Protein 1J2R (pdb70)

B-factor: mean 14.21, std 8.15, range [4.57, 57.75]

Organism: Escherichia coli (strain K12) (NCBI:txid83333)

Nearest PDB structures (foldseek):
  1j2r-assembly1_A  TM=1.001E+00  e=6.139E-38  Escherichia coli
  3txy-assembly1_A-2  TM=9.714E-01  e=4.628E-21  Burkholderia thailandensis E264
  5gle-assembly1_A  TM=8.282E-01  e=1.754E-13  Vibrio anguillarum 775
  4l07-assembly1_A  TM=7.977E-01  e=1.194E-12  Pseudomonas putida S16
  3uao-assembly1_A  TM=8.362E-01  e=8.028E-11  Bordetella bronchiseptica

Solvent-accessible surface area: 27437 Å² total; per-residue (Å²): 239,24,124,16,113,16,152,44,1,0,0,0,2,0,6,3,0,54,6,22,21,105,125,19,56,8,64,28,77,17,98,74,0,5,74,77,0,7,129,0,1,55,65,0,57,92,32,66,24,19,4,0,3,1,38,10,0,49,52,105,104,38,16,5,12,30,123,23,67,23,64,47,98,85,112,82,133,109,39,70,188,76,21,75,106,26,11,102,52,3,37,55,58,153,91,10,20,67,0,65,2,40,5,22,0,0,22,41,16,14,30,0,36,2,5,0,58,33,68,47,8,67,10,2,0,0,0,0,3,16,0,1,16,5,0,2,3,2,0,6,28,0,24,10,23,36,6,29,0,0,0,0,42,23,0,0,0,0,64,32,34,128,19,0,65,23,2,20,94,76,3,0,20,89,1,0,42,28,62,31,11,112,65,0,46,112,5,44,67,77,22,148,17,0,0,0,0,2,0,6,1,0,59,8,22,22,109,126,18,60,6,58,34,75,18,114,63,0,3,72,51,0,11,86,0,0,55,66,0,68,92,47,65,22,18,4,0,0,0,43,11,0,51,54,108,106,39,16,5,12,32,118,24,71,23,61,46,98,84,114,79,132,119,44,71,187,69,23,77,109,35,14,103,69,1,39,58,63,144,85,9,22,68,1,67,3,40,6,23,0,0,22,39,17,16,31,0,34,2,5,0,52,28,69,48,11,64,3,2,0,0,0,0,3,17,0,2,18,4,0,3,3,2,0,6,25,0,23,8,22,34,4,30,0,2,0,0,43,18,0,0,0,0,64,33,31,130,22,0,65,24,3,19,94,74,3,0,22,94,0,0,44,30,82,32,0,88,92,3,44,132,46,39,64,158,28,84,27,149,31,0,0,0,1,2,0,6,4,0,55,6,20,28,109,124,19,55,7,60,23,76,24,113,46,0,10,68,62,0,9,99,0,0,56,74,2,62,94,43,64,21,22,4,0,3,2,40,11,0,51,53,109,105,34,16,6,14,30,130,24,68,25,61,45,98,83,116,76,135,116,39,71,182,76,24,79,117,34,10,103,64,2,40,55,59,150,87,10,20,65,0,67,3,41,6,21,0,0,22,41,17,14,29,0,34,2,6,0,57,36,70,45,9,68,5,3,0,0,0,0,4,18,0,1,17,4,0,3,3,2,0,5,27,1,23,10,22,35,4,30,0,0,0,0,41,25,0,0,0,0,69,41,40,117,18,0,61,12,2,19,91,62,3,0,22,92,0,0,27,27,62,35,2,99,88,0,32,127,24,46,220,18,120,28,89,16,118,37,0,0,0,0,1,0,6,3,0,58,8,22,26,109,125,22,58,5,62,27,72,23,97,60,0,5,63,54,0,7,106,0,0,55,74,1,62,90,27,61,20,16,3,0,2,2,37,12,0,51,53,109,101,41,13,5,13,32,132,22,65,25,62,48,96,84,90,87,141,145,42,74,178,65,25,67,98,44,14,104,55,1,34,53,61,150,91,13,22,70,2,64,3,40,5,20,0,0,22,43,17,15,30,0,34,2,5,0,57,27,69,46,8,72,8,1,0,0,0,0,3,17,0,2,16,4,0,2,3,1,0,6,27,1,23,10,25,36,4,29,1,0,0,0,43,28,0,0,0,0,65,38,41,99,16,0,67,15,2,20,91,70,2,0,23,90,1,0,30,26,63,36,2,125,82,0,37,121,23,44

InterPro domains:
  IPR000868 Isochorismatase-like domain [PF00857] (9-183)
  IPR036380 Isochorismatase-like superfamily [G3DSA:3.40.50.850] (1-188)
  IPR036380 Isochorismatase-like superfamily [SSF52499] (4-188)
  IPR050272 Isochorismatase-like hydrolase [PTHR43540] (5-188)

Sequence (748 aa):
MLELNAKTTALVVIDLQEGILPFAGGPHTADEVVNRAGKLAAKFRASGQPVFLVRVGWSADYAEALKQPVDAPSPAKVLPENWWQHPAALGTTDSDIEIIKRQWGAFYGTDLELQLRRRGIDTIVLCGISTNIGVESTARNAWELGFNLVIAEDACSAASAEQHNNSINHIYPRIARVRSVEEILNALLNAKTTALVVIDLQEGILPFAGGPHTADEVVNRAGKLAAKFRASGQPVFLVRVGWSADYAEALKQPVDAPSPAKVLPENWWQHPAALGTTDSDIEIIKRQWGAFYGTDLELQLRRRGIDTIVLCGISTNIGVESTARNAWELGFNLVIAEDACSAASAEQHNNSINHIYPRIARVRSVEEILNALLELNAKTTALVVIDLQEGILPFAGGPHTADEVVNRAGKLAAKFRASGQPVFLVRVGWSADYAEALKQPVDAPSPAKVLPENWWQHPAALGTTDSDIEIIKRQWGAFYGTDLELQLRRRGIDTIVLCGISTNIGVESTARNAWELGFNLVIAEDACSAASAEQHNNSINHIYPRIARVRSVEEILNALMLELNAKTTALVVIDLQEGILPFAGGPHTADEVVNRAGKLAAKFRASGQPVFLVRVGWSADYAEALKQPVDAPSPAKVLPENWWQHPAALGTTDSDIEIIKRQWGAFYGTDLELQLRRRGIDTIVLCGISTNIGVESTARNAWELGFNLVIAEDACSAASAEQHNNSINHIYPRIARVRSVEEILNAL

Structure (mmCIF, N/CA/C/O backbone):
data_1J2R
#
_entry.id   1J2R
#
_cell.length_a   140.502
_cell.length_b   108.886
_cell.length_c   50.419
_cell.angle_alpha   90.00
_cell.angle_beta   90.00
_cell.angle_gamma   90.00
#
_symmetry.space_group_name_H-M   'P 21 21 2'
#
loop_
_entity.id
_entity.type
_entity.pdbx_description
1 polymer 'Hypothetical isochorismatase family protein yecD'
2 non-polymer (4S)-2-METHYL-2,4-PENTANEDIOL
3 water water
#
loop_
_atom_site.group_PDB
_atom_site.id
_atom_site.type_symbol
_atom_site.label_atom_id
_atom_site.label_alt_id
_atom_site.label_comp_id
_atom_site.label_asym_id
_atom_site.label_entity_id
_atom_site.label_seq_id
_atom_site.pdbx_PDB_ins_code
_atom_site.Cartn_x
_atom_site.Cartn_y
_atom_site.Cartn_z
_atom_site.occupancy
_atom_site.B_iso_or_equiv
_atom_site.auth_seq_id
_atom_site.auth_comp_id
_atom_site.auth_asym_id
_atom_site.auth_atom_id
_atom_site.pdbx_PDB_model_num
ATOM 1 N N . MET A 1 12 ? 21.191 17.951 -7.032 1.00 35.32 12 MET A N 1
ATOM 2 C CA . MET A 1 12 ? 22.298 16.954 -6.955 1.00 35.09 12 MET A CA 1
ATOM 3 C C . MET A 1 12 ? 23.593 17.636 -6.518 1.00 33.93 12 MET A C 1
ATOM 4 O O . MET A 1 12 ? 24.002 18.640 -7.115 1.00 34.17 12 MET A O 1
ATOM 9 N N . LEU A 1 13 ? 24.231 17.091 -5.480 1.00 32.35 13 LEU A N 1
ATOM 10 C CA . LEU A 1 13 ? 25.505 17.616 -4.985 1.00 30.82 13 LEU A CA 1
ATOM 11 C C . LEU A 1 13 ? 26.584 17.475 -6.050 1.00 29.47 13 LEU A C 1
ATOM 12 O O . LEU A 1 13 ? 26.704 16.435 -6.699 1.00 28.96 13 LEU A O 1
ATOM 17 N N . GLU A 1 14 ? 27.354 18.540 -6.221 1.00 28.17 14 GLU A N 1
ATOM 18 C CA . GLU A 1 14 ? 28.553 18.512 -7.043 1.00 27.56 14 GLU A CA 1
ATOM 19 C C . GLU A 1 14 ? 29.742 18.973 -6.204 1.00 26.02 14 GLU A C 1
ATOM 20 O O . GLU A 1 14 ? 29.643 19.913 -5.401 1.00 25.82 14 GLU A O 1
ATOM 26 N N . LEU A 1 15 ? 30.860 18.285 -6.385 1.00 24.10 15 LEU A N 1
ATOM 27 C CA . LEU A 1 15 ? 32.098 18.652 -5.721 1.00 23.28 15 LEU A CA 1
ATOM 28 C C . LEU A 1 15 ? 33.169 18.835 -6.772 1.00 22.58 15 LEU A C 1
ATOM 29 O O . LEU A 1 15 ? 33.186 18.150 -7.811 1.00 22.52 15 LEU A O 1
ATOM 34 N N . ASN A 1 16 ? 34.056 19.779 -6.494 1.00 21.91 16 ASN A N 1
ATOM 35 C CA . ASN A 1 16 ? 35.251 19.976 -7.276 1.00 21.50 16 ASN A CA 1
ATOM 36 C C . ASN A 1 16 ? 36.325 19.106 -6.656 1.00 20.65 16 ASN A C 1
ATOM 37 O O . ASN A 1 16 ? 36.934 19.486 -5.655 1.00 20.36 16 ASN A O 1
ATOM 42 N N . ALA A 1 17 ? 36.549 17.934 -7.241 1.00 20.21 17 ALA A N 1
ATOM 43 C CA . ALA A 1 17 ? 37.461 16.943 -6.676 1.00 20.28 17 ALA A CA 1
ATOM 44 C C . ALA A 1 17 ? 38.836 17.514 -6.391 1.00 19.92 17 ALA A C 1
ATOM 45 O O . ALA A 1 17 ? 39.425 17.186 -5.365 1.00 19.96 17 ALA A O 1
ATOM 47 N N . LYS A 1 18 ? 39.356 18.355 -7.288 1.00 19.50 18 LYS A N 1
ATOM 48 C CA . LYS A 1 18 ? 40.748 18.812 -7.192 1.00 19.41 18 LYS A CA 1
ATOM 49 C C . LYS A 1 18 ? 41.026 19.680 -5.963 1.00 17.87 18 LYS A C 1
ATOM 50 O O . LYS A 1 18 ? 42.176 19.799 -5.548 1.00 17.02 18 LYS A O 1
ATOM 56 N N . THR A 1 19 ? 39.991 20.301 -5.399 1.00 16.13 19 THR A N 1
ATOM 57 C CA . THR A 1 19 ? 40.156 21.090 -4.177 1.00 15.84 19 THR A CA 1
ATOM 58 C C . THR A 1 19 ? 39.470 20.449 -2.973 1.00 13.96 19 THR A C 1
ATOM 59 O O . THR A 1 19 ? 39.207 21.145 -1.974 1.00 12.76 19 THR A O 1
ATOM 63 N N . THR A 1 20 ? 39.210 19.145 -3.063 1.00 13.65 20 THR A N 1
ATOM 64 C CA . THR A 1 20 ? 38.539 18.389 -2.009 1.00 12.47 20 THR A CA 1
ATOM 65 C C . THR A 1 20 ? 39.427 17.299 -1.403 1.00 11.32 20 THR A C 1
ATOM 66 O O . THR A 1 20 ? 40.118 16.586 -2.110 1.00 12.90 20 THR A O 1
ATOM 70 N N . ALA A 1 21 ? 39.381 17.165 -0.076 1.00 10.64 21 ALA A N 1
ATOM 71 C CA . ALA A 1 21 ? 40.068 16.102 0.655 1.00 10.27 21 ALA A CA 1
ATOM 72 C C . ALA A 1 21 ? 39.075 15.343 1.519 1.00 9.51 21 ALA A C 1
ATOM 73 O O . ALA A 1 21 ? 38.033 15.879 1.902 1.00 9.43 21 ALA A O 1
ATOM 75 N N . LEU A 1 22 ? 39.438 14.111 1.858 1.00 8.85 22 LEU A N 1
ATOM 76 C CA . LEU A 1 22 ? 38.662 13.263 2.766 1.00 9.27 22 LEU A CA 1
ATOM 77 C C . LEU A 1 22 ? 39.362 13.256 4.109 1.00 8.57 22 LEU A C 1
ATOM 78 O O . LEU A 1 22 ? 40.569 13.039 4.171 1.00 8.38 22 LEU A O 1
ATOM 83 N N . VAL A 1 23 ? 38.615 13.527 5.181 1.00 8.23 23 VAL A N 1
ATOM 84 C CA . VAL A 1 23 ? 39.158 13.480 6.532 1.00 8.32 23 VAL A CA 1
ATOM 85 C C . VAL A 1 23 ? 38.356 12.441 7.327 1.00 7.36 23 VAL A C 1
ATOM 86 O O . VAL A 1 23 ? 37.153 12.591 7.527 1.00 7.50 23 VAL A O 1
ATOM 90 N N . VAL A 1 24 ? 39.049 11.377 7.736 1.00 7.61 24 VAL A N 1
ATOM 91 C CA . VAL A 1 24 ? 38.441 10.208 8.369 1.00 7.64 24 VAL A CA 1
ATOM 92 C C . VAL A 1 24 ? 38.847 10.231 9.845 1.00 7.87 24 VAL A C 1
ATOM 93 O O . VAL A 1 24 ? 40.026 10.043 10.180 1.00 8.27 24 VAL A O 1
ATOM 97 N N . ILE A 1 25 ? 37.881 10.484 10.722 1.00 7.54 25 ILE A N 1
ATOM 98 C CA . ILE A 1 25 ? 38.172 10.684 12.142 1.00 7.96 25 ILE A CA 1
ATOM 99 C C . ILE A 1 25 ? 38.097 9.389 12.952 1.00 7.26 25 ILE A C 1
ATOM 100 O O . ILE A 1 25 ? 37.014 8.836 13.155 1.00 7.44 25 ILE A O 1
ATOM 105 N N . ASP A 1 26 ? 39.253 8.965 13.444 1.00 7.72 26 ASP A N 1
ATOM 106 C CA . ASP A 1 26 ? 39.392 7.978 14.522 1.00 7.96 26 ASP A CA 1
ATOM 107 C C . ASP A 1 26 ? 38.794 6.625 14.186 1.00 8.13 26 ASP A C 1
ATOM 108 O O . ASP A 1 26 ? 38.278 5.905 15.047 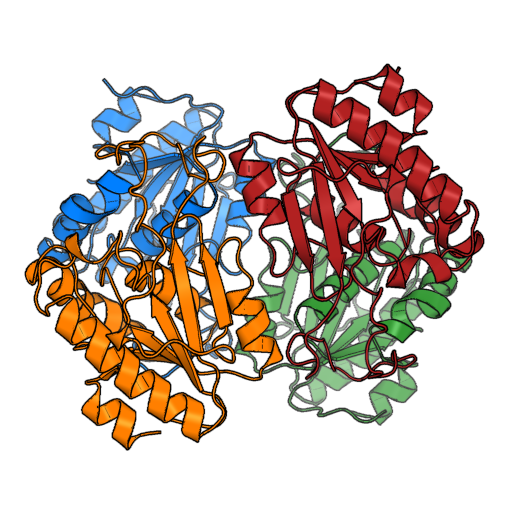1.00 7.80 26 ASP A O 1
ATOM 113 N N . LEU A 1 27 ? 38.897 6.229 12.929 1.00 8.30 27 LEU A N 1
ATOM 114 C CA . LEU A 1 27 ? 38.521 4.863 12.556 1.00 8.98 27 LEU A CA 1
ATOM 115 C C . LEU A 1 27 ? 39.718 3.939 12.777 1.00 9.11 27 LEU A C 1
ATOM 116 O O . LEU A 1 27 ? 40.473 3.565 11.863 1.00 10.50 27 LEU A O 1
ATOM 121 N N . GLN A 1 28 ? 39.875 3.613 14.046 1.00 8.60 28 GLN A N 1
ATOM 122 C CA . GLN A 1 28 ? 40.949 2.797 14.587 1.00 7.88 28 GLN A CA 1
ATOM 123 C C . GLN A 1 28 ? 40.301 1.812 15.540 1.00 8.04 28 GLN A C 1
ATOM 124 O O . GLN A 1 28 ? 39.256 2.102 16.121 1.00 7.82 28 GLN A O 1
ATOM 130 N N . GLU A 1 29 ? 40.901 0.648 15.712 1.00 8.55 29 GLU A N 1
ATOM 131 C CA . GLU A 1 29 ? 40.214 -0.398 16.443 1.00 8.59 29 GLU A CA 1
ATOM 132 C C . GLU A 1 29 ? 39.899 0.032 17.878 1.00 9.30 29 GLU A C 1
ATOM 133 O O . GLU A 1 29 ? 38.882 -0.369 18.427 1.00 9.97 29 GLU A O 1
ATOM 139 N N . GLY A 1 30 ? 40.725 0.869 18.492 1.00 8.19 30 GLY A N 1
ATOM 140 C CA . GLY A 1 30 ? 40.462 1.291 19.855 1.00 8.20 30 GLY A CA 1
ATOM 141 C C . GLY A 1 30 ? 39.184 2.088 20.036 1.00 8.39 30 GLY A C 1
ATOM 142 O O . GLY A 1 30 ? 38.602 2.106 21.106 1.00 9.12 30 GLY A O 1
ATOM 143 N N . ILE A 1 31 ? 38.764 2.785 18.976 1.00 8.21 31 ILE A N 1
ATOM 144 C CA . ILE A 1 31 ? 37.641 3.704 19.038 1.00 8.16 31 ILE A CA 1
ATOM 145 C C . ILE A 1 31 ? 36.342 3.054 18.582 1.00 8.02 31 ILE A C 1
ATOM 146 O O . ILE A 1 31 ? 35.274 3.483 18.990 1.00 8.60 31 ILE A O 1
ATOM 151 N N . LEU A 1 32 ? 36.400 2.016 17.753 1.00 7.86 32 LEU A N 1
ATOM 152 C CA . LEU A 1 32 ? 35.156 1.409 17.258 1.00 7.87 32 LEU A CA 1
ATOM 153 C C . LEU A 1 32 ? 34.135 1.041 18.345 1.00 8.34 32 LEU A C 1
ATOM 154 O O . LEU A 1 32 ? 32.929 1.235 18.126 1.00 8.36 32 LEU A O 1
ATOM 159 N N . PRO A 1 33 ? 34.563 0.543 19.514 1.00 9.09 33 PRO A N 1
ATOM 160 C CA . PRO A 1 33 ? 33.584 0.202 20.558 1.00 10.22 33 PRO A CA 1
ATOM 161 C C . PRO A 1 33 ? 32.717 1.359 21.046 1.00 11.19 33 PRO A C 1
ATOM 162 O O . PRO A 1 33 ? 31.635 1.138 21.585 1.00 11.55 33 PRO A O 1
ATOM 166 N N . PHE A 1 34 ? 33.169 2.585 20.854 1.00 11.12 34 PHE A N 1
ATOM 167 C CA . PHE A 1 34 ? 32.424 3.739 21.322 1.00 12.73 34 PHE A CA 1
ATOM 168 C C . PHE A 1 34 ? 31.229 4.088 20.446 1.00 12.82 34 PHE A C 1
ATOM 169 O O . PHE A 1 34 ? 30.337 4.807 20.905 1.00 13.81 34 PHE A O 1
ATOM 177 N N . ALA A 1 35 ? 31.196 3.604 19.212 1.00 12.39 35 ALA A N 1
ATOM 178 C CA . ALA A 1 35 ? 30.039 3.803 18.347 1.00 12.69 35 ALA A CA 1
ATOM 179 C C . ALA A 1 35 ? 28.835 3.055 18.915 1.00 12.63 35 ALA A C 1
ATOM 180 O O . ALA A 1 35 ? 28.942 1.903 19.361 1.00 13.82 35 ALA A O 1
ATOM 182 N N . GLY A 1 36 ? 27.683 3.696 18.867 1.00 13.00 36 GLY A N 1
ATOM 183 C CA . GLY A 1 36 ? 26.434 3.114 19.343 1.00 13.82 36 GLY A CA 1
ATOM 184 C C . GLY A 1 36 ? 25.262 3.228 18.383 1.00 14.87 36 GLY A C 1
ATOM 185 O O . GLY A 1 36 ? 24.357 2.385 18.420 1.00 19.24 36 GLY A O 1
ATOM 186 N N . GLY A 1 37 ? 25.231 4.245 17.527 1.00 12.77 37 GLY A N 1
ATOM 187 C CA . GLY A 1 37 ? 24.155 4.403 16.576 1.00 11.35 37 GLY A CA 1
ATOM 188 C C . GLY A 1 37 ? 24.151 5.773 15.910 1.00 10.01 37 GLY A C 1
ATOM 189 O O . GLY A 1 37 ? 24.828 6.690 16.383 1.00 10.86 37 GLY A O 1
ATOM 190 N N . PRO A 1 38 ? 23.363 5.955 14.864 1.00 10.24 38 PRO A N 1
ATOM 191 C CA . PRO A 1 38 ? 22.446 4.942 14.306 1.00 10.68 38 PRO A CA 1
ATOM 192 C C . PRO A 1 38 ? 23.076 4.030 13.249 1.00 11.30 38 PRO A C 1
ATOM 193 O O . PRO A 1 38 ? 22.402 3.141 12.696 1.00 14.15 38 PRO A O 1
ATOM 197 N N . HIS A 1 39 ? 24.347 4.259 12.956 1.00 11.05 39 HIS A N 1
ATOM 198 C CA . HIS A 1 39 ? 25.136 3.444 12.047 1.00 10.69 39 HIS A CA 1
ATOM 199 C C . HIS A 1 39 ? 26.150 2.698 12.897 1.00 10.78 39 HIS A C 1
ATOM 200 O O . HIS A 1 39 ? 26.675 3.252 13.878 1.00 11.84 39 HIS A O 1
ATOM 207 N N . THR A 1 40 ? 26.441 1.444 12.583 1.00 10.41 40 THR A N 1
ATOM 208 C CA . THR A 1 40 ? 27.379 0.685 13.399 1.00 9.85 40 THR A CA 1
ATOM 209 C C . THR A 1 40 ? 28.816 1.073 13.060 1.00 9.91 40 THR A C 1
ATOM 210 O O . THR A 1 40 ? 29.088 1.657 12.021 1.00 9.32 40 THR A O 1
ATOM 214 N N . ALA A 1 41 ? 29.742 0.743 13.944 1.00 9.84 41 ALA A N 1
ATOM 215 C CA . ALA A 1 41 ? 31.155 0.984 13.662 1.00 9.88 41 ALA A CA 1
ATOM 216 C C . ALA A 1 41 ? 31.604 0.350 12.360 1.00 10.00 41 ALA A C 1
ATOM 217 O O . ALA A 1 41 ? 32.276 0.974 11.543 1.00 10.41 41 ALA A O 1
ATOM 219 N N . ASP A 1 42 ? 31.218 -0.898 12.149 1.00 9.86 42 ASP A N 1
ATOM 220 C CA . ASP A 1 42 ? 31.618 -1.589 10.936 1.00 10.24 42 ASP A CA 1
ATOM 221 C C . ASP A 1 42 ? 31.020 -0.922 9.687 1.00 9.11 42 ASP A C 1
ATOM 222 O O . ASP A 1 42 ? 31.658 -0.871 8.641 1.00 9.51 42 ASP A O 1
ATOM 227 N N . GLU A 1 43 ? 29.788 -0.451 9.799 1.00 8.70 43 GLU A N 1
ATOM 228 C CA . GLU A 1 43 ? 29.169 0.284 8.699 1.00 9.03 43 GLU A CA 1
ATOM 229 C C . GLU A 1 43 ? 29.950 1.555 8.369 1.00 8.59 43 GLU A C 1
ATOM 230 O O . GLU A 1 43 ? 30.212 1.858 7.198 1.00 8.92 43 GLU A O 1
ATOM 236 N N . VAL A 1 44 ? 30.322 2.313 9.399 1.00 8.94 44 VAL A N 1
ATOM 237 C CA . VAL A 1 44 ? 31.074 3.548 9.189 1.00 9.05 44 VAL A CA 1
ATOM 238 C C . VAL A 1 44 ? 32.452 3.243 8.541 1.00 8.39 44 VAL A C 1
ATOM 239 O O . VAL A 1 44 ? 32.889 3.952 7.643 1.00 8.22 44 VAL A O 1
ATOM 243 N N . VAL A 1 45 ? 33.105 2.177 8.992 1.00 7.90 45 VAL A N 1
ATOM 244 C CA . VAL A 1 45 ? 34.411 1.808 8.478 1.00 8.73 45 VAL A CA 1
ATOM 245 C C . VAL A 1 45 ? 34.300 1.396 7.004 1.00 9.58 45 VAL A C 1
ATOM 246 O O . VAL A 1 45 ? 35.079 1.842 6.166 1.00 8.81 45 VAL A O 1
ATOM 250 N N . ASN A 1 46 ? 33.313 0.571 6.684 1.00 9.86 46 ASN A N 1
ATOM 251 C CA . ASN A 1 46 ? 33.146 0.138 5.305 1.00 10.20 46 ASN A CA 1
ATOM 252 C C . ASN A 1 46 ? 32.838 1.323 4.384 1.00 10.00 46 ASN A C 1
ATOM 253 O O . ASN A 1 46 ? 33.382 1.438 3.285 1.00 10.36 46 ASN A O 1
ATOM 258 N N . ARG A 1 47 ? 31.974 2.223 4.842 1.00 9.58 47 ARG A N 1
ATOM 259 C CA . ARG A 1 47 ? 31.638 3.410 4.067 1.00 9.89 47 ARG A CA 1
ATOM 260 C C . ARG A 1 47 ? 32.832 4.336 3.898 1.00 10.13 47 ARG A C 1
ATOM 261 O O . ARG A 1 47 ? 33.078 4.845 2.804 1.00 9.98 47 ARG A O 1
ATOM 269 N N . ALA A 1 48 ? 33.592 4.556 4.971 1.00 9.28 48 ALA A N 1
ATOM 270 C CA . ALA A 1 48 ? 34.785 5.368 4.884 1.00 10.10 48 ALA A CA 1
ATOM 271 C C . ALA A 1 48 ? 35.795 4.761 3.907 1.00 10.38 48 ALA A C 1
ATOM 272 O O . ALA A 1 48 ? 36.478 5.473 3.195 1.00 11.17 48 ALA A O 1
ATOM 274 N N . GLY A 1 49 ? 35.882 3.443 3.859 1.00 10.42 49 GLY A N 1
ATOM 275 C CA . GLY A 1 49 ? 36.781 2.786 2.940 1.00 10.92 49 GLY A CA 1
ATOM 276 C C . GLY A 1 49 ? 36.373 2.995 1.497 1.00 11.69 49 GLY A C 1
ATOM 277 O O . GLY A 1 49 ? 37.246 3.123 0.644 1.00 12.82 49 GLY A O 1
ATOM 278 N N . LYS A 1 50 ? 35.073 3.031 1.224 1.00 12.37 50 LYS A N 1
ATOM 279 C CA . LYS A 1 50 ? 34.590 3.331 -0.132 1.00 12.57 50 LYS A CA 1
ATOM 280 C C . LYS A 1 50 ? 34.815 4.792 -0.509 1.00 12.50 50 LYS A C 1
ATOM 281 O O . LYS A 1 50 ? 35.226 5.095 -1.618 1.00 12.68 50 LYS A O 1
ATOM 287 N N . LEU A 1 51 ? 34.578 5.714 0.417 1.00 11.38 51 LEU A N 1
ATOM 288 C CA . LEU A 1 51 ? 34.950 7.101 0.181 1.00 11.63 51 LEU A CA 1
ATOM 289 C C . LEU A 1 51 ? 36.443 7.206 -0.103 1.00 11.62 51 LEU A C 1
ATOM 290 O O . LEU A 1 51 ? 36.839 7.871 -1.062 1.00 12.03 51 LEU A O 1
ATOM 295 N N . ALA A 1 52 ? 37.279 6.554 0.700 1.00 11.71 52 ALA A N 1
ATOM 296 C CA . ALA A 1 52 ? 38.725 6.665 0.549 1.00 12.09 52 ALA A CA 1
ATOM 297 C C . ALA A 1 52 ? 39.153 6.090 -0.808 1.00 13.05 52 ALA A C 1
ATOM 298 O O . ALA A 1 52 ? 39.992 6.676 -1.494 1.00 13.16 52 ALA A O 1
ATOM 300 N N . ALA A 1 53 ? 38.535 4.987 -1.231 1.00 13.28 53 ALA A N 1
ATOM 301 C CA . ALA A 1 53 ? 38.851 4.383 -2.542 1.00 14.10 53 ALA A CA 1
ATOM 302 C C . ALA A 1 53 ? 38.592 5.363 -3.682 1.00 14.11 53 ALA A C 1
ATOM 303 O O . ALA A 1 53 ? 39.387 5.471 -4.632 1.00 14.58 53 ALA A O 1
ATOM 305 N N . LYS A 1 54 ? 37.482 6.083 -3.598 1.00 14.20 54 LYS A N 1
ATOM 306 C CA . LYS A 1 54 ? 37.143 7.089 -4.604 1.00 14.87 54 LYS A CA 1
ATOM 307 C C . LYS A 1 54 ? 38.136 8.254 -4.612 1.00 14.57 54 LYS A C 1
ATOM 308 O O . LYS A 1 54 ? 38.548 8.725 -5.675 1.00 14.71 54 LYS A O 1
ATOM 314 N N . PHE A 1 55 ? 38.508 8.751 -3.438 1.00 13.76 55 PHE A N 1
ATOM 315 C CA . PHE A 1 55 ? 39.487 9.822 -3.355 1.00 13.90 55 PHE A CA 1
ATOM 316 C C . PHE A 1 55 ? 40.838 9.370 -3.923 1.00 14.50 55 PHE A C 1
ATOM 317 O O . PHE A 1 55 ? 41.459 10.115 -4.677 1.00 14.79 55 PHE A O 1
ATOM 325 N N . ARG A 1 56 ? 41.291 8.169 -3.573 1.00 14.65 56 ARG A N 1
ATOM 326 C CA . ARG A 1 56 ? 42.555 7.647 -4.112 1.00 15.61 56 ARG A CA 1
ATOM 327 C C . ARG A 1 56 ? 42.524 7.524 -5.636 1.00 16.81 56 ARG A C 1
ATOM 328 O O . ARG A 1 56 ? 43.503 7.875 -6.296 1.00 16.97 56 ARG A O 1
ATOM 336 N N . ALA A 1 57 ? 41.394 7.087 -6.189 1.00 17.39 57 ALA A N 1
ATOM 337 C CA . ALA A 1 57 ? 41.264 6.916 -7.643 1.00 18.71 57 ALA A CA 1
ATOM 338 C C . ALA A 1 57 ? 41.273 8.275 -8.336 1.00 19.55 57 ALA A C 1
ATOM 339 O O . ALA A 1 57 ? 41.640 8.370 -9.510 1.00 20.93 57 ALA A O 1
ATOM 341 N N . SER A 1 58 ? 40.885 9.323 -7.605 1.00 19.86 58 SER A N 1
ATOM 342 C CA . SER A 1 58 ? 40.872 10.707 -8.099 1.00 20.23 58 SER A CA 1
ATOM 343 C C . SER A 1 58 ? 42.183 11.456 -7.882 1.00 19.27 58 SER A C 1
ATOM 344 O O . SER A 1 58 ? 42.296 12.607 -8.297 1.00 20.01 58 SER A O 1
ATOM 347 N N . GLY A 1 59 ? 43.151 10.830 -7.224 1.00 18.19 59 GLY A N 1
ATOM 348 C CA . GLY A 1 59 ? 44.412 11.474 -6.881 1.00 17.78 59 GLY A CA 1
ATOM 349 C C . GLY A 1 59 ? 44.304 12.561 -5.816 1.00 17.19 59 GLY A C 1
ATOM 350 O O . GLY A 1 59 ? 45.094 13.505 -5.808 1.00 17.66 59 GLY A O 1
ATOM 351 N N . GLN A 1 60 ? 43.335 12.426 -4.912 1.00 16.07 60 GLN A N 1
ATOM 352 C CA . GLN A 1 60 ? 43.096 13.452 -3.908 1.00 15.10 60 GLN A CA 1
ATOM 353 C C . GLN A 1 60 ? 43.440 12.955 -2.517 1.00 14.52 60 GLN A C 1
ATOM 354 O O . GLN A 1 60 ? 43.400 11.747 -2.249 1.00 14.18 60 GLN A O 1
ATOM 360 N N . PRO A 1 61 ? 43.815 13.870 -1.629 1.00 13.34 61 PRO A N 1
ATOM 361 C CA . PRO A 1 61 ? 44.333 13.452 -0.325 1.00 12.95 61 PRO A CA 1
ATOM 362 C C . PRO A 1 61 ? 43.278 12.790 0.548 1.00 11.43 61 PRO A C 1
ATOM 363 O O . PRO A 1 61 ? 42.128 13.234 0.610 1.00 12.24 61 PRO A O 1
ATOM 367 N N . VAL A 1 62 ? 43.716 11.727 1.211 1.00 10.57 62 VAL A N 1
ATOM 368 C CA . VAL A 1 62 ? 42.956 11.025 2.221 1.00 10.33 62 VAL A CA 1
ATOM 369 C C . VAL A 1 62 ? 43.727 11.196 3.510 1.00 10.14 62 VAL A C 1
ATOM 370 O O . VAL A 1 62 ? 44.884 10.774 3.611 1.00 11.14 62 VAL A O 1
ATOM 374 N N . PHE A 1 63 ? 43.086 11.827 4.487 1.00 9.13 63 PHE A N 1
ATOM 375 C CA . PHE A 1 63 ? 43.646 12.044 5.807 1.00 9.15 63 PHE A CA 1
ATOM 376 C C . PHE A 1 63 ? 43.032 11.038 6.782 1.00 8.82 63 PHE A C 1
ATOM 377 O O . PHE A 1 63 ? 41.832 11.051 7.019 1.00 9.44 63 PHE A O 1
ATOM 385 N N . LEU A 1 64 ? 43.857 10.139 7.292 1.00 8.64 64 LEU A N 1
ATOM 386 C CA . LEU A 1 64 ? 43.438 9.172 8.297 1.00 8.43 64 LEU A CA 1
ATOM 387 C C . LEU A 1 64 ? 43.909 9.693 9.648 1.00 7.58 64 LEU A C 1
ATOM 388 O O . LEU A 1 64 ? 45.094 9.679 9.954 1.00 8.66 64 LEU A O 1
ATOM 393 N N . VAL A 1 65 ? 42.954 10.165 10.425 1.00 8.14 65 VAL A N 1
ATOM 394 C CA . VAL A 1 65 ? 43.198 10.771 11.719 1.00 8.17 65 VAL A CA 1
ATOM 395 C C . VAL A 1 65 ? 43.017 9.711 12.805 1.00 7.98 65 VAL A C 1
ATOM 396 O O . VAL A 1 65 ? 42.054 8.956 12.804 1.00 8.06 65 VAL A O 1
ATOM 400 N N . ARG A 1 66 ? 43.950 9.644 13.735 1.00 7.29 66 ARG A N 1
ATOM 401 C CA . ARG A 1 66 ? 43.827 8.763 14.893 1.00 7.48 66 ARG A CA 1
ATOM 402 C C . ARG A 1 66 ? 44.175 9.535 16.139 1.00 7.25 66 ARG A C 1
ATOM 403 O O . ARG A 1 66 ? 44.999 10.468 16.091 1.00 8.57 66 ARG A O 1
ATOM 411 N N . VAL A 1 67 ? 43.624 9.089 17.260 1.00 7.20 67 VAL A N 1
ATOM 412 C CA . VAL A 1 67 ? 43.788 9.753 18.545 1.00 8.00 67 VAL A CA 1
ATOM 413 C C . VAL A 1 67 ? 44.430 8.778 19.533 1.00 7.88 67 VAL A C 1
ATOM 414 O O . VAL A 1 67 ? 44.167 7.558 19.486 1.00 8.05 67 VAL A O 1
ATOM 418 N N . GLY A 1 68 ? 45.271 9.295 20.417 1.00 7.91 68 GLY A N 1
ATOM 419 C CA . GLY A 1 68 ? 45.818 8.475 21.486 1.00 8.45 68 GLY A CA 1
ATOM 420 C C . GLY A 1 68 ? 46.984 9.142 22.155 1.00 8.76 68 GLY A C 1
ATOM 421 O O . GLY A 1 68 ? 47.296 10.286 21.829 1.00 8.72 68 GLY A O 1
ATOM 422 N N . TRP A 1 69 ? 47.612 8.413 23.074 1.00 8.82 69 TRP A N 1
ATOM 423 C CA . TRP A 1 69 ? 48.622 8.951 23.974 1.00 8.82 69 TRP A CA 1
ATOM 424 C C . TRP A 1 69 ? 49.633 7.854 24.226 1.00 9.53 69 TRP A C 1
ATOM 425 O O . TRP A 1 69 ? 49.362 6.660 23.998 1.00 10.33 69 TRP A O 1
ATOM 436 N N . SER A 1 70 ? 50.819 8.262 24.640 1.00 9.85 70 SER A N 1
ATOM 437 C CA . SER A 1 70 ? 51.837 7.310 25.059 1.00 10.22 70 SER A CA 1
ATOM 438 C C . SER A 1 70 ? 51.422 6.676 26.385 1.00 11.29 70 SER A C 1
ATOM 439 O O . SER A 1 70 ? 50.488 7.127 27.055 1.00 10.71 70 SER A O 1
ATOM 442 N N . ALA A 1 71 ? 52.137 5.625 26.774 1.00 11.69 71 ALA A N 1
ATOM 443 C CA . ALA A 1 71 ? 51.796 4.877 27.981 1.00 12.68 71 ALA A CA 1
ATOM 444 C C . ALA A 1 71 ? 51.733 5.775 29.220 1.00 12.32 71 ALA A C 1
ATOM 445 O O . ALA A 1 71 ? 50.937 5.559 30.130 1.00 13.52 71 ALA A O 1
ATOM 447 N N . ASP A 1 72 ? 52.578 6.800 29.250 1.00 13.36 72 ASP A N 1
ATOM 448 C CA . ASP A 1 72 ? 52.638 7.700 30.395 1.00 13.29 72 ASP A CA 1
ATOM 449 C C . ASP A 1 72 ? 51.562 8.791 30.385 1.00 12.80 72 ASP A C 1
ATOM 450 O O . ASP A 1 72 ? 51.465 9.578 31.308 1.00 13.53 72 ASP A O 1
ATOM 455 N N . TYR A 1 73 ? 50.774 8.846 29.307 1.00 11.94 73 TYR A N 1
ATOM 456 C CA . TYR A 1 73 ? 49.689 9.815 29.141 1.00 11.18 73 TYR A CA 1
ATOM 457 C C . TYR A 1 73 ? 50.171 11.279 29.162 1.00 10.37 73 TYR A C 1
ATOM 458 O O . TYR A 1 73 ? 49.387 12.181 29.431 1.00 10.28 73 TYR A O 1
ATOM 467 N N . ALA A 1 74 ? 51.452 11.510 28.849 1.00 9.86 74 ALA A N 1
ATOM 468 C CA . ALA A 1 74 ? 52.001 12.858 28.947 1.00 9.92 74 ALA A CA 1
ATOM 469 C C . ALA A 1 74 ? 51.312 13.851 28.009 1.00 9.24 74 ALA A C 1
ATOM 470 O O . ALA A 1 74 ? 51.195 15.017 28.331 1.00 10.10 74 ALA A O 1
ATOM 472 N N . GLU A 1 75 ? 50.827 13.354 26.875 1.00 9.05 75 GLU A N 1
ATOM 473 C CA . GLU A 1 75 ? 50.217 14.221 25.862 1.00 9.07 75 GLU A CA 1
ATOM 474 C C . GLU A 1 75 ? 48.733 14.463 26.095 1.00 9.02 75 GLU A C 1
ATOM 475 O O . GLU A 1 75 ? 48.118 15.166 25.309 1.00 9.47 75 GLU A O 1
ATOM 481 N N . ALA A 1 76 ? 48.146 13.881 27.145 1.00 8.67 76 ALA A N 1
ATOM 482 C CA . ALA A 1 76 ? 46.713 13.977 27.397 1.00 9.11 76 ALA A CA 1
ATOM 483 C C . ALA A 1 76 ? 46.333 15.226 28.159 1.00 9.98 76 ALA A C 1
ATOM 484 O O . ALA A 1 76 ? 47.111 15.740 28.944 1.00 11.32 76 ALA A O 1
ATOM 486 N N . LEU A 1 77 ? 45.093 15.641 27.968 1.00 9.61 77 LEU A N 1
ATOM 487 C CA . LEU A 1 77 ? 44.460 16.684 28.768 1.00 9.85 77 LEU A CA 1
ATOM 488 C C . LEU A 1 77 ? 44.036 16.078 30.099 1.00 11.51 77 LEU A C 1
ATOM 489 O O . LEU A 1 77 ? 43.448 15.016 30.133 1.00 15.01 77 LEU A O 1
ATOM 494 N N . LYS A 1 78 ? 44.376 16.747 31.182 1.00 11.02 78 LYS A N 1
ATOM 495 C CA . LYS A 1 78 ? 44.151 16.215 32.533 1.00 12.20 78 LYS A CA 1
ATOM 496 C C . LYS A 1 78 ? 43.321 17.121 33.418 1.00 11.61 78 LYS A C 1
ATOM 497 O O . LYS A 1 78 ? 43.203 16.884 34.615 1.00 12.26 78 LYS A O 1
ATOM 503 N N . GLN A 1 79 ? 42.697 18.138 32.848 1.00 10.39 79 GLN A N 1
ATOM 504 C CA . GLN A 1 79 ? 41.847 19.023 33.632 1.00 10.05 79 GLN A CA 1
ATOM 505 C C . GLN A 1 79 ? 40.710 18.230 34.264 1.00 10.50 79 GLN A C 1
ATOM 506 O O . GLN A 1 79 ? 40.202 17.284 33.654 1.00 10.15 79 GLN A O 1
ATOM 512 N N . PRO A 1 80 ? 40.279 18.654 35.453 1.00 11.62 80 PRO A N 1
ATOM 513 C CA . PRO A 1 80 ? 39.086 18.057 36.055 1.00 11.69 80 PRO A CA 1
ATOM 514 C C . PRO A 1 80 ? 37.845 18.277 35.194 1.00 11.43 80 PRO A C 1
ATOM 515 O O . PRO A 1 80 ? 37.641 19.376 34.653 1.00 11.46 80 PRO A O 1
ATOM 519 N N . VAL A 1 81 ? 37.048 17.227 35.072 1.00 11.05 81 VAL A N 1
ATOM 520 C CA . VAL A 1 81 ? 35.764 17.266 34.393 1.00 11.12 81 VAL A CA 1
ATOM 521 C C . VAL A 1 81 ? 34.792 16.399 35.185 1.00 11.23 81 VAL A C 1
ATOM 522 O O . VAL A 1 81 ? 35.212 15.571 36.016 1.00 12.22 81 VAL A O 1
ATOM 526 N N . ASP A 1 82 ? 33.497 16.585 34.965 1.00 11.33 82 ASP A N 1
ATOM 527 C CA . ASP A 1 82 ? 32.479 15.810 35.684 1.00 11.62 82 ASP A CA 1
ATOM 528 C C . ASP A 1 82 ? 32.479 14.336 35.339 1.00 12.66 82 ASP A C 1
ATOM 529 O O . ASP A 1 82 ? 32.169 13.508 36.200 1.00 14.30 82 ASP A O 1
ATOM 534 N N . ALA A 1 83 ? 32.791 13.999 34.093 1.00 13.40 83 ALA A N 1
ATOM 535 C CA . ALA A 1 83 ? 32.698 12.636 33.573 1.00 14.77 83 ALA A CA 1
ATOM 536 C C . ALA A 1 83 ? 34.037 12.261 32.923 1.00 15.84 83 ALA A C 1
ATOM 537 O O . ALA A 1 83 ? 34.134 12.193 31.704 1.00 16.50 83 ALA A O 1
ATOM 539 N N . PRO A 1 84 ? 35.061 12.022 33.743 1.00 17.56 84 PRO A N 1
ATOM 540 C CA . PRO A 1 84 ? 36.397 11.739 33.209 1.00 18.46 84 PRO A CA 1
ATOM 541 C C . PRO A 1 84 ? 36.497 10.359 32.548 1.00 19.93 84 PRO A C 1
ATOM 542 O O . PRO A 1 84 ? 35.734 9.452 32.889 1.00 20.95 84 PRO A O 1
ATOM 546 N N . SER A 1 85 ? 37.413 10.238 31.592 1.00 21.35 85 SER A N 1
ATOM 547 C CA . SER A 1 85 ? 37.773 8.959 30.990 1.00 22.33 85 SER A CA 1
ATOM 548 C C . SER A 1 85 ? 38.950 8.394 31.798 1.00 22.66 85 SER A C 1
ATOM 549 O O . SER A 1 85 ? 39.881 9.127 32.121 1.00 22.70 85 SER A O 1
ATOM 552 N N . PRO A 1 86 ? 38.923 7.096 32.108 1.00 23.51 86 PRO A N 1
ATOM 553 C CA . PRO A 1 86 ? 39.969 6.472 32.931 1.00 23.66 86 PRO A CA 1
ATOM 554 C C . PRO A 1 86 ? 41.309 6.405 32.203 1.00 23.51 86 PRO A C 1
ATOM 555 O O . PRO A 1 86 ? 41.319 6.088 31.020 1.00 23.94 86 PRO A O 1
ATOM 559 N N . ALA A 1 87 ? 42.405 6.700 32.893 1.00 23.77 87 ALA A N 1
ATOM 560 C CA . ALA A 1 87 ? 43.750 6.554 32.327 1.00 23.57 87 ALA A CA 1
ATOM 561 C C . ALA A 1 87 ? 44.224 5.094 32.410 1.00 23.10 87 ALA A C 1
ATOM 562 O O . ALA A 1 87 ? 45.240 4.791 33.043 1.00 24.60 87 ALA A O 1
ATOM 564 N N . LYS A 1 88 ? 43.484 4.203 31.755 1.00 21.72 88 LYS A N 1
ATOM 565 C CA . LYS A 1 88 ? 43.797 2.776 31.711 1.00 20.74 88 LYS A CA 1
ATOM 566 C C . LYS A 1 88 ? 44.832 2.494 30.632 1.00 18.15 88 LYS A C 1
ATOM 567 O O . LYS A 1 88 ? 44.988 3.276 29.693 1.00 16.64 88 LYS A O 1
ATOM 573 N N . VAL A 1 89 ? 45.532 1.371 30.746 1.00 16.23 89 VAL A N 1
ATOM 574 C CA . VAL A 1 89 ? 46.434 0.949 29.685 1.00 15.02 89 VAL A CA 1
ATOM 575 C C . VAL A 1 89 ? 45.644 0.771 28.380 1.00 13.02 89 VAL A C 1
ATOM 576 O O . VAL A 1 89 ? 44.594 0.154 28.356 1.00 12.88 89 VAL A O 1
ATOM 580 N N . LEU A 1 90 ? 46.135 1.356 27.292 1.00 10.84 90 LEU A N 1
ATOM 581 C CA . LEU A 1 90 ? 45.439 1.235 26.019 1.00 10.74 90 LEU A CA 1
ATOM 582 C C . LEU A 1 90 ? 45.548 -0.191 25.486 1.00 10.44 90 LEU A C 1
ATOM 583 O O . LEU A 1 90 ? 46.592 -0.827 25.631 1.00 10.70 90 LEU A O 1
ATOM 588 N N . PRO A 1 91 ? 44.492 -0.718 24.886 1.00 9.65 91 PRO A N 1
ATOM 589 C CA . PRO A 1 91 ? 44.607 -2.047 24.274 1.00 10.15 91 PRO A CA 1
ATOM 590 C C . PRO A 1 91 ? 45.627 -2.029 23.165 1.00 10.24 91 PRO A C 1
ATOM 591 O O . PRO A 1 91 ? 45.864 -0.991 22.546 1.00 9.76 91 PRO A O 1
ATOM 595 N N . GLU A 1 92 ? 46.237 -3.174 22.901 1.00 9.62 92 GLU A N 1
ATOM 596 C CA . GLU A 1 92 ? 47.312 -3.245 21.926 1.00 10.12 92 GLU A CA 1
ATOM 597 C C . GLU A 1 92 ? 46.838 -2.934 20.512 1.00 10.18 92 GLU A C 1
ATOM 598 O O . GLU A 1 92 ? 47.648 -2.539 19.663 1.00 11.40 92 GLU A O 1
ATOM 604 N N . ASN A 1 93 ? 45.548 -3.105 20.248 1.00 9.57 93 ASN A N 1
ATOM 605 C CA . ASN A 1 93 ? 44.982 -2.778 18.937 1.00 9.69 93 ASN A CA 1
ATOM 606 C C . ASN A 1 93 ? 44.540 -1.320 18.789 1.00 8.80 93 ASN A C 1
ATOM 607 O O . ASN A 1 93 ? 43.974 -0.958 17.755 1.00 9.22 93 ASN A O 1
ATOM 612 N N . TRP A 1 94 ? 44.836 -0.493 19.792 1.00 9.16 94 TRP A N 1
ATOM 613 C CA . TRP A 1 94 ? 44.262 0.851 19.866 1.00 8.65 94 TRP A CA 1
ATOM 614 C C . TRP A 1 94 ? 44.369 1.635 18.564 1.00 8.14 94 TRP A C 1
ATOM 615 O O . TRP A 1 94 ? 43.393 2.242 18.115 1.00 8.11 94 TRP A O 1
ATOM 626 N N . TRP A 1 95 ? 45.558 1.653 17.990 1.00 7.99 95 TRP A N 1
ATOM 627 C CA . TRP A 1 95 ? 45.863 2.491 16.832 1.00 8.35 95 TRP A CA 1
ATOM 628 C C . TRP A 1 95 ? 45.603 1.794 15.495 1.00 9.02 95 TRP A C 1
ATOM 629 O O . TRP A 1 95 ? 45.746 2.408 14.453 1.00 9.39 95 TRP A O 1
ATOM 640 N N . GLN A 1 96 ? 45.246 0.514 15.494 1.00 9.28 96 GLN A N 1
ATOM 641 C CA . GLN A 1 96 ? 45.188 -0.240 14.250 1.00 9.99 96 GLN A CA 1
ATOM 642 C C . GLN A 1 96 ? 44.098 0.284 13.312 1.00 9.63 96 GLN A C 1
ATOM 643 O O . GLN A 1 96 ? 42.944 0.415 13.703 1.00 9.40 96 GLN A O 1
ATOM 649 N N . HIS A 1 97 ? 44.455 0.516 12.056 1.00 10.62 97 HIS A N 1
ATOM 650 C CA . HIS A 1 97 ? 43.468 0.792 11.013 1.00 11.52 97 HIS A CA 1
ATOM 651 C C . HIS A 1 97 ? 42.712 -0.498 10.661 1.00 11.19 97 HIS A C 1
ATOM 652 O O . HIS A 1 97 ? 43.362 -1.466 10.291 1.00 11.21 97 HIS A O 1
ATOM 659 N N . PRO A 1 98 ? 41.379 -0.531 10.687 1.00 11.25 98 PRO A N 1
ATOM 660 C CA . PRO A 1 98 ? 40.649 -1.686 10.132 1.00 12.54 98 PRO A CA 1
ATOM 661 C C . PRO A 1 98 ? 40.999 -1.920 8.668 1.00 13.19 98 PRO A C 1
ATOM 662 O O . PRO A 1 98 ? 41.141 -0.961 7.919 1.00 13.02 98 PRO A O 1
ATOM 666 N N . ALA A 1 99 ? 41.155 -3.192 8.276 1.00 14.69 99 ALA A N 1
ATOM 667 C CA . ALA A 1 99 ? 41.539 -3.539 6.900 1.00 15.55 99 ALA A CA 1
ATOM 668 C C . ALA A 1 99 ? 40.631 -2.915 5.836 1.00 15.64 99 ALA A C 1
ATOM 669 O O . ALA A 1 99 ? 41.100 -2.537 4.775 1.00 16.33 99 ALA A O 1
ATOM 671 N N . ALA A 1 100 ? 39.343 -2.783 6.150 1.00 16.27 100 ALA A N 1
ATOM 672 C CA . ALA A 1 100 ? 38.366 -2.293 5.171 1.00 16.47 100 ALA A CA 1
ATOM 673 C C . ALA A 1 100 ? 38.553 -0.834 4.790 1.00 16.67 100 ALA A C 1
ATOM 674 O O . ALA A 1 100 ? 37.944 -0.380 3.826 1.00 17.73 100 ALA A O 1
ATOM 676 N N . LEU A 1 101 ? 39.370 -0.081 5.531 1.00 15.71 101 LEU A N 1
ATOM 677 C CA . LEU A 1 101 ? 39.762 1.255 5.081 1.00 15.93 101 LEU A CA 1
ATOM 678 C C . LEU A 1 101 ? 40.653 1.251 3.858 1.00 16.29 101 LEU A C 1
ATOM 679 O O . LEU A 1 101 ? 40.747 2.264 3.162 1.00 16.59 101 LEU A O 1
ATOM 684 N N . GLY A 1 102 ? 41.335 0.132 3.611 1.00 17.06 102 GLY A N 1
ATOM 685 C CA . GLY A 1 102 ? 42.244 0.017 2.483 1.00 17.95 102 GLY A CA 1
ATOM 686 C C . GLY A 1 102 ? 43.435 0.954 2.587 1.00 17.88 102 GLY A C 1
ATOM 687 O O . GLY A 1 102 ? 43.902 1.501 1.583 1.00 18.68 102 GLY A O 1
ATOM 688 N N . THR A 1 103 ? 43.925 1.152 3.809 1.00 18.22 103 THR A N 1
ATOM 689 C CA . THR A 1 103 ? 45.049 2.046 4.065 1.00 18.56 103 THR A CA 1
ATOM 690 C C . THR A 1 103 ? 46.206 1.763 3.125 1.00 19.68 103 THR A C 1
ATOM 691 O O . THR A 1 103 ? 46.656 0.621 3.025 1.00 19.55 103 THR A O 1
ATOM 695 N N . THR A 1 104 ? 46.674 2.803 2.438 1.00 19.92 104 THR A N 1
ATOM 696 C CA . THR A 1 104 ? 47.836 2.718 1.553 1.00 21.18 104 THR A CA 1
ATOM 697 C C . THR A 1 104 ? 48.884 3.719 2.009 1.00 21.13 104 THR A C 1
ATOM 698 O O . THR A 1 104 ? 48.603 4.629 2.794 1.00 20.73 104 THR A O 1
ATOM 702 N N . ASP A 1 105 ? 50.092 3.596 1.475 1.00 21.99 105 ASP A N 1
ATOM 703 C CA . ASP A 1 105 ? 51.175 4.448 1.923 1.00 22.21 105 ASP A CA 1
ATOM 704 C C . ASP A 1 105 ? 50.981 5.922 1.569 1.00 21.00 105 ASP A C 1
ATOM 705 O O . ASP A 1 105 ? 51.528 6.785 2.248 1.00 21.75 105 ASP A O 1
ATOM 710 N N . SER A 1 106 ? 50.194 6.211 0.532 1.00 19.26 106 SER A N 1
ATOM 711 C CA . SER A 1 106 ? 49.942 7.593 0.121 1.00 18.22 106 SER A CA 1
ATOM 712 C C . SER A 1 106 ? 48.947 8.303 1.045 1.00 16.26 106 SER A C 1
ATOM 713 O O . SER A 1 106 ? 48.882 9.523 1.037 1.00 15.86 106 SER A O 1
ATOM 716 N N . ASP A 1 107 ? 48.170 7.548 1.817 1.00 14.70 107 ASP A N 1
ATOM 717 C CA . ASP A 1 107 ? 47.269 8.166 2.797 1.00 14.06 107 ASP A CA 1
ATOM 718 C C . ASP A 1 107 ? 48.089 8.943 3.815 1.00 13.30 107 ASP A C 1
ATOM 719 O O . ASP A 1 107 ? 49.161 8.492 4.257 1.00 14.47 107 ASP A O 1
ATOM 724 N N . ILE A 1 108 ? 47.586 10.114 4.189 1.00 12.16 108 ILE A N 1
ATOM 725 C CA . ILE A 1 108 ? 48.283 10.991 5.122 1.00 11.90 108 ILE A CA 1
ATOM 726 C C . ILE A 1 108 ? 47.810 10.713 6.536 1.00 10.76 108 ILE A C 1
ATOM 727 O O . ILE A 1 108 ? 46.631 10.896 6.844 1.00 10.45 108 ILE A O 1
ATOM 732 N N . GLU A 1 109 ? 48.723 10.241 7.373 1.00 10.77 109 GLU A N 1
ATOM 733 C CA . GLU A 1 109 ? 48.411 9.898 8.742 1.00 10.81 109 GLU A CA 1
ATOM 734 C C . GLU A 1 109 ? 48.513 11.126 9.643 1.00 10.41 109 GLU A C 1
ATOM 735 O O . GLU A 1 109 ? 49.568 11.777 9.702 1.00 12.67 109 GLU A O 1
ATOM 741 N N . ILE A 1 110 ? 47.421 11.466 10.307 1.00 9.24 110 ILE A N 1
ATOM 742 C CA . ILE A 1 110 ? 47.363 12.562 11.276 1.00 9.09 110 ILE A CA 1
ATOM 743 C C . ILE A 1 110 ? 47.216 11.947 12.660 1.00 8.60 110 ILE A C 1
ATOM 744 O O . ILE A 1 110 ? 46.368 11.083 12.851 1.00 8.83 110 ILE A O 1
ATOM 749 N N . ILE A 1 111 ? 48.001 12.409 13.624 1.00 8.58 111 ILE A N 1
ATOM 750 C CA . ILE A 1 111 ? 47.936 11.947 15.005 1.00 8.70 111 ILE A CA 1
ATOM 751 C C . ILE A 1 111 ? 47.492 13.116 15.872 1.00 8.66 111 ILE A C 1
ATOM 752 O O . ILE A 1 111 ? 48.174 14.164 15.900 1.00 9.85 111 ILE A O 1
ATOM 757 N N . LYS A 1 112 ? 46.356 12.972 16.543 1.00 7.81 112 LYS A N 1
ATOM 758 C CA . LYS A 1 112 ? 45.857 13.991 17.459 1.00 7.20 112 LYS A CA 1
ATOM 759 C C . LYS A 1 112 ? 45.781 13.459 18.881 1.00 6.54 112 LYS A C 1
ATOM 760 O O . LYS A 1 112 ? 45.788 12.239 19.142 1.00 7.87 112 LYS A O 1
ATOM 766 N N . ARG A 1 113 ? 45.698 14.402 19.815 1.00 6.93 113 ARG A N 1
ATOM 767 C CA . ARG A 1 113 ? 45.815 14.104 21.245 1.00 7.56 113 ARG A CA 1
ATOM 768 C C . ARG A 1 113 ? 44.566 14.532 22.020 1.00 7.69 113 ARG A C 1
ATOM 769 O O . ARG A 1 113 ? 44.586 14.568 23.251 1.00 8.84 113 ARG A O 1
ATOM 777 N N . GLN A 1 114 ? 43.493 14.858 21.314 1.00 7.42 114 GLN A N 1
ATOM 778 C CA . GLN A 1 114 ? 42.215 15.260 21.901 1.00 7.83 114 GLN A CA 1
ATOM 779 C C . GLN A 1 114 ? 41.133 15.121 20.840 1.00 7.60 114 GLN A C 1
ATOM 780 O O . GLN A 1 114 ? 41.379 14.572 19.774 1.00 8.38 114 GLN A O 1
ATOM 786 N N . TRP A 1 115 ? 39.953 15.681 21.104 1.00 7.41 115 TRP A N 1
ATOM 787 C CA . TRP A 1 115 ? 38.812 15.509 20.208 1.00 7.64 115 TRP A CA 1
ATOM 788 C C . TRP A 1 115 ? 39.044 16.081 18.796 1.00 7.25 115 TRP A C 1
ATOM 789 O O . TRP A 1 115 ? 38.925 15.364 17.796 1.00 7.42 115 TRP A O 1
ATOM 800 N N . GLY A 1 116 ? 39.365 17.354 18.724 1.00 6.97 116 GLY A N 1
ATOM 801 C CA . GLY A 1 116 ? 39.513 18.046 17.462 1.00 7.42 116 GLY A CA 1
ATOM 802 C C . GLY A 1 116 ? 40.818 17.688 16.780 1.00 6.83 116 GLY A C 1
ATOM 803 O O . GLY A 1 116 ? 41.869 17.516 17.416 1.00 7.35 116 GLY A O 1
ATOM 804 N N . ALA A 1 117 ? 40.782 17.632 15.447 1.00 6.95 117 ALA A N 1
ATOM 805 C CA . ALA A 1 117 ? 41.928 17.165 14.672 1.00 6.73 117 ALA A CA 1
ATOM 806 C C . ALA A 1 117 ? 42.905 18.255 14.206 1.00 6.76 117 ALA A C 1
ATOM 807 O O . ALA A 1 117 ? 43.840 17.938 13.482 1.00 7.57 117 ALA A O 1
ATOM 809 N N . PHE A 1 118 ? 42.716 19.494 14.639 1.00 6.37 118 PHE A N 1
ATOM 810 C CA . PHE A 1 118 ? 43.596 20.593 14.254 1.00 6.60 118 PHE A CA 1
ATOM 811 C C . PHE A 1 118 ? 44.627 20.931 15.327 1.00 7.09 118 PHE A C 1
ATOM 812 O O . PHE A 1 118 ? 45.802 21.159 14.994 1.00 7.53 118 PHE A O 1
ATOM 820 N N . TYR A 1 119 ? 44.212 20.994 16.591 1.00 7.78 119 TYR A N 1
ATOM 821 C CA . TYR A 1 119 ? 45.116 21.455 17.626 1.00 7.82 119 TYR A CA 1
ATOM 822 C C . TYR A 1 119 ? 46.278 20.485 17.781 1.00 7.79 119 TYR A C 1
ATOM 823 O O . TYR A 1 119 ? 46.080 19.282 18.005 1.00 7.73 119 TYR A O 1
ATOM 832 N N . GLY A 1 120 ? 47.499 20.990 17.669 1.00 7.31 120 GLY A N 1
ATOM 833 C CA . GLY A 1 120 ? 48.684 20.177 17.799 1.00 7.54 120 GLY A CA 1
ATOM 834 C C . GLY A 1 120 ? 48.977 19.250 16.636 1.00 7.83 120 GLY A C 1
ATOM 835 O O . GLY A 1 120 ? 49.844 18.380 16.758 1.00 7.99 120 GLY A O 1
ATOM 836 N N . THR A 1 121 ? 48.305 19.442 15.502 1.00 7.15 121 THR A N 1
ATOM 837 C CA . THR A 1 121 ? 48.556 18.606 14.330 1.00 7.26 121 THR A CA 1
ATOM 838 C C . THR A 1 121 ? 48.991 19.443 13.139 1.00 6.52 121 THR A C 1
ATOM 839 O O . THR A 1 121 ? 49.059 20.661 13.202 1.00 7.14 121 THR A O 1
ATOM 843 N N . ASP A 1 122 ? 49.279 18.741 12.050 1.00 6.95 122 ASP A N 1
ATOM 844 C CA . ASP A 1 122 ? 49.590 19.330 10.755 1.00 7.64 122 ASP A CA 1
ATOM 845 C C . ASP A 1 122 ? 48.394 19.341 9.807 1.00 7.70 122 ASP A C 1
ATOM 846 O O . ASP A 1 122 ? 48.558 19.586 8.617 1.00 7.93 122 ASP A O 1
ATOM 851 N N . LEU A 1 123 ? 47.177 19.140 10.290 1.00 7.24 123 LEU A N 1
ATOM 852 C CA . LEU A 1 123 ? 46.046 19.035 9.373 1.00 7.19 123 LEU A CA 1
ATOM 853 C C . LEU A 1 123 ? 45.821 20.312 8.583 1.00 6.95 123 LEU A C 1
ATOM 854 O O . LEU A 1 123 ? 45.653 20.248 7.362 1.00 7.19 123 LEU A O 1
ATOM 859 N N . GLU A 1 124 ? 45.805 21.461 9.252 1.00 7.09 124 GLU A N 1
ATOM 860 C CA . GLU A 1 124 ? 45.605 22.726 8.544 1.00 6.85 124 GLU A CA 1
ATOM 861 C C . GLU A 1 124 ? 46.742 23.001 7.544 1.00 7.23 124 GLU A C 1
ATOM 862 O O . GLU A 1 124 ? 46.506 23.408 6.400 1.00 7.81 124 GLU A O 1
ATOM 868 N N . LEU A 1 125 ? 47.973 22.768 7.968 1.00 7.80 125 LEU A N 1
ATOM 869 C CA . LEU A 1 125 ? 49.152 22.930 7.136 1.00 7.48 125 LEU A CA 1
ATOM 870 C C . LEU A 1 125 ? 48.981 22.101 5.858 1.00 7.92 125 LEU A C 1
ATOM 871 O O . LEU A 1 125 ? 49.178 22.596 4.739 1.00 8.02 125 LEU A O 1
ATOM 876 N N . GLN A 1 126 ? 48.579 20.842 6.008 1.00 7.69 126 GLN A N 1
ATOM 877 C CA . GLN A 1 126 ? 48.474 19.937 4.876 1.00 8.47 126 GLN A CA 1
ATOM 878 C C . GLN A 1 126 ? 47.370 20.400 3.947 1.00 8.69 126 GLN A C 1
ATOM 879 O O . GLN A 1 126 ? 47.533 20.428 2.714 1.00 9.21 126 GLN A O 1
ATOM 885 N N . LEU A 1 127 ? 46.227 20.771 4.509 1.00 8.33 127 LEU A N 1
ATOM 886 C CA . LEU A 1 127 ? 45.112 21.192 3.678 1.00 8.90 127 LEU A CA 1
ATOM 887 C C . LEU A 1 127 ? 45.478 22.431 2.866 1.00 9.15 127 LEU A C 1
ATOM 888 O O . LEU A 1 127 ? 45.235 22.493 1.644 1.00 9.90 127 LEU A O 1
ATOM 893 N N . ARG A 1 128 ? 46.022 23.442 3.527 1.00 9.16 128 ARG A N 1
ATOM 894 C CA . ARG A 1 128 ? 46.292 24.694 2.831 1.00 9.34 128 ARG A CA 1
ATOM 895 C C . ARG A 1 128 ? 47.386 24.503 1.780 1.00 10.30 128 ARG A C 1
ATOM 896 O O . ARG A 1 128 ? 47.281 25.024 0.659 1.00 10.37 128 ARG A O 1
ATOM 904 N N . ARG A 1 129 ? 48.454 23.801 2.130 1.00 9.47 129 ARG A N 1
ATOM 905 C CA . ARG A 1 129 ? 49.590 23.677 1.214 1.00 9.70 129 ARG A CA 1
ATOM 906 C C . ARG A 1 129 ? 49.268 22.784 0.030 1.00 10.39 129 ARG A C 1
ATOM 907 O O . ARG A 1 129 ? 49.916 22.913 -1.015 1.00 11.88 129 ARG A O 1
ATOM 915 N N . ARG A 1 130 ? 48.260 21.930 0.164 1.00 10.56 130 ARG A N 1
ATOM 916 C CA . ARG A 1 130 ? 47.781 21.096 -0.942 1.00 10.46 130 ARG A CA 1
ATOM 917 C C . ARG A 1 130 ? 46.644 21.765 -1.742 1.00 11.20 130 ARG A C 1
ATOM 918 O O . ARG A 1 130 ? 46.082 21.138 -2.622 1.00 12.04 130 ARG A O 1
ATOM 926 N N . GLY A 1 131 ? 46.278 22.991 -1.398 1.00 11.81 131 GLY A N 1
ATOM 927 C CA . GLY A 1 131 ? 45.252 23.716 -2.138 1.00 11.93 131 GLY A CA 1
ATOM 928 C C . GLY A 1 131 ? 43.832 23.211 -1.927 1.00 12.18 131 GLY A C 1
ATOM 929 O O . GLY A 1 131 ? 42.971 23.278 -2.830 1.00 13.83 131 GLY A O 1
ATOM 930 N N . ILE A 1 132 ? 43.564 22.666 -0.740 1.00 11.56 132 ILE A N 1
ATOM 931 C CA . ILE A 1 132 ? 42.254 22.108 -0.445 1.00 11.41 132 ILE A CA 1
ATOM 932 C C . ILE A 1 132 ? 41.386 23.164 0.208 1.00 11.22 132 ILE A C 1
ATOM 933 O O . ILE A 1 132 ? 41.783 23.765 1.215 1.00 12.06 132 ILE A O 1
ATOM 938 N N . ASP A 1 133 ? 40.206 23.400 -0.346 1.00 11.27 133 ASP A N 1
ATOM 939 C CA . ASP A 1 133 ? 39.234 24.277 0.300 1.00 12.51 133 ASP A CA 1
ATOM 940 C C . ASP A 1 133 ? 37.982 23.578 0.834 1.00 11.81 133 ASP A C 1
ATOM 941 O O . ASP A 1 133 ? 37.165 24.228 1.479 1.00 11.80 133 ASP A O 1
ATOM 946 N N . THR A 1 134 ? 37.821 22.288 0.534 1.00 10.94 134 THR A N 1
ATOM 947 C CA . THR A 1 134 ? 36.632 21.528 0.906 1.00 10.17 134 THR A CA 1
ATOM 948 C C . THR A 1 134 ? 37.042 20.200 1.532 1.00 9.82 134 THR A C 1
ATOM 949 O O . THR A 1 134 ? 37.912 19.498 1.016 1.00 9.92 134 THR A O 1
ATOM 953 N N . ILE A 1 135 ? 36.403 19.876 2.654 1.00 9.90 135 ILE A N 1
ATOM 954 C CA . ILE A 1 135 ? 36.653 18.647 3.401 1.00 9.47 135 ILE A CA 1
ATOM 955 C C . ILE A 1 135 ? 35.375 17.822 3.436 1.00 8.69 135 ILE A C 1
ATOM 956 O O . ILE A 1 135 ? 34.320 18.336 3.787 1.00 9.30 135 ILE A O 1
ATOM 961 N N . VAL A 1 136 ? 35.466 16.549 3.040 1.00 8.68 136 VAL A N 1
ATOM 962 C CA . VAL A 1 136 ? 34.436 15.568 3.332 1.00 8.24 136 VAL A CA 1
ATOM 963 C C . VAL A 1 136 ? 34.842 14.892 4.642 1.00 8.71 136 VAL A C 1
ATOM 964 O O . VAL A 1 136 ? 35.909 14.346 4.732 1.00 8.56 136 VAL A O 1
ATOM 968 N N . LEU A 1 137 ? 33.983 15.002 5.648 1.00 8.87 137 LEU A N 1
ATOM 969 C CA . LEU A 1 137 ? 34.303 14.564 6.996 1.00 8.49 137 LEU A CA 1
ATOM 970 C C . LEU A 1 137 ? 33.461 13.352 7.360 1.00 8.01 137 LEU A C 1
ATOM 971 O O . LEU A 1 137 ? 32.273 13.294 7.050 1.00 8.47 137 LEU A O 1
ATOM 976 N N . CYS A 1 138 ? 34.071 12.380 8.025 1.00 8.60 138 CYS A N 1
ATOM 977 C CA . CYS A 1 138 ? 33.367 11.193 8.522 1.00 8.31 138 CYS A CA 1
ATOM 978 C C . CYS A 1 138 ? 34.118 10.661 9.717 1.00 7.75 138 CYS A C 1
ATOM 979 O O . CYS A 1 138 ? 35.219 11.104 10.021 1.00 8.03 138 CYS A O 1
ATOM 982 N N . GLY A 1 139 ? 33.491 9.720 10.414 1.00 7.66 139 GLY A N 1
ATOM 983 C CA . GLY A 1 139 ? 34.144 8.962 11.465 1.00 7.94 139 GLY A CA 1
ATOM 984 C C . GLY A 1 139 ? 33.339 8.896 12.767 1.00 7.22 139 GLY A C 1
ATOM 985 O O . GLY A 1 139 ? 32.102 8.998 12.787 1.00 7.91 139 GLY A O 1
ATOM 986 N N . ILE A 1 140 ? 34.059 8.645 13.847 1.00 7.62 140 ILE A N 1
ATOM 987 C CA . ILE A 1 140 ? 33.475 8.412 15.180 1.00 7.61 140 ILE A CA 1
ATOM 988 C C . ILE A 1 140 ? 34.186 9.333 16.155 1.00 7.64 140 ILE A C 1
ATOM 989 O O . ILE A 1 140 ? 35.406 9.386 16.115 1.00 7.85 140 ILE A O 1
ATOM 994 N N . SER A 1 141 ? 33.504 10.087 17.015 1.00 7.46 141 SER A N 1
ATOM 995 C CA . SER A 1 141 ? 32.065 10.124 17.211 1.00 7.98 141 SER A CA 1
ATOM 996 C C . SER A 1 141 ? 31.474 11.408 16.651 1.00 7.66 141 SER A C 1
ATOM 997 O O . SER A 1 141 ? 32.059 12.479 16.781 1.00 7.82 141 SER A O 1
ATOM 1000 N N . THR A 1 142 ? 30.271 11.299 16.115 1.00 7.69 142 THR A N 1
ATOM 1001 C CA . THR A 1 142 ? 29.579 12.394 15.452 1.00 7.11 142 THR A CA 1
ATOM 1002 C C . THR A 1 142 ? 29.580 13.668 16.245 1.00 7.56 142 THR A C 1
ATOM 1003 O O . THR A 1 142 ? 29.811 14.720 15.673 1.00 7.95 142 THR A O 1
ATOM 1007 N N . ASN A 1 143 ? 29.231 13.589 17.519 1.00 7.25 143 ASN A N 1
ATOM 1008 C CA . ASN A 1 143 ? 29.100 14.788 18.348 1.00 7.81 143 ASN A CA 1
ATOM 1009 C C . ASN A 1 143 ? 30.316 15.086 19.215 1.00 7.42 143 ASN A C 1
ATOM 1010 O O . ASN A 1 143 ? 30.282 16.027 19.997 1.00 8.18 143 ASN A O 1
ATOM 1015 N N . ILE A 1 144 ? 31.380 14.308 19.089 1.00 7.67 144 ILE A N 1
ATOM 1016 C CA . ILE A 1 144 ? 32.569 14.477 19.901 1.00 7.60 144 ILE A CA 1
ATOM 1017 C C . ILE A 1 144 ? 33.717 14.932 18.991 1.00 7.46 144 ILE A C 1
ATOM 1018 O O . ILE A 1 144 ? 33.742 16.103 18.639 1.00 8.02 144 ILE A O 1
ATOM 1023 N N . GLY A 1 145 ? 34.604 14.041 18.572 1.00 7.46 145 GLY A N 1
ATOM 1024 C CA . GLY A 1 145 ? 35.750 14.436 17.761 1.00 7.24 145 GLY A CA 1
ATOM 1025 C C . GLY A 1 145 ? 35.388 14.888 16.354 1.00 6.65 145 GLY A C 1
ATOM 1026 O O . GLY A 1 145 ? 36.026 15.773 15.796 1.00 7.69 145 GLY A O 1
ATOM 1027 N N . VAL A 1 146 ? 34.389 14.271 15.729 1.00 6.92 146 VAL A N 1
ATOM 1028 C CA . VAL A 1 146 ? 33.970 14.708 14.407 1.00 7.20 146 VAL A CA 1
ATOM 1029 C C . VAL A 1 146 ? 33.463 16.136 14.519 1.00 6.65 146 VAL A C 1
ATOM 1030 O O . VAL A 1 146 ? 33.846 17.004 13.713 1.00 6.39 146 VAL A O 1
ATOM 1034 N N . GLU A 1 147 ? 32.636 16.414 15.515 1.00 6.80 147 GLU A N 1
ATOM 1035 C CA . GLU A 1 147 ? 32.063 17.751 15.683 1.00 7.09 147 GLU A CA 1
ATOM 1036 C C . GLU A 1 147 ? 33.099 18.813 16.085 1.00 7.12 147 GLU A C 1
ATOM 1037 O O . GLU A 1 147 ? 33.055 19.938 15.590 1.00 7.00 147 GLU A O 1
ATOM 1043 N N . SER A 1 148 ? 34.044 18.481 16.954 1.00 7.41 148 SER A N 1
ATOM 1044 C CA . SER A 1 148 ? 35.058 19.474 17.321 1.00 7.34 148 SER A CA 1
ATOM 1045 C C . SER A 1 148 ? 35.891 19.811 16.091 1.00 6.92 148 SER A C 1
ATOM 1046 O O . SER A 1 148 ? 36.226 20.967 15.851 1.00 7.46 148 SER A O 1
ATOM 1049 N N . THR A 1 149 ? 36.203 18.806 15.294 1.00 6.86 149 THR A N 1
ATOM 1050 C CA . THR A 1 149 ? 36.936 19.022 14.041 1.00 6.68 149 THR A CA 1
ATOM 1051 C C . THR A 1 149 ? 36.144 19.902 13.092 1.00 6.51 149 THR A C 1
ATOM 1052 O O . THR A 1 149 ? 36.709 20.810 12.481 1.00 7.29 149 THR A O 1
ATOM 1056 N N . ALA A 1 150 ? 34.853 19.632 12.949 1.00 6.65 150 ALA A N 1
ATOM 1057 C CA . ALA A 1 150 ? 34.004 20.377 12.016 1.00 7.22 150 ALA A CA 1
ATOM 1058 C C . ALA A 1 150 ? 33.876 21.827 12.447 1.00 6.93 150 ALA A C 1
ATOM 1059 O O . ALA A 1 150 ? 33.988 22.737 11.615 1.00 7.21 150 ALA A O 1
ATOM 1061 N N . ARG A 1 151 ? 33.612 22.067 13.725 1.00 7.01 151 ARG A N 1
ATOM 1062 C CA . ARG A 1 151 ? 33.484 23.438 14.227 1.00 7.50 151 ARG A CA 1
ATOM 1063 C C . ARG A 1 151 ? 34.768 24.219 13.947 1.00 7.82 151 ARG A C 1
ATOM 1064 O O . ARG A 1 151 ? 34.693 25.347 13.445 1.00 7.76 151 ARG A O 1
ATOM 1072 N N . ASN A 1 152 ? 35.932 23.614 14.198 1.00 7.12 152 ASN A N 1
ATOM 1073 C CA . ASN A 1 152 ? 37.220 24.248 13.924 1.00 8.89 152 ASN A CA 1
ATOM 1074 C C . ASN A 1 152 ? 37.384 24.525 12.423 1.00 8.26 152 ASN A C 1
ATOM 1075 O O . ASN A 1 152 ? 37.786 25.617 11.991 1.00 8.81 152 ASN A O 1
ATOM 1080 N N . ALA A 1 153 ? 37.131 23.513 11.608 1.00 7.79 153 ALA A N 1
ATOM 1081 C CA . ALA A 1 153 ? 37.341 23.635 10.159 1.00 7.97 153 ALA A CA 1
ATOM 1082 C C . ALA A 1 153 ? 36.489 24.754 9.575 1.00 8.22 153 ALA A C 1
ATOM 1083 O O . ALA A 1 153 ? 36.934 25.504 8.707 1.00 8.23 153 ALA A O 1
ATOM 1085 N N . TRP A 1 154 ? 35.259 24.875 10.036 1.00 8.06 154 TRP A N 1
ATOM 1086 C CA . TRP A 1 154 ? 34.359 25.932 9.574 1.00 7.37 154 TRP A CA 1
ATOM 1087 C C . TRP A 1 154 ? 34.915 27.301 9.953 1.00 7.51 154 TRP A C 1
ATOM 1088 O O . TRP A 1 154 ? 34.948 28.207 9.121 1.00 7.44 154 TRP A O 1
ATOM 1099 N N . GLU A 1 155 ? 35.371 27.481 11.189 1.00 6.98 155 GLU A N 1
ATOM 1100 C CA . GLU A 1 155 ? 35.907 28.783 11.580 1.00 7.71 155 GLU A CA 1
ATOM 1101 C C . GLU A 1 155 ? 37.169 29.151 10.787 1.00 8.18 155 GLU A C 1
ATOM 1102 O O . GLU A 1 155 ? 37.389 30.332 10.490 1.00 8.22 155 GLU A O 1
ATOM 1108 N N . LEU A 1 156 ? 37.933 28.140 10.378 1.00 8.88 156 LEU A N 1
ATOM 1109 C CA . LEU A 1 156 ? 39.137 28.319 9.556 1.00 9.58 156 LEU A CA 1
ATOM 1110 C C . LEU A 1 156 ? 38.808 28.601 8.102 1.00 10.01 156 LEU A C 1
ATOM 1111 O O . LEU A 1 156 ? 39.722 28.878 7.332 1.00 10.33 156 LEU A O 1
ATOM 1116 N N . GLY A 1 157 ? 37.554 28.496 7.709 1.00 8.92 157 GLY A N 1
ATOM 1117 C CA . GLY A 1 157 ? 37.132 28.904 6.383 1.00 9.44 157 GLY A CA 1
ATOM 1118 C C . GLY A 1 157 ? 36.966 27.783 5.371 1.00 9.49 157 GLY A C 1
ATOM 1119 O O . GLY A 1 157 ? 36.618 28.047 4.214 1.00 10.83 157 GLY A O 1
ATOM 1120 N N . PHE A 1 158 ? 37.165 26.527 5.787 1.00 9.36 158 PHE A N 1
ATOM 1121 C CA . PHE A 1 158 ? 37.004 25.396 4.873 1.00 8.76 158 PHE A CA 1
ATOM 1122 C C . PHE A 1 158 ? 35.526 25.127 4.651 1.00 9.23 158 PHE A C 1
ATOM 1123 O O . PHE A 1 158 ? 34.692 25.277 5.558 1.00 9.70 158 PHE A O 1
ATOM 1131 N N . ASN A 1 159 ? 35.177 24.716 3.440 1.00 9.49 159 ASN A N 1
ATOM 1132 C CA . ASN A 1 159 ? 33.836 24.228 3.166 1.00 9.68 159 ASN A CA 1
ATOM 1133 C C . ASN A 1 159 ? 33.746 22.807 3.698 1.00 10.02 159 ASN A C 1
ATOM 1134 O O . ASN A 1 159 ? 34.696 22.043 3.557 1.00 11.21 159 ASN A O 1
ATOM 1139 N N . LEU A 1 160 ? 32.610 22.449 4.277 1.00 9.61 160 LEU A N 1
ATOM 1140 C CA . LEU A 1 160 ? 32.449 21.136 4.897 1.00 9.67 160 LEU A CA 1
ATOM 1141 C C . LEU A 1 160 ? 31.301 20.373 4.274 1.00 8.86 160 LEU A C 1
ATOM 1142 O O . LEU A 1 160 ? 30.222 20.927 4.052 1.00 9.26 160 LEU A O 1
ATOM 1147 N N . VAL A 1 161 ? 31.542 19.095 4.040 1.00 8.90 161 VAL A N 1
ATOM 1148 C CA . VAL A 1 161 ? 30.488 18.160 3.661 1.00 9.50 161 VAL A CA 1
ATOM 1149 C C . VAL A 1 161 ? 30.576 16.999 4.651 1.00 9.41 161 VAL A C 1
ATOM 1150 O O . VAL A 1 161 ? 31.630 16.387 4.777 1.00 10.42 161 VAL A O 1
ATOM 1154 N N . ILE A 1 162 ? 29.494 16.738 5.371 1.00 9.43 162 ILE A N 1
ATOM 1155 C CA . ILE A 1 162 ? 29.456 15.660 6.356 1.00 9.42 162 ILE A CA 1
ATOM 1156 C C . ILE A 1 162 ? 28.812 14.464 5.693 1.00 9.54 162 ILE A C 1
ATOM 1157 O O . ILE A 1 162 ? 27.690 14.562 5.183 1.00 9.78 162 ILE A O 1
ATOM 1162 N N . ALA A 1 163 ? 29.500 13.335 5.732 1.00 9.19 163 ALA A N 1
ATOM 1163 C CA . ALA A 1 163 ? 28.965 12.075 5.253 1.00 8.72 163 ALA A CA 1
ATOM 1164 C C . ALA A 1 163 ? 28.182 11.457 6.399 1.00 8.64 163 ALA A C 1
ATOM 1165 O O . ALA A 1 163 ? 28.741 10.709 7.215 1.00 9.17 163 ALA A O 1
ATOM 1167 N N . GLU A 1 164 ? 26.888 11.765 6.463 1.00 8.80 164 GLU A N 1
ATOM 1168 C CA . GLU A 1 164 ? 26.052 11.469 7.633 1.00 9.38 164 GLU A CA 1
ATOM 1169 C C . GLU A 1 164 ? 26.051 9.999 7.991 1.00 9.58 164 GLU A C 1
ATOM 1170 O O . GLU A 1 164 ? 26.110 9.615 9.166 1.00 10.36 164 GLU A O 1
ATOM 1176 N N . ASP A 1 165 ? 25.969 9.156 6.966 1.00 9.72 165 ASP A N 1
ATOM 1177 C CA . ASP A 1 165 ? 25.878 7.726 7.185 1.00 10.22 165 ASP A CA 1
ATOM 1178 C C . ASP A 1 165 ? 27.229 7.040 7.322 1.00 10.12 165 ASP A C 1
ATOM 1179 O O . ASP A 1 165 ? 27.291 5.819 7.522 1.00 10.85 165 ASP A O 1
ATOM 1184 N N . ALA A 1 166 ? 28.319 7.825 7.298 1.00 9.32 166 ALA A N 1
ATOM 1185 C CA . ALA A 1 166 ? 29.642 7.346 7.686 1.00 9.57 166 ALA A CA 1
ATOM 1186 C C . ALA A 1 166 ? 30.094 8.012 8.975 1.00 8.13 166 ALA A C 1
ATOM 1187 O O . ALA A 1 166 ? 31.295 8.166 9.197 1.00 9.09 166 ALA A O 1
ATOM 1189 N N . CYS A 1 167 ? 29.127 8.363 9.810 1.00 8.29 167 CYS A N 1
ATOM 1190 C CA . CYS A 1 167 ? 29.382 8.852 11.172 1.00 8.26 167 CYS A CA 1
ATOM 1191 C C . CYS A 1 167 ? 28.541 8.046 12.158 1.00 8.19 167 CYS A C 1
ATOM 1192 O O . CYS A 1 167 ? 27.469 7.550 11.806 1.00 8.30 167 CYS A O 1
ATOM 1195 N N . SER A 1 168 ? 29.025 7.906 13.387 1.00 8.14 168 SER A N 1
ATOM 1196 C CA . SER A 1 168 ? 28.242 7.283 14.461 1.00 8.37 168 SER A CA 1
ATOM 1197 C C . SER A 1 168 ? 28.607 7.955 15.769 1.00 7.44 168 SER A C 1
ATOM 1198 O O . SER A 1 168 ? 29.729 8.398 15.931 1.00 7.85 168 SER A O 1
ATOM 1201 N N . ALA A 1 169 ? 27.673 7.971 16.703 1.00 8.44 169 ALA A N 1
ATOM 1202 C CA . ALA A 1 169 ? 27.889 8.512 18.046 1.00 8.79 169 ALA A CA 1
ATOM 1203 C C . ALA A 1 169 ? 27.547 7.463 19.099 1.00 9.40 169 ALA A C 1
ATOM 1204 O O . ALA A 1 169 ? 27.147 6.351 18.776 1.00 10.13 169 ALA A O 1
ATOM 1206 N N . ALA A 1 170 ? 27.676 7.841 20.358 1.00 9.94 170 ALA A N 1
ATOM 1207 C CA . ALA A 1 170 ? 27.379 6.915 21.453 1.00 10.49 170 ALA A CA 1
ATOM 1208 C C . ALA A 1 170 ? 25.919 6.473 21.412 1.00 10.42 170 ALA A C 1
ATOM 1209 O O . ALA A 1 170 ? 25.589 5.370 21.851 1.00 11.12 170 ALA A O 1
ATOM 1211 N N . SER A 1 171 ? 25.036 7.318 20.894 1.00 10.16 171 SER A N 1
ATOM 1212 C CA . SER A 1 171 ? 23.636 6.956 20.686 1.00 9.52 171 SER A CA 1
ATOM 1213 C C . SER A 1 171 ? 23.110 7.651 19.439 1.00 9.61 171 SER A C 1
ATOM 1214 O O . SER A 1 171 ? 23.625 8.696 19.026 1.00 9.28 171 SER A O 1
ATOM 1217 N N . ALA A 1 172 ? 22.059 7.091 18.868 1.00 9.61 172 ALA A N 1
ATOM 1218 C CA . ALA A 1 172 ? 21.379 7.721 17.749 1.00 9.58 172 ALA A CA 1
ATOM 1219 C C . ALA A 1 172 ? 20.905 9.112 18.135 1.00 9.31 172 ALA A C 1
ATOM 1220 O O . ALA A 1 172 ? 20.984 10.039 17.331 1.00 9.90 172 ALA A O 1
ATOM 1222 N N . GLU A 1 173 ? 20.396 9.292 19.350 1.00 9.17 173 GLU A N 1
ATOM 1223 C CA . GLU A 1 173 ? 19.888 10.600 19.754 1.00 9.54 173 GLU A CA 1
ATOM 1224 C C . GLU A 1 173 ? 20.975 11.671 19.684 1.00 9.61 173 GLU A C 1
ATOM 1225 O O . GLU A 1 173 ? 20.732 12.788 19.232 1.00 9.78 173 GLU A O 1
ATOM 1231 N N . GLN A 1 174 ? 22.169 11.333 20.148 1.00 9.01 174 GLN A N 1
ATOM 1232 C CA . GLN A 1 174 ? 23.274 12.280 20.151 1.00 8.87 174 GLN A CA 1
ATOM 1233 C C . GLN A 1 174 ? 23.764 12.575 18.725 1.00 9.06 174 GLN A C 1
ATOM 1234 O O . GLN A 1 174 ? 24.026 13.737 18.404 1.00 9.33 174 GLN A O 1
ATOM 1240 N N . HIS A 1 175 ? 23.863 11.558 17.873 1.00 7.99 175 HIS A N 1
ATOM 1241 C CA . HIS A 1 175 ? 24.194 11.754 16.464 1.00 8.64 175 HIS A CA 1
ATOM 1242 C C . HIS A 1 175 ? 23.165 12.642 15.805 1.00 8.82 175 HIS A C 1
ATOM 1243 O O . HIS A 1 175 ? 23.512 13.617 15.146 1.00 9.19 175 HIS A O 1
ATOM 1250 N N . ASN A 1 176 ? 21.891 12.305 15.965 1.00 9.13 176 ASN A N 1
ATOM 1251 C CA . ASN A 1 176 ? 20.815 13.064 15.343 1.00 9.96 176 ASN A CA 1
ATOM 1252 C C . ASN A 1 176 ? 20.760 14.503 15.834 1.00 10.21 176 ASN A C 1
ATOM 1253 O O . ASN A 1 176 ? 20.484 15.409 15.035 1.00 10.75 176 ASN A O 1
ATOM 1258 N N . ASN A 1 177 ? 21.015 14.762 17.105 1.00 10.37 177 ASN A N 1
ATOM 1259 C CA . ASN A 1 177 ? 20.985 16.131 17.586 1.00 10.73 177 ASN A CA 1
ATOM 1260 C C . ASN A 1 177 ? 21.994 17.000 16.835 1.00 10.00 177 ASN A C 1
ATOM 1261 O O . ASN A 1 177 ? 21.669 18.122 16.413 1.00 10.89 177 ASN A O 1
ATOM 1266 N N . SER A 1 178 ? 23.207 16.494 16.645 1.00 9.16 178 SER A N 1
ATOM 1267 C CA . SER A 1 178 ? 24.215 17.267 15.921 1.00 9.72 178 SER A CA 1
ATOM 1268 C C . SER A 1 178 ? 23.880 17.390 14.445 1.00 8.67 178 SER A C 1
ATOM 1269 O O . SER A 1 178 ? 24.032 18.459 13.849 1.00 8.46 178 SER A O 1
ATOM 1272 N N . ILE A 1 179 ? 23.461 16.293 13.834 1.00 8.65 179 ILE A N 1
ATOM 1273 C CA . ILE A 1 179 ? 23.083 16.316 12.424 1.00 9.04 179 ILE A CA 1
ATOM 1274 C C . ILE A 1 179 ? 21.919 17.260 12.143 1.00 9.08 179 ILE A C 1
ATOM 1275 O O . ILE A 1 179 ? 21.909 17.892 11.083 1.00 9.62 179 ILE A O 1
ATOM 1280 N N . ASN A 1 180 ? 20.984 17.399 13.074 1.00 9.67 180 ASN A N 1
ATOM 1281 C CA . ASN A 1 180 ? 19.798 18.229 12.876 1.00 10.67 180 ASN A CA 1
ATOM 1282 C C . ASN A 1 180 ? 20.045 19.686 13.267 1.00 10.46 180 ASN A C 1
ATOM 1283 O O . ASN A 1 180 ? 19.494 20.571 12.640 1.00 12.34 180 ASN A O 1
ATOM 1288 N N . HIS A 1 181 ? 20.853 19.948 14.287 1.00 10.91 181 HIS A N 1
ATOM 1289 C CA . HIS A 1 181 ? 20.933 21.283 14.874 1.00 11.08 181 HIS A CA 1
ATOM 1290 C C . HIS A 1 181 ? 22.270 21.984 14.727 1.00 10.71 181 HIS A C 1
ATOM 1291 O O . HIS A 1 181 ? 22.318 23.203 14.833 1.00 12.71 181 HIS A O 1
ATOM 1298 N N . ILE A 1 182 ? 23.351 21.261 14.496 1.00 9.43 182 ILE A N 1
ATOM 1299 C CA . ILE A 1 182 ? 24.672 21.878 14.418 1.00 9.42 182 ILE A CA 1
ATOM 1300 C C . ILE A 1 182 ? 25.209 21.840 13.012 1.00 9.30 182 ILE A C 1
ATOM 1301 O O . ILE A 1 182 ? 25.484 22.881 12.416 1.00 8.99 182 ILE A O 1
ATOM 1306 N N . TYR A 1 183 ? 25.372 20.643 12.464 1.00 8.50 183 TYR A N 1
ATOM 1307 C CA . TYR A 1 183 ? 25.980 20.476 11.171 1.00 8.47 183 TYR A CA 1
ATOM 1308 C C . TYR A 1 183 ? 25.301 21.289 10.056 1.00 8.32 183 TYR A C 1
ATOM 1309 O O . TYR A 1 183 ? 26.016 21.796 9.201 1.00 9.10 183 TYR A O 1
ATOM 1318 N N . PRO A 1 184 ? 23.974 21.433 10.008 1.00 8.70 184 PRO A N 1
ATOM 1319 C CA . PRO A 1 184 ? 23.375 22.214 8.910 1.00 9.52 184 PRO A CA 1
ATOM 1320 C C . PRO A 1 184 ? 23.844 23.669 8.870 1.00 9.19 184 PRO A C 1
ATOM 1321 O O . PRO A 1 184 ? 23.833 24.313 7.816 1.00 9.52 184 PRO A O 1
ATOM 1325 N N . ARG A 1 185 ? 24.252 24.215 10.002 1.00 8.70 185 ARG A N 1
ATOM 1326 C CA . ARG A 1 185 ? 24.699 25.617 10.069 1.00 9.09 185 ARG A CA 1
ATOM 1327 C C . ARG A 1 185 ? 26.158 25.819 9.661 1.00 8.61 185 ARG A C 1
ATOM 1328 O O . ARG A 1 185 ? 26.568 26.945 9.422 1.00 8.96 185 ARG A O 1
ATOM 1336 N N . ILE A 1 186 ? 26.943 24.747 9.581 1.00 8.49 186 ILE A N 1
ATOM 1337 C CA . ILE A 1 186 ? 28.366 24.836 9.300 1.00 8.65 186 ILE A CA 1
ATOM 1338 C C . ILE A 1 186 ? 28.813 23.958 8.126 1.00 8.25 186 ILE A C 1
ATOM 1339 O O . ILE A 1 186 ? 29.990 23.954 7.785 1.00 9.29 186 ILE A O 1
ATOM 1344 N N . ALA A 1 187 ? 27.883 23.244 7.514 1.00 8.95 187 ALA A N 1
ATOM 1345 C CA . ALA A 1 187 ? 28.207 22.225 6.546 1.00 8.74 187 ALA A CA 1
ATOM 1346 C C . ALA A 1 187 ? 27.023 21.911 5.647 1.00 8.42 187 ALA A C 1
ATOM 1347 O O . ALA A 1 187 ? 25.892 22.298 5.916 1.00 9.88 187 ALA A O 1
ATOM 1349 N N . ARG A 1 188 ? 27.322 21.150 4.592 1.00 9.43 188 ARG A N 1
ATOM 1350 C CA . ARG A 1 188 ? 26.309 20.433 3.837 1.00 10.28 188 ARG A CA 1
ATOM 1351 C C . ARG A 1 188 ? 26.340 18.983 4.300 1.00 9.87 188 ARG A C 1
ATOM 1352 O O . ARG A 1 188 ? 27.367 18.344 4.275 1.00 10.61 188 ARG A O 1
ATOM 1360 N N . VAL A 1 189 ? 25.179 18.480 4.684 1.00 9.46 189 VAL A N 1
ATOM 1361 C CA . VAL A 1 189 ? 25.039 17.127 5.206 1.00 9.93 189 VAL A CA 1
ATOM 1362 C C . VAL A 1 189 ? 24.474 16.253 4.094 1.00 10.16 189 VAL A C 1
ATOM 1363 O O . VAL A 1 189 ? 23.376 16.544 3.586 1.00 11.09 189 VAL A O 1
ATOM 1367 N N . ARG A 1 190 ? 25.213 15.219 3.720 1.00 10.15 190 ARG A N 1
ATOM 1368 C CA . ARG A 1 190 ? 24.867 14.364 2.583 1.00 10.58 190 ARG A CA 1
ATOM 1369 C C . ARG A 1 190 ? 25.170 12.912 2.906 1.00 10.97 190 ARG A C 1
ATOM 1370 O O . ARG A 1 190 ? 25.882 12.597 3.861 1.00 10.36 190 ARG A O 1
ATOM 1378 N N . SER A 1 191 ? 24.632 12.002 2.092 1.00 11.43 191 SER A N 1
ATOM 1379 C CA . SER A 1 191 ? 24.909 10.585 2.204 1.00 11.64 191 SER A CA 1
ATOM 1380 C C . SER A 1 191 ? 26.166 10.221 1.446 1.00 11.51 191 SER A C 1
ATOM 1381 O O . SER A 1 191 ? 26.612 10.948 0.551 1.00 11.43 191 SER A O 1
ATOM 1384 N N . VAL A 1 192 ? 26.741 9.084 1.792 1.00 11.88 192 VAL A N 1
ATOM 1385 C CA . VAL A 1 192 ? 27.893 8.544 1.073 1.00 12.44 192 VAL A CA 1
ATOM 1386 C C . VAL A 1 192 ? 27.582 8.404 -0.424 1.00 13.58 192 VAL A C 1
ATOM 1387 O O . VAL A 1 192 ? 28.416 8.777 -1.241 1.00 14.19 192 VAL A O 1
ATOM 1391 N N . GLU A 1 193 ? 26.361 7.958 -0.751 1.00 14.11 193 GLU A N 1
ATOM 1392 C CA . GLU A 1 193 ? 25.873 7.820 -2.154 1.00 15.38 193 GLU A CA 1
ATOM 1393 C C . GLU A 1 193 ? 26.029 9.140 -2.890 1.00 14.45 193 GLU A C 1
ATOM 1394 O O . GLU A 1 193 ? 26.603 9.198 -3.985 1.00 15.56 193 GLU A O 1
ATOM 1400 N N . GLU A 1 194 ? 25.483 10.183 -2.287 1.00 14.56 194 GLU A N 1
ATOM 1401 C CA . GLU A 1 194 ? 25.463 11.503 -2.892 1.00 14.69 194 GLU A CA 1
ATOM 1402 C C . GLU A 1 194 ? 26.881 12.021 -3.080 1.00 14.36 194 GLU A C 1
ATOM 1403 O O . GLU A 1 194 ? 27.211 12.588 -4.133 1.00 14.64 194 GLU A O 1
ATOM 1409 N N . ILE A 1 195 ? 27.736 11.799 -2.080 1.00 13.26 195 ILE A N 1
ATOM 1410 C CA . ILE A 1 195 ? 29.108 12.279 -2.144 1.00 13.35 195 ILE A CA 1
ATOM 1411 C C . ILE A 1 195 ? 29.897 11.546 -3.221 1.00 14.31 195 ILE A C 1
ATOM 1412 O O . ILE A 1 195 ? 30.586 12.174 -4.034 1.00 14.40 195 ILE A O 1
ATOM 1417 N N . LEU A 1 196 ? 29.812 10.220 -3.241 1.00 14.78 196 LEU A N 1
ATOM 1418 C CA . LEU A 1 196 ? 30.452 9.422 -4.292 1.00 15.55 196 LEU A CA 1
ATOM 1419 C C . LEU A 1 196 ? 29.990 9.856 -5.696 1.00 16.95 196 LEU A C 1
ATOM 1420 O O . LEU A 1 196 ? 30.821 9.986 -6.592 1.00 18.55 196 LEU A O 1
ATOM 1425 N N . ASN A 1 197 ? 28.692 10.123 -5.844 1.00 17.77 197 ASN A N 1
ATOM 1426 C CA . ASN A 1 197 ? 28.109 10.584 -7.124 1.00 19.18 197 ASN A CA 1
ATOM 1427 C C . ASN A 1 197 ? 28.650 11.964 -7.543 1.00 19.99 197 ASN A C 1
ATOM 1428 O O . ASN A 1 197 ? 28.701 12.274 -8.736 1.00 20.54 197 ASN A O 1
ATOM 1433 N N . ALA A 1 198 ? 29.052 12.774 -6.559 1.00 20.29 198 ALA A N 1
ATOM 1434 C CA . ALA A 1 198 ? 29.503 14.148 -6.780 1.00 20.82 198 ALA A CA 1
ATOM 1435 C C . ALA A 1 198 ? 30.985 14.251 -7.127 1.00 21.62 198 ALA A C 1
ATOM 1436 O O . ALA A 1 198 ? 31.431 15.306 -7.579 1.00 21.98 198 ALA A O 1
ATOM 1438 N N . LEU A 1 199 ? 31.748 13.190 -6.900 1.00 22.95 199 LEU A N 1
ATOM 1439 C CA . LEU A 1 199 ? 33.200 13.225 -7.035 1.00 24.66 199 LEU A CA 1
ATOM 1440 C C . LEU A 1 199 ? 33.684 12.691 -8.373 1.00 25.66 199 LEU A C 1
ATOM 1441 O O . LEU A 1 199 ? 33.009 11.917 -9.048 1.00 26.68 199 LEU A O 1
ATOM 1447 N N . LEU B 1 15 ? 37.839 25.635 43.184 1.00 35.86 15 LEU B N 1
ATOM 1448 C CA . LEU B 1 15 ? 38.886 26.032 42.192 1.00 35.77 15 LEU B CA 1
ATOM 1449 C C . LEU B 1 15 ? 39.877 27.026 42.782 1.00 35.09 15 LEU B C 1
ATOM 1450 O O . LEU B 1 15 ? 39.683 27.546 43.886 1.00 35.29 15 LEU B O 1
ATOM 1455 N N . ASN B 1 16 ? 40.951 27.263 42.035 1.00 34.29 16 ASN B N 1
ATOM 1456 C CA . ASN B 1 16 ? 41.934 28.281 42.371 1.00 33.41 16 ASN B CA 1
ATOM 1457 C C . ASN B 1 16 ? 41.439 29.625 41.837 1.00 32.27 16 ASN B C 1
ATOM 1458 O O . ASN B 1 16 ? 41.616 29.934 40.660 1.00 31.60 16 ASN B O 1
ATOM 1463 N N . ALA B 1 17 ? 40.799 30.409 42.703 1.00 30.97 17 ALA B N 1
ATOM 1464 C CA . ALA B 1 17 ? 40.225 31.699 42.302 1.00 29.93 17 ALA B CA 1
ATOM 1465 C C . ALA B 1 17 ? 41.265 32.664 41.720 1.00 28.65 17 ALA B C 1
ATOM 1466 O O . ALA B 1 17 ? 40.946 33.430 40.796 1.00 29.21 17 ALA B O 1
ATOM 1468 N N . LYS B 1 18 ? 42.502 32.615 42.237 1.00 26.58 18 LYS B N 1
ATOM 1469 C CA . LYS B 1 18 ? 43.571 33.521 41.791 1.00 24.66 18 LYS B CA 1
ATOM 1470 C C . LYS B 1 18 ? 43.983 33.281 40.341 1.00 22.44 18 LYS B C 1
ATOM 1471 O O . LYS B 1 18 ? 44.655 34.112 39.737 1.00 23.20 18 LYS B O 1
ATOM 1477 N N . THR B 1 19 ? 43.574 32.158 39.767 1.00 18.45 19 THR B N 1
ATOM 1478 C CA . THR B 1 19 ? 43.906 31.877 38.379 1.00 16.43 19 THR B CA 1
ATOM 1479 C C . THR B 1 19 ? 42.657 31.605 37.541 1.00 13.26 19 THR B C 1
ATOM 1480 O O . THR B 1 19 ? 42.743 30.871 36.561 1.00 12.10 19 THR B O 1
ATOM 1484 N N . THR B 1 20 ? 41.520 32.194 37.916 1.00 11.62 20 THR B N 1
ATOM 1485 C CA . THR B 1 20 ? 40.250 31.952 37.211 1.00 11.33 20 THR B CA 1
ATOM 1486 C C . THR B 1 20 ? 39.771 33.229 36.503 1.00 10.47 20 THR B C 1
ATOM 1487 O O . THR B 1 20 ? 39.917 34.327 37.022 1.00 11.69 20 THR B O 1
ATOM 1491 N N . ALA B 1 21 ? 39.201 33.080 35.307 1.00 8.71 21 ALA B N 1
ATOM 1492 C CA . ALA B 1 21 ? 38.598 34.186 34.559 1.00 8.40 21 ALA B CA 1
ATOM 1493 C C . ALA B 1 21 ? 37.152 33.866 34.230 1.00 8.02 21 ALA B C 1
ATOM 1494 O O . ALA B 1 21 ? 36.777 32.687 34.138 1.00 8.63 21 ALA B O 1
ATOM 1496 N N . LEU B 1 22 ? 36.353 34.902 34.024 1.00 7.42 22 LEU B N 1
ATOM 1497 C CA . LEU B 1 22 ? 34.971 34.754 33.615 1.00 7.45 22 LEU B CA 1
ATOM 1498 C C . LEU B 1 22 ? 34.874 35.133 32.151 1.00 7.11 22 LEU B C 1
ATOM 1499 O O . LEU B 1 22 ? 35.387 36.178 31.741 1.00 7.77 22 LEU B O 1
ATOM 1504 N N . VAL B 1 23 ? 34.239 34.282 31.347 1.00 7.07 23 VAL B N 1
ATOM 1505 C CA . VAL B 1 23 ? 34.025 34.562 29.926 1.00 6.95 23 VAL B CA 1
ATOM 1506 C C . VAL B 1 23 ? 32.523 34.536 29.686 1.00 6.78 23 VAL B C 1
ATOM 1507 O O . VAL B 1 23 ? 31.869 33.507 29.849 1.00 7.33 23 VAL B O 1
ATOM 1511 N N . VAL B 1 24 ? 32.008 35.681 29.271 1.00 6.67 24 VAL B N 1
ATOM 1512 C CA . VAL B 1 24 ? 30.593 35.923 29.086 1.00 6.51 24 VAL B CA 1
ATOM 1513 C C . VAL B 1 24 ? 30.281 36.061 27.603 1.00 6.80 24 VAL B C 1
ATOM 1514 O O . VAL B 1 24 ? 30.660 37.058 26.978 1.00 6.85 24 VAL B O 1
ATOM 1518 N N . ILE B 1 25 ? 29.575 35.087 27.039 1.00 6.59 25 ILE B N 1
ATOM 1519 C CA . ILE B 1 25 ? 29.356 35.025 25.597 1.00 7.07 25 ILE B CA 1
ATOM 1520 C C . ILE B 1 25 ? 28.096 35.739 25.143 1.00 6.72 25 ILE B C 1
ATOM 1521 O O . ILE B 1 25 ? 26.983 35.333 25.442 1.00 6.90 25 ILE B O 1
ATOM 1526 N N . ASP B 1 26 ? 28.311 36.823 24.408 1.00 6.73 26 ASP B N 1
ATOM 1527 C CA . ASP B 1 26 ? 27.314 37.461 23.538 1.00 7.38 26 ASP B CA 1
ATOM 1528 C C . ASP B 1 26 ? 26.085 37.985 24.261 1.00 7.54 26 ASP B C 1
ATOM 1529 O O . ASP B 1 26 ? 24.967 37.911 23.766 1.00 7.24 26 ASP B O 1
ATOM 1534 N N . LEU B 1 27 ? 26.291 38.557 25.438 1.00 6.91 27 LEU B N 1
ATOM 1535 C CA . LEU B 1 27 ? 25.206 39.212 26.151 1.00 7.65 27 LEU B CA 1
ATOM 1536 C C . LEU B 1 27 ? 25.123 40.642 25.648 1.00 7.17 27 LEU B C 1
ATOM 1537 O O . LEU B 1 27 ? 25.671 41.602 26.215 1.00 8.44 27 LEU B O 1
ATOM 1542 N N . GLN B 1 28 ? 24.417 40.752 24.538 1.00 7.58 28 GLN B N 1
ATOM 1543 C CA . GLN B 1 28 ? 24.230 41.964 23.761 1.00 7.44 28 GLN B CA 1
ATOM 1544 C C . GLN B 1 28 ? 22.802 41.921 23.260 1.00 7.99 28 GLN B C 1
ATOM 1545 O O . GLN B 1 28 ? 22.254 40.846 23.020 1.00 7.76 28 GLN B O 1
ATOM 1551 N N . GLU B 1 29 ? 22.183 43.082 23.073 1.00 8.04 29 GLU B N 1
ATOM 1552 C CA . GLU B 1 29 ? 20.755 43.119 22.767 1.00 7.95 29 GLU B CA 1
ATOM 1553 C C . GLU B 1 29 ? 20.399 42.386 21.492 1.00 8.76 29 GLU B C 1
ATOM 1554 O O . GLU B 1 29 ? 19.298 41.849 21.390 1.00 9.30 29 GLU B O 1
ATOM 1560 N N . GLY B 1 30 ? 21.294 42.369 20.507 1.00 8.63 30 GLY B N 1
ATOM 1561 C CA . GLY B 1 30 ? 21.008 41.668 19.260 1.00 9.25 30 GLY B CA 1
ATOM 1562 C C . GLY B 1 30 ? 20.769 40.174 19.433 1.00 9.31 30 GLY B C 1
ATOM 1563 O O . GLY B 1 30 ? 20.045 39.551 18.646 1.00 10.32 30 GLY B O 1
ATOM 1564 N N . ILE B 1 31 ? 21.426 39.582 20.430 1.00 8.88 31 ILE B N 1
ATOM 1565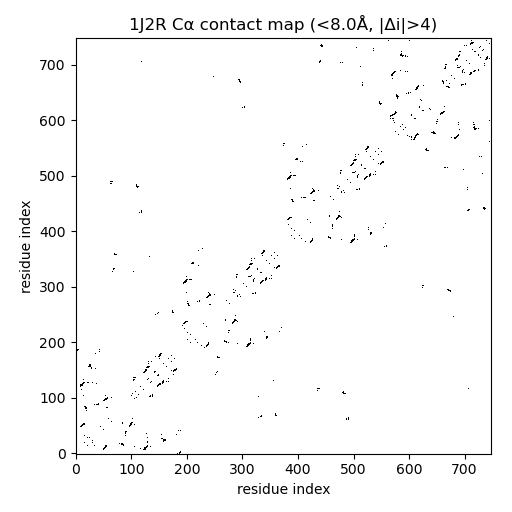 C CA . ILE B 1 31 ? 21.463 38.140 20.639 1.00 8.86 31 ILE B CA 1
ATOM 1566 C C . ILE B 1 31 ? 20.409 37.673 21.629 1.00 9.61 31 ILE B C 1
ATOM 1567 O O . ILE B 1 31 ? 19.941 36.530 21.536 1.00 9.93 31 ILE B O 1
ATOM 1572 N N . LEU B 1 32 ? 20.013 38.531 22.568 1.00 9.35 32 LEU B N 1
ATOM 1573 C CA . LEU B 1 32 ? 19.061 38.108 23.591 1.00 10.36 32 LEU B CA 1
ATOM 1574 C C . LEU B 1 32 ? 17.773 37.467 23.066 1.00 10.91 32 LEU B C 1
ATOM 1575 O O . LEU B 1 32 ? 17.297 36.512 23.684 1.00 11.53 32 LEU B O 1
ATOM 1580 N N . PRO B 1 33 ? 17.193 37.940 21.957 1.00 10.99 33 PRO B N 1
ATOM 1581 C CA . PRO B 1 33 ? 15.973 37.296 21.449 1.00 12.48 33 PRO B CA 1
ATOM 1582 C C . PRO B 1 33 ? 16.145 35.817 21.094 1.00 13.35 33 PRO B C 1
ATOM 1583 O O . PRO B 1 33 ? 15.153 35.099 21.008 1.00 13.89 33 PRO B O 1
ATOM 1587 N N . PHE B 1 34 ? 17.371 35.364 20.880 1.00 13.11 34 PHE B N 1
ATOM 1588 C CA . PHE B 1 34 ? 17.634 33.973 20.523 1.00 13.43 34 PHE B CA 1
ATOM 1589 C C . PHE B 1 34 ? 17.630 33.012 21.719 1.00 13.42 34 PHE B C 1
ATOM 1590 O O . PHE B 1 34 ? 17.727 31.789 21.526 1.00 15.61 34 PHE B O 1
ATOM 1598 N N . ALA B 1 35 ? 17.528 33.525 22.942 1.00 13.79 35 ALA B N 1
ATOM 1599 C CA . ALA B 1 35 ? 17.451 32.684 24.139 1.00 14.03 35 ALA B CA 1
ATOM 1600 C C . ALA B 1 35 ? 16.026 32.135 24.312 1.00 13.98 35 ALA B C 1
ATOM 1601 O O . ALA B 1 35 ? 15.200 32.731 25.010 1.00 16.18 35 ALA B O 1
ATOM 1603 N N . GLY B 1 36 ? 15.745 30.989 23.701 1.00 12.04 36 GLY B N 1
ATOM 1604 C CA . GLY B 1 36 ? 14.444 30.354 23.821 1.00 11.16 36 GLY B CA 1
ATOM 1605 C C . GLY B 1 36 ? 14.270 29.511 25.074 1.00 10.84 36 GLY B C 1
ATOM 1606 O O . GLY B 1 36 ? 13.154 29.375 25.562 1.00 11.33 36 GLY B O 1
ATOM 1607 N N . GLY B 1 37 ? 15.338 28.941 25.605 1.00 9.92 37 GLY B N 1
ATOM 1608 C CA . GLY B 1 37 ? 15.254 28.162 26.822 1.00 9.66 37 GLY B CA 1
ATOM 1609 C C . GLY B 1 37 ? 16.532 27.445 27.172 1.00 9.22 37 GLY B C 1
ATOM 1610 O O . GLY B 1 37 ? 17.403 27.272 26.308 1.00 9.12 37 GLY B O 1
ATOM 1611 N N . PRO B 1 38 ? 16.638 26.959 28.398 1.00 9.06 38 PRO B N 1
ATOM 1612 C CA . PRO B 1 38 ? 15.575 26.994 29.405 1.00 9.65 38 PRO B CA 1
ATOM 1613 C C . PRO B 1 38 ? 15.486 28.296 30.190 1.00 9.68 38 PRO B C 1
ATOM 1614 O O . PRO B 1 38 ? 14.416 28.624 30.716 1.00 10.99 38 PRO B O 1
ATOM 1618 N N . HIS B 1 39 ? 16.580 29.043 30.275 1.00 8.56 39 HIS B N 1
ATOM 1619 C CA . HIS B 1 39 ? 16.613 30.239 31.101 1.00 8.65 39 HIS B CA 1
ATOM 1620 C C . HIS B 1 39 ? 16.332 31.486 30.281 1.00 8.49 39 HIS B C 1
ATOM 1621 O O . HIS B 1 39 ? 16.627 31.536 29.084 1.00 9.54 39 HIS B O 1
ATOM 1628 N N . THR B 1 40 ? 15.739 32.509 30.892 1.00 8.45 40 THR B N 1
ATOM 1629 C CA . THR B 1 40 ? 15.451 33.714 30.109 1.00 8.89 40 THR B CA 1
ATOM 1630 C C . THR B 1 40 ? 16.737 34.522 29.889 1.00 9.01 40 THR B C 1
ATOM 1631 O O . THR B 1 40 ? 17.710 34.401 30.624 1.00 9.04 40 THR B O 1
ATOM 1635 N N . ALA B 1 41 ? 16.691 35.375 28.885 1.00 9.29 41 ALA B N 1
ATOM 1636 C CA . ALA B 1 41 ? 17.765 36.330 28.646 1.00 9.28 41 ALA B CA 1
ATOM 1637 C C . ALA B 1 41 ? 17.981 37.189 29.886 1.00 9.20 41 ALA B C 1
ATOM 1638 O O . ALA B 1 41 ? 19.116 37.401 30.312 1.00 9.43 41 ALA B O 1
ATOM 1640 N N . ASP B 1 42 ? 16.922 37.645 30.528 1.00 9.56 42 ASP B N 1
ATOM 1641 C CA . ASP B 1 42 ? 17.095 38.481 31.708 1.00 10.01 42 ASP B CA 1
ATOM 1642 C C . ASP B 1 42 ? 17.785 37.712 32.850 1.00 9.11 42 ASP B C 1
ATOM 1643 O O . ASP B 1 42 ? 18.612 38.277 33.583 1.00 10.15 42 ASP B O 1
ATOM 1648 N N . GLU B 1 43 ? 17.440 36.437 33.046 1.00 8.57 43 GLU B N 1
ATOM 1649 C CA . GLU B 1 43 ? 18.108 35.614 34.049 1.00 9.21 43 GLU B CA 1
ATOM 1650 C C . GLU B 1 43 ? 19.593 35.442 33.736 1.00 8.34 43 GLU B C 1
ATOM 1651 O O . GLU B 1 43 ? 20.435 35.573 34.615 1.00 8.43 43 GLU B O 1
ATOM 1657 N N . VAL B 1 44 ? 19.901 35.085 32.501 1.00 8.37 44 VAL B N 1
ATOM 1658 C CA . VAL B 1 44 ? 21.283 34.893 32.076 1.00 7.86 44 VAL B CA 1
ATOM 1659 C C . VAL B 1 44 ? 22.085 36.179 32.321 1.00 7.69 44 VAL B C 1
ATOM 1660 O O . VAL B 1 44 ? 23.195 36.124 32.842 1.00 7.72 44 VAL B O 1
ATOM 1664 N N . VAL B 1 45 ? 21.531 37.318 31.952 1.00 8.28 45 VAL B N 1
ATOM 1665 C CA . VAL B 1 45 ? 22.195 38.600 32.124 1.00 8.38 45 VAL B CA 1
ATOM 1666 C C . VAL B 1 45 ? 22.391 38.934 33.599 1.00 8.99 45 VAL B C 1
ATOM 1667 O O . VAL B 1 45 ? 23.488 39.328 34.002 1.00 8.74 45 VAL B O 1
ATOM 1671 N N . ASN B 1 46 ? 21.346 38.779 34.410 1.00 8.76 46 ASN B N 1
ATOM 1672 C CA . ASN B 1 46 ? 21.456 39.064 35.842 1.00 9.70 46 ASN B CA 1
ATOM 1673 C C . ASN B 1 46 ? 22.500 38.178 36.512 1.00 9.50 46 ASN B C 1
ATOM 1674 O O . ASN B 1 46 ? 23.308 38.643 37.293 1.00 10.17 46 ASN B O 1
ATOM 1679 N N . ARG B 1 47 ? 22.494 36.896 36.185 1.00 9.30 47 ARG B N 1
ATOM 1680 C CA . ARG B 1 47 ? 23.394 35.942 36.803 1.00 9.23 47 ARG B CA 1
ATOM 1681 C C . ARG B 1 47 ? 24.840 36.125 36.336 1.00 9.12 47 ARG B C 1
ATOM 1682 O O . ARG B 1 47 ? 25.762 36.053 37.129 1.00 9.08 47 ARG B O 1
ATOM 1690 N N . ALA B 1 48 ? 25.025 36.400 35.049 1.00 8.34 48 ALA B N 1
ATOM 1691 C CA . ALA B 1 48 ? 26.356 36.761 34.536 1.00 8.02 48 ALA B CA 1
ATOM 1692 C C . ALA B 1 48 ? 26.859 38.021 35.257 1.00 9.10 48 ALA B C 1
ATOM 1693 O O . ALA B 1 48 ? 28.051 38.135 35.564 1.00 9.40 48 ALA B O 1
ATOM 1695 N N . GLY B 1 49 ? 25.954 38.962 35.521 1.00 8.65 49 GLY B N 1
ATOM 1696 C CA . GLY B 1 49 ? 26.299 40.169 36.248 1.00 9.14 49 GLY B CA 1
ATOM 1697 C C . GLY B 1 49 ? 26.735 39.907 37.668 1.00 9.75 49 GLY B C 1
ATOM 1698 O O . GLY B 1 49 ? 27.662 40.548 38.163 1.00 9.81 49 GLY B O 1
ATOM 1699 N N . LYS B 1 50 ? 26.075 38.962 38.330 1.00 9.29 50 LYS B N 1
ATOM 1700 C CA . LYS B 1 50 ? 26.440 38.565 39.688 1.00 10.80 50 LYS B CA 1
ATOM 1701 C C . LYS B 1 50 ? 27.803 37.872 39.710 1.00 10.29 50 LYS B C 1
ATOM 1702 O O . LYS B 1 50 ? 28.629 38.149 40.578 1.00 10.76 50 LYS B O 1
ATOM 1708 N N . LEU B 1 51 ? 28.032 36.960 38.764 1.00 9.55 51 LEU B N 1
ATOM 1709 C CA . LEU B 1 51 ? 29.356 36.361 38.601 1.00 9.44 51 LEU B CA 1
ATOM 1710 C C . LEU B 1 51 ? 30.414 37.424 38.381 1.00 9.32 51 LEU B C 1
ATOM 1711 O O . LEU B 1 51 ? 31.444 37.419 39.057 1.00 9.28 51 LEU B O 1
ATOM 1716 N N . ALA B 1 52 ? 30.159 38.374 37.496 1.00 8.89 52 ALA B N 1
ATOM 1717 C CA . ALA B 1 52 ? 31.149 39.386 37.181 1.00 8.79 52 ALA B CA 1
ATOM 1718 C C . ALA B 1 52 ? 31.494 40.205 38.427 1.00 8.93 52 ALA B C 1
ATOM 1719 O O . ALA B 1 52 ? 32.645 40.483 38.686 1.00 9.57 52 ALA B O 1
ATOM 1721 N N . ALA B 1 53 ? 30.491 40.575 39.211 1.00 9.43 53 ALA B N 1
ATOM 1722 C CA . ALA B 1 53 ? 30.757 41.344 40.427 1.00 9.99 53 ALA B CA 1
ATOM 1723 C C . ALA B 1 53 ? 31.661 40.576 41.386 1.00 10.58 53 ALA B C 1
ATOM 1724 O O . ALA B 1 53 ? 32.580 41.167 41.972 1.00 10.38 53 ALA B O 1
ATOM 1726 N N . LYS B 1 54 ? 31.457 39.268 41.513 1.00 10.33 54 LYS B N 1
ATOM 1727 C CA . LYS B 1 54 ? 32.320 38.446 42.363 1.00 10.99 54 LYS B CA 1
ATOM 1728 C C . LYS B 1 54 ? 33.753 38.387 41.838 1.00 10.12 54 LYS B C 1
ATOM 1729 O O . LYS B 1 54 ? 34.722 38.459 42.588 1.00 10.62 54 LYS B O 1
ATOM 1735 N N . PHE B 1 55 ? 33.890 38.209 40.522 1.00 8.66 55 PHE B N 1
ATOM 1736 C CA . PHE B 1 55 ? 35.193 38.173 39.889 1.00 9.19 55 PHE B CA 1
ATOM 1737 C C . PHE B 1 55 ? 35.929 39.497 40.121 1.00 8.91 55 PHE B C 1
ATOM 1738 O O . PHE B 1 55 ? 37.112 39.495 40.462 1.00 9.59 55 PHE B O 1
ATOM 1746 N N . ARG B 1 56 ? 35.246 40.620 39.953 1.00 10.03 56 ARG B N 1
ATOM 1747 C CA . ARG B 1 56 ? 35.890 41.923 40.095 1.00 10.09 56 ARG B CA 1
ATOM 1748 C C . ARG B 1 56 ? 36.356 42.148 41.525 1.00 10.76 56 ARG B C 1
ATOM 1749 O O . ARG B 1 56 ? 37.416 42.720 41.738 1.00 11.43 56 ARG B O 1
ATOM 1757 N N . ALA B 1 57 ? 35.603 41.663 42.503 1.00 11.40 57 ALA B N 1
ATOM 1758 C CA . ALA B 1 57 ? 35.972 41.844 43.908 1.00 12.44 57 ALA B CA 1
ATOM 1759 C C . ALA B 1 57 ? 37.272 41.104 44.243 1.00 13.72 57 ALA B C 1
ATOM 1760 O O . ALA B 1 57 ? 37.990 41.480 45.180 1.00 14.95 57 ALA B O 1
ATOM 1762 N N . SER B 1 58 ? 37.587 40.061 43.472 1.00 13.88 58 SER B N 1
ATOM 1763 C CA . SER B 1 58 ? 38.831 39.335 43.676 1.00 15.26 58 SER B CA 1
ATOM 1764 C C . SER B 1 58 ? 39.874 39.575 42.599 1.00 14.17 58 SER B C 1
ATOM 1765 O O . SER B 1 58 ? 40.864 38.845 42.531 1.00 14.09 58 SER B O 1
ATOM 1768 N N . GLY B 1 59 ? 39.681 40.617 41.799 1.00 12.99 59 GLY B N 1
ATOM 1769 C CA . GLY B 1 59 ? 40.650 41.019 40.793 1.00 13.58 59 GLY B CA 1
ATOM 1770 C C . GLY B 1 59 ? 40.867 40.038 39.675 1.00 13.18 59 GLY B C 1
ATOM 1771 O O . GLY B 1 59 ? 41.932 40.034 39.056 1.00 14.32 59 GLY B O 1
ATOM 1772 N N . GLN B 1 60 ? 39.879 39.185 39.420 1.00 11.41 60 GLN B N 1
ATOM 1773 C CA . GLN B 1 60 ? 40.004 38.188 38.376 1.00 11.24 60 GLN B CA 1
ATOM 1774 C C . GLN B 1 60 ? 39.374 38.755 37.103 1.00 10.24 60 GLN B C 1
ATOM 1775 O O . GLN B 1 60 ? 38.356 39.445 37.155 1.00 10.56 60 GLN B O 1
ATOM 1781 N N . PRO B 1 61 ? 39.970 38.473 35.958 1.00 9.17 61 PRO B N 1
ATOM 1782 C CA . PRO B 1 61 ? 39.495 39.102 34.728 1.00 8.94 61 PRO B CA 1
ATOM 1783 C C . PRO B 1 61 ? 38.095 38.666 34.312 1.00 8.40 61 PRO B C 1
ATOM 1784 O O . PRO B 1 61 ? 37.726 37.498 34.460 1.00 8.57 61 PRO B O 1
ATOM 1788 N N . VAL B 1 62 ? 37.365 39.630 33.769 1.00 8.00 62 VAL B N 1
ATOM 1789 C CA . VAL B 1 62 ? 36.046 39.431 33.208 1.00 7.63 62 VAL B CA 1
ATOM 1790 C C . VAL B 1 62 ? 36.127 39.786 31.724 1.00 7.46 62 VAL B C 1
ATOM 1791 O O . VAL B 1 62 ? 36.427 40.916 31.352 1.00 8.94 62 VAL B O 1
ATOM 1795 N N . PHE B 1 63 ? 35.851 38.800 30.880 1.00 7.38 63 PHE B N 1
ATOM 1796 C CA . PHE B 1 63 ? 35.863 38.959 29.438 1.00 7.05 63 PHE B CA 1
ATOM 1797 C C . PHE B 1 63 ? 34.424 38.998 28.978 1.00 7.33 63 PHE B C 1
ATOM 1798 O O . PHE B 1 63 ? 33.674 38.040 29.142 1.00 8.21 63 PHE B O 1
ATOM 1806 N N . LEU B 1 64 ? 34.056 40.093 28.337 1.00 6.91 64 LEU B N 1
ATOM 1807 C CA . LEU B 1 64 ? 32.728 40.259 27.782 1.00 7.55 64 LEU B CA 1
ATOM 1808 C C . LEU B 1 64 ? 32.858 40.170 26.282 1.00 7.50 64 LEU B C 1
ATOM 1809 O O . LEU B 1 64 ? 33.403 41.061 25.625 1.00 7.56 64 LEU B O 1
ATOM 1814 N N . VAL B 1 65 ? 32.372 39.062 25.757 1.00 6.98 65 VAL B N 1
ATOM 1815 C CA . VAL B 1 65 ? 32.503 38.748 24.352 1.00 7.17 65 VAL B CA 1
ATOM 1816 C C . VAL B 1 65 ? 31.242 39.180 23.621 1.00 7.19 65 VAL B C 1
ATOM 1817 O O . VAL B 1 65 ? 30.130 38.986 24.115 1.00 7.26 65 VAL B O 1
ATOM 1821 N N . ARG B 1 66 ? 31.413 39.778 22.444 1.00 6.44 66 ARG B N 1
ATOM 1822 C CA . ARG B 1 66 ? 30.291 40.076 21.556 1.00 7.00 66 ARG B CA 1
ATOM 1823 C C . ARG B 1 66 ? 30.625 39.643 20.139 1.00 7.02 66 ARG B C 1
ATOM 1824 O O . ARG B 1 66 ? 31.786 39.573 19.756 1.00 6.99 66 ARG B O 1
ATOM 1832 N N . VAL B 1 67 ? 29.588 39.380 19.375 1.00 7.13 67 VAL B N 1
ATOM 1833 C CA . VAL B 1 67 ? 29.704 38.873 18.019 1.00 7.51 67 VAL B CA 1
ATOM 1834 C C . VAL B 1 67 ? 29.045 39.836 17.049 1.00 8.00 67 VAL B C 1
ATOM 1835 O O . VAL B 1 67 ? 28.023 40.447 17.355 1.00 7.77 67 VAL B O 1
ATOM 1839 N N . GLY B 1 68 ? 29.615 39.957 15.857 1.00 8.21 68 GLY B N 1
ATOM 1840 C CA . GLY B 1 68 ? 28.994 40.775 14.828 1.00 8.64 68 GLY B CA 1
ATOM 1841 C C . GLY B 1 68 ? 29.956 41.095 13.724 1.00 8.74 68 GLY B C 1
ATOM 1842 O O . GLY B 1 68 ? 31.086 40.644 13.733 1.00 8.92 68 GLY B O 1
ATOM 1843 N N . TRP B 1 69 ? 29.487 41.907 12.775 1.00 8.91 69 TRP B N 1
ATOM 1844 C CA . TRP B 1 69 ? 30.157 42.149 11.489 1.00 9.29 69 TRP B CA 1
ATOM 1845 C C . TRP B 1 69 ? 29.865 43.567 11.093 1.00 10.24 69 TRP B C 1
ATOM 1846 O O . TRP B 1 69 ? 28.884 44.144 11.546 1.00 10.52 69 TRP B O 1
ATOM 1857 N N . SER B 1 70 ? 30.723 44.122 10.254 1.00 10.75 70 SER B N 1
ATOM 1858 C CA . SER B 1 70 ? 30.437 45.398 9.612 1.00 12.21 70 SER B CA 1
ATOM 1859 C C . SER B 1 70 ? 29.264 45.235 8.651 1.00 12.38 70 SER B C 1
ATOM 1860 O O . SER B 1 70 ? 28.853 44.140 8.311 1.00 11.70 70 SER B O 1
ATOM 1863 N N . ALA B 1 71 ? 28.738 46.365 8.195 1.00 13.49 71 ALA B N 1
ATOM 1864 C CA . ALA B 1 71 ? 27.576 46.399 7.315 1.00 13.76 71 ALA B CA 1
ATOM 1865 C C . ALA B 1 71 ? 27.766 45.574 6.035 1.00 13.75 71 ALA B C 1
ATOM 1866 O O . ALA B 1 71 ? 26.816 44.993 5.524 1.00 14.34 71 ALA B O 1
ATOM 1868 N N . ASP B 1 72 ? 29.003 45.505 5.530 1.00 13.58 72 ASP B N 1
ATOM 1869 C CA . ASP B 1 72 ? 29.282 44.735 4.326 1.00 14.70 72 ASP B CA 1
ATOM 1870 C C . ASP B 1 72 ? 29.536 43.251 4.590 1.00 13.73 72 ASP B C 1
ATOM 1871 O O . ASP B 1 72 ? 29.803 42.492 3.665 1.00 14.95 72 ASP B O 1
ATOM 1876 N N . TYR B 1 73 ? 29.444 42.830 5.854 1.00 12.59 73 TYR B N 1
ATOM 1877 C CA . TYR B 1 73 ? 29.689 41.443 6.263 1.00 12.39 73 TYR B CA 1
ATOM 1878 C C . TYR B 1 73 ? 31.058 40.898 5.823 1.00 11.42 73 TYR B C 1
ATOM 1879 O O . TYR B 1 73 ? 31.222 39.690 5.665 1.00 12.18 73 TYR B O 1
ATOM 1888 N N . ALA B 1 74 ? 32.050 41.767 5.657 1.00 10.96 74 ALA B N 1
ATOM 1889 C CA . ALA B 1 74 ? 33.336 41.316 5.149 1.00 11.03 74 ALA B CA 1
ATOM 1890 C C . ALA B 1 74 ? 34.007 40.305 6.075 1.00 10.92 74 ALA B C 1
ATOM 1891 O O . ALA B 1 74 ? 34.699 39.421 5.601 1.00 11.47 74 ALA B O 1
ATOM 1893 N N . GLU B 1 75 ? 33.776 40.438 7.378 1.00 9.76 75 GLU B N 1
ATOM 1894 C CA . GLU B 1 75 ? 34.432 39.590 8.374 1.00 9.99 75 GLU B CA 1
ATOM 1895 C C . GLU B 1 75 ? 33.720 38.276 8.595 1.00 10.14 75 GLU B C 1
ATOM 1896 O O . GLU B 1 75 ? 34.183 37.493 9.420 1.00 10.05 75 GLU B O 1
ATOM 1902 N N . ALA B 1 76 ? 32.593 38.043 7.940 1.00 9.68 76 ALA B N 1
ATOM 1903 C CA . ALA B 1 76 ? 31.783 36.852 8.184 1.00 9.32 76 ALA B CA 1
ATOM 1904 C C . ALA B 1 76 ? 32.240 35.645 7.373 1.00 9.88 76 ALA B C 1
ATOM 1905 O O . ALA B 1 76 ? 32.824 35.779 6.308 1.00 11.21 76 ALA B O 1
ATOM 1907 N N . LEU B 1 77 ? 31.978 34.457 7.892 1.00 9.98 77 LEU B N 1
ATOM 1908 C CA . LEU B 1 77 ? 32.162 33.226 7.138 1.00 9.82 77 LEU B CA 1
ATOM 1909 C C . LEU B 1 77 ? 31.062 33.124 6.091 1.00 10.85 77 LEU B C 1
ATOM 1910 O O . LEU B 1 77 ? 29.906 33.457 6.351 1.00 13.43 77 LEU B O 1
ATOM 1915 N N . LYS B 1 78 ? 31.422 32.644 4.901 1.00 11.79 78 LYS B N 1
ATOM 1916 C CA . LYS B 1 78 ? 30.496 32.633 3.769 1.00 12.70 78 LYS B CA 1
ATOM 1917 C C . LYS B 1 78 ? 30.413 31.297 3.036 1.00 12.40 78 LYS B C 1
ATOM 1918 O O . LYS B 1 78 ? 29.788 31.213 1.983 1.00 12.48 78 LYS B O 1
ATOM 1924 N N . GLN B 1 79 ? 30.999 30.235 3.584 1.00 11.19 79 GLN B N 1
ATOM 1925 C CA . GLN B 1 79 ? 30.900 28.922 2.946 1.00 10.41 79 GLN B CA 1
ATOM 1926 C C . GLN B 1 79 ? 29.459 28.512 2.816 1.00 11.04 79 GLN B C 1
ATOM 1927 O O . GLN B 1 79 ? 28.651 28.823 3.693 1.00 11.30 79 GLN B O 1
ATOM 1933 N N . PRO B 1 80 ? 29.134 27.740 1.777 1.00 11.78 80 PRO B N 1
ATOM 1934 C CA . PRO B 1 80 ? 27.793 27.166 1.661 1.00 11.77 80 PRO B CA 1
ATOM 1935 C C . PRO B 1 80 ? 27.517 26.167 2.787 1.00 11.48 80 PRO B C 1
ATOM 1936 O O . PRO B 1 80 ? 28.377 25.338 3.133 1.00 12.31 80 PRO B O 1
ATOM 1940 N N . VAL B 1 81 ? 26.318 26.273 3.337 1.00 11.05 81 VAL B N 1
ATOM 1941 C CA . VAL B 1 81 ? 25.826 25.377 4.374 1.00 10.76 81 VAL B CA 1
ATOM 1942 C C . VAL B 1 81 ? 24.344 25.101 4.117 1.00 11.59 81 VAL B C 1
ATOM 1943 O O . VAL B 1 81 ? 23.681 25.807 3.352 1.00 12.18 81 VAL B O 1
ATOM 1947 N N . ASP B 1 82 ? 23.794 24.079 4.745 1.00 11.52 82 ASP B N 1
ATOM 1948 C CA . ASP B 1 82 ? 22.391 23.714 4.493 1.00 12.08 82 ASP B CA 1
ATOM 1949 C C . ASP B 1 82 ? 21.387 24.701 5.081 1.00 12.40 82 ASP B C 1
ATOM 1950 O O . ASP B 1 82 ? 20.279 24.863 4.544 1.00 14.03 82 ASP B O 1
ATOM 1955 N N . ALA B 1 83 ? 21.748 25.337 6.194 1.00 11.92 83 ALA B N 1
ATOM 1956 C CA . ALA B 1 83 ? 20.876 26.249 6.926 1.00 12.91 83 ALA B CA 1
ATOM 1957 C C . ALA B 1 83 ? 21.600 27.564 7.214 1.00 13.43 83 ALA B C 1
ATOM 1958 O O . ALA B 1 83 ? 22.000 27.824 8.340 1.00 13.14 83 ALA B O 1
ATOM 1960 N N . PRO B 1 84 ? 21.775 28.395 6.191 1.00 14.55 84 PRO B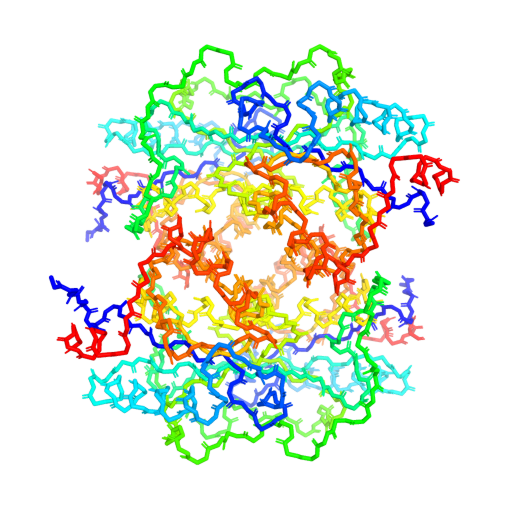 N 1
ATOM 1961 C CA . PRO B 1 84 ? 22.524 29.649 6.337 1.00 15.37 84 PRO B CA 1
ATOM 1962 C C . PRO B 1 84 ? 21.761 30.704 7.140 1.00 16.15 84 PRO B C 1
ATOM 1963 O O . PRO B 1 84 ? 20.532 30.652 7.213 1.00 16.54 84 PRO B O 1
ATOM 1967 N N . SER B 1 85 ? 22.490 31.631 7.750 1.00 17.47 85 SER B N 1
ATOM 1968 C CA . SER B 1 85 ? 21.877 32.775 8.415 1.00 18.75 85 SER B CA 1
ATOM 1969 C C . SER B 1 85 ? 21.824 33.907 7.398 1.00 19.53 85 SER B C 1
ATOM 1970 O O . SER B 1 85 ? 22.775 34.106 6.645 1.00 19.94 85 SER B O 1
ATOM 1973 N N . PRO B 1 86 ? 20.726 34.659 7.374 1.00 20.50 86 PRO B N 1
ATOM 1974 C CA . PRO B 1 86 ? 20.569 35.734 6.386 1.00 21.06 86 PRO B CA 1
ATOM 1975 C C . PRO B 1 86 ? 21.425 36.963 6.706 1.00 21.14 86 PRO B C 1
ATOM 1976 O O . PRO B 1 86 ? 21.554 37.328 7.874 1.00 20.98 86 PRO B O 1
ATOM 1980 N N . ALA B 1 87 ? 22.004 37.586 5.683 1.00 21.90 87 ALA B N 1
ATOM 1981 C CA . ALA B 1 87 ? 22.827 38.781 5.878 1.00 22.18 87 ALA B CA 1
ATOM 1982 C C . ALA B 1 87 ? 21.936 40.012 5.953 1.00 21.76 87 ALA B C 1
ATOM 1983 O O . ALA B 1 87 ? 21.872 40.817 5.013 1.00 22.93 87 ALA B O 1
ATOM 1985 N N . LYS B 1 88 ? 21.283 40.170 7.094 1.00 20.55 88 LYS B N 1
ATOM 1986 C CA . LYS B 1 88 ? 20.313 41.221 7.310 1.00 19.65 88 LYS B CA 1
ATOM 1987 C C . LYS B 1 88 ? 21.024 42.433 7.882 1.00 18.04 88 LYS B C 1
ATOM 1988 O O . LYS B 1 88 ? 22.127 42.341 8.433 1.00 16.31 88 LYS B O 1
ATOM 1994 N N . VAL B 1 89 ? 20.410 43.595 7.731 1.00 16.55 89 VAL B N 1
ATOM 1995 C CA . VAL B 1 89 ? 20.945 44.796 8.354 1.00 16.20 89 VAL B CA 1
ATOM 1996 C C . VAL B 1 89 ? 20.791 44.612 9.858 1.00 15.42 89 VAL B C 1
ATOM 1997 O O . VAL B 1 89 ? 19.703 44.317 10.355 1.00 16.00 89 VAL B O 1
ATOM 2001 N N . LEU B 1 90 ? 21.895 44.720 10.579 1.00 14.80 90 LEU B N 1
ATOM 2002 C CA . LEU B 1 90 ? 21.850 44.551 12.025 1.00 14.62 90 LEU B CA 1
ATOM 2003 C C . LEU B 1 90 ? 21.120 45.732 12.667 1.00 15.34 90 LEU B C 1
ATOM 2004 O O . LEU B 1 90 ? 21.278 46.871 12.232 1.00 16.10 90 LEU B O 1
ATOM 2009 N N . PRO B 1 91 ? 20.320 45.458 13.685 1.00 14.80 91 PRO B N 1
ATOM 2010 C CA . PRO B 1 91 ? 19.601 46.530 14.385 1.00 15.36 91 PRO B CA 1
ATOM 2011 C C . PRO B 1 91 ? 20.552 47.468 15.114 1.00 15.53 91 PRO B C 1
ATOM 2012 O O . PRO B 1 91 ? 21.700 47.110 15.418 1.00 14.57 91 PRO B O 1
ATOM 2016 N N . GLU B 1 92 ? 20.084 48.684 15.370 1.00 15.83 92 GLU B N 1
ATOM 2017 C CA . GLU B 1 92 ? 20.879 49.709 16.019 1.00 15.64 92 GLU B CA 1
ATOM 2018 C C . GLU B 1 92 ? 21.426 49.244 17.354 1.00 13.72 92 GLU B C 1
ATOM 2019 O O . GLU B 1 92 ? 22.509 49.627 17.725 1.00 13.65 92 GLU B O 1
ATOM 2025 N N . ASN B 1 93 ? 20.655 48.439 18.063 1.00 12.97 93 ASN B N 1
ATOM 2026 C CA . ASN B 1 93 ? 21.042 47.977 19.386 1.00 11.71 93 ASN B CA 1
ATOM 2027 C C . ASN B 1 93 ? 21.870 46.686 19.403 1.00 10.49 93 ASN B C 1
ATOM 2028 O O . ASN B 1 93 ? 22.111 46.144 20.486 1.00 9.79 93 ASN B O 1
ATOM 2033 N N . TRP B 1 94 ? 22.316 46.220 18.236 1.00 9.93 94 TRP B N 1
ATOM 2034 C CA . TRP B 1 94 ? 22.884 44.876 18.120 1.00 9.59 94 TRP B CA 1
ATOM 2035 C C . TRP B 1 94 ? 23.974 44.587 19.149 1.00 9.09 94 TRP B C 1
ATOM 2036 O O . TRP B 1 94 ? 23.991 43.531 19.786 1.00 8.66 94 TRP B O 1
ATOM 2047 N N . TRP B 1 95 ? 24.901 45.527 19.289 1.00 8.69 95 TRP B N 1
ATOM 2048 C CA . TRP B 1 95 ? 26.091 45.354 20.117 1.00 8.96 95 TRP B CA 1
ATOM 2049 C C . TRP B 1 95 ? 25.900 45.775 21.574 1.00 8.73 95 TRP B C 1
ATOM 2050 O O . TRP B 1 95 ? 26.806 45.634 22.383 1.00 9.14 95 TRP B O 1
ATOM 2061 N N . GLN B 1 96 ? 24.744 46.296 21.935 1.00 8.36 96 GLN B N 1
ATOM 2062 C CA . GLN B 1 96 ? 24.576 46.917 23.254 1.00 7.89 96 GLN B CA 1
ATOM 2063 C C . GLN B 1 96 ? 24.581 45.888 24.384 1.00 8.59 96 GLN B C 1
ATOM 2064 O O . GLN B 1 96 ? 23.713 45.028 24.422 1.00 8.84 96 GLN B O 1
ATOM 2070 N N . HIS B 1 97 ? 25.495 45.994 25.336 1.00 7.98 97 HIS B N 1
ATOM 2071 C CA . HIS B 1 97 ? 25.396 45.174 26.540 1.00 8.48 97 HIS B CA 1
ATOM 2072 C C . HIS B 1 97 ? 24.187 45.682 27.338 1.00 8.49 97 HIS B C 1
ATOM 2073 O O . HIS B 1 97 ? 24.030 46.883 27.532 1.00 9.73 97 HIS B O 1
ATOM 2080 N N . PRO B 1 98 ? 23.329 44.784 27.808 1.00 9.09 98 PRO B N 1
ATOM 2081 C CA . PRO B 1 98 ? 22.185 45.198 28.627 1.00 9.16 98 PRO B CA 1
ATOM 2082 C C . PRO B 1 98 ? 22.652 45.792 29.950 1.00 9.23 98 PRO B C 1
ATOM 2083 O O . PRO B 1 98 ? 23.646 45.346 30.539 1.00 9.59 98 PRO B O 1
ATOM 2087 N N . ALA B 1 99 ? 21.913 46.799 30.431 1.00 10.01 99 ALA B N 1
ATOM 2088 C CA . ALA B 1 99 ? 22.261 47.485 31.680 1.00 10.50 99 ALA B CA 1
ATOM 2089 C C . ALA B 1 99 ? 22.496 46.545 32.860 1.00 10.72 99 ALA B C 1
ATOM 2090 O O . ALA B 1 99 ? 23.408 46.743 33.653 1.00 10.96 99 ALA B O 1
ATOM 2092 N N . ALA B 1 100 ? 21.662 45.510 32.974 1.00 10.71 100 ALA B N 1
ATOM 2093 C CA . ALA B 1 100 ? 21.709 44.624 34.113 1.00 10.85 100 ALA B CA 1
ATOM 2094 C C . ALA B 1 100 ? 22.949 43.745 34.178 1.00 10.75 100 ALA B C 1
ATOM 2095 O O . ALA B 1 100 ? 23.209 43.120 35.194 1.00 11.06 100 ALA B O 1
ATOM 2097 N N . LEU B 1 101 ? 23.732 43.680 33.097 1.00 10.33 101 LEU B N 1
ATOM 2098 C CA . LEU B 1 101 ? 25.012 43.005 33.133 1.00 9.91 101 LEU B CA 1
ATOM 2099 C C . LEU B 1 101 ? 26.001 43.715 34.054 1.00 9.48 101 LEU B C 1
ATOM 2100 O O . LEU B 1 101 ? 26.925 43.093 34.570 1.00 10.09 101 LEU B O 1
ATOM 2105 N N . GLY B 1 102 ? 25.818 45.020 34.255 1.00 9.91 102 GLY B N 1
ATOM 2106 C CA . GLY B 1 102 ? 26.730 45.768 35.116 1.00 10.00 102 GLY B CA 1
ATOM 2107 C C . GLY B 1 102 ? 28.121 45.918 34.521 1.00 9.42 102 GLY B C 1
ATOM 2108 O O . GLY B 1 102 ? 29.111 45.887 35.233 1.00 10.13 102 GLY B O 1
ATOM 2109 N N . THR B 1 103 ? 28.200 46.080 33.199 1.00 9.59 103 THR B N 1
ATOM 2110 C CA . THR B 1 103 ? 29.472 46.288 32.489 1.00 9.78 103 THR B CA 1
ATOM 2111 C C . THR B 1 103 ? 30.208 47.466 33.110 1.00 9.43 103 THR B C 1
ATOM 2112 O O . THR B 1 103 ? 29.592 48.495 33.424 1.00 9.53 103 THR B O 1
ATOM 2116 N N . THR B 1 104 ? 31.521 47.349 33.248 1.00 9.27 104 THR B N 1
ATOM 2117 C CA . THR B 1 104 ? 32.332 48.475 33.681 1.00 9.91 104 THR B CA 1
ATOM 2118 C C . THR B 1 104 ? 33.640 48.456 32.896 1.00 9.86 104 THR B C 1
ATOM 2119 O O . THR B 1 104 ? 33.980 47.485 32.205 1.00 9.21 104 THR B O 1
ATOM 2123 N N . ASP B 1 105 ? 34.355 49.575 32.950 1.00 10.59 105 ASP B N 1
ATOM 2124 C CA . ASP B 1 105 ? 35.534 49.792 32.107 1.00 10.82 105 ASP B CA 1
ATOM 2125 C C . ASP B 1 105 ? 36.645 48.744 32.299 1.00 10.24 105 ASP B C 1
ATOM 2126 O O . ASP B 1 105 ? 37.296 48.390 31.312 1.00 10.86 105 ASP B O 1
ATOM 2131 N N . SER B 1 106 ? 36.813 48.204 33.505 1.00 10.01 106 SER B N 1
ATOM 2132 C CA . SER B 1 106 ? 37.867 47.213 33.754 1.00 10.05 106 SER B CA 1
ATOM 2133 C C . SER B 1 106 ? 37.602 45.868 33.052 1.00 9.72 106 SER B C 1
ATOM 2134 O O . SER B 1 106 ? 38.543 45.087 32.849 1.00 10.15 106 SER B O 1
ATOM 2137 N N . ASP B 1 107 ? 36.352 45.586 32.697 1.00 8.34 107 ASP B N 1
ATOM 2138 C CA . ASP B 1 107 ? 36.024 44.384 31.943 1.00 8.49 107 ASP B CA 1
ATOM 2139 C C . ASP B 1 107 ? 36.716 44.458 30.589 1.00 8.86 107 ASP B C 1
ATOM 2140 O O . ASP B 1 107 ? 36.881 45.526 29.993 1.00 10.22 107 ASP B O 1
ATOM 2145 N N . ILE B 1 108 ? 37.150 43.303 30.114 1.00 8.43 108 ILE B N 1
ATOM 2146 C CA . ILE B 1 108 ? 37.885 43.204 28.855 1.00 8.90 108 ILE B CA 1
ATOM 2147 C C . ILE B 1 108 ? 36.918 42.859 27.742 1.00 8.69 108 ILE B C 1
ATOM 2148 O O . ILE B 1 108 ? 36.356 41.770 27.738 1.00 8.94 108 ILE B O 1
ATOM 2153 N N . GLU B 1 109 ? 36.712 43.765 26.800 1.00 8.77 109 GLU B N 1
ATOM 2154 C CA . GLU B 1 109 ? 35.798 43.521 25.708 1.00 9.12 109 GLU B CA 1
ATOM 2155 C C . GLU B 1 109 ? 36.511 42.757 24.615 1.00 9.34 109 GLU B C 1
ATOM 2156 O O . GLU B 1 109 ? 37.595 43.161 24.156 1.00 10.61 109 GLU B O 1
ATOM 2162 N N . ILE B 1 110 ? 35.897 41.664 24.186 1.00 8.84 110 ILE B N 1
ATOM 2163 C CA . ILE B 1 110 ? 36.375 40.811 23.090 1.00 8.87 110 ILE B CA 1
ATOM 2164 C C . ILE B 1 110 ? 35.336 40.870 21.971 1.00 8.63 110 ILE B C 1
ATOM 2165 O O . ILE B 1 110 ? 34.121 40.746 22.228 1.00 8.00 110 ILE B O 1
ATOM 2170 N N . ILE B 1 111 ? 35.781 41.067 20.741 1.00 8.79 111 ILE B N 1
ATOM 2171 C CA . ILE B 1 111 ? 34.915 41.040 19.572 1.00 8.28 111 ILE B CA 1
ATOM 2172 C C . ILE B 1 111 ? 35.270 39.828 18.733 1.00 8.37 111 ILE B C 1
ATOM 2173 O O . ILE B 1 111 ? 36.428 39.683 18.315 1.00 8.89 111 ILE B O 1
ATOM 2178 N N . LYS B 1 112 ? 34.285 38.975 18.489 1.00 7.37 112 LYS B N 1
ATOM 2179 C CA . LYS B 1 112 ? 34.450 37.789 17.649 1.00 7.31 112 LYS B CA 1
ATOM 2180 C C . LYS B 1 112 ? 33.568 37.869 16.416 1.00 7.46 112 LYS B C 1
ATOM 2181 O O . LYS B 1 112 ? 32.590 38.610 16.384 1.00 7.84 112 LYS B O 1
ATOM 2187 N N . ARG B 1 113 ? 33.910 37.062 15.416 1.00 7.48 113 ARG B N 1
ATOM 2188 C CA . ARG B 1 113 ? 33.283 37.116 14.111 1.00 8.06 113 ARG B CA 1
ATOM 2189 C C . ARG B 1 113 ? 32.633 35.802 13.692 1.00 7.88 113 ARG B C 1
ATOM 2190 O O . ARG B 1 113 ? 32.250 35.635 12.537 1.00 8.95 113 ARG B O 1
ATOM 2198 N N . GLN B 1 114 ? 32.507 34.874 14.638 1.00 7.65 114 GLN B N 1
ATOM 2199 C CA . GLN B 1 114 ? 31.884 33.566 14.423 1.00 7.64 114 GLN B CA 1
ATOM 2200 C C . GLN B 1 114 ? 31.509 32.979 15.793 1.00 6.94 114 GLN B C 1
ATOM 2201 O O . GLN B 1 114 ? 31.558 33.686 16.802 1.00 7.77 114 GLN B O 1
ATOM 2207 N N . TRP B 1 115 ? 31.128 31.708 15.833 1.00 6.98 115 TRP B N 1
ATOM 2208 C CA . TRP B 1 115 ? 30.653 31.085 17.071 1.00 6.44 115 TRP B CA 1
ATOM 2209 C C . TRP B 1 115 ? 31.677 31.144 18.219 1.00 6.75 115 TRP B C 1
ATOM 2210 O O . TRP B 1 115 ? 31.384 31.681 19.289 1.00 6.88 115 TRP B O 1
ATOM 2221 N N . GLY B 1 116 ? 32.858 30.592 17.999 1.00 7.24 116 GLY B N 1
ATOM 2222 C CA . GLY B 1 116 ? 33.872 30.470 19.031 1.00 7.48 116 GLY B CA 1
ATOM 2223 C C . GLY B 1 116 ? 34.588 31.775 19.297 1.00 7.40 116 GLY B C 1
ATOM 2224 O O . GLY B 1 116 ? 34.808 32.577 18.385 1.00 7.03 116 GLY B O 1
ATOM 2225 N N . ALA B 1 117 ? 34.973 31.998 20.548 1.00 7.00 117 ALA B N 1
ATOM 2226 C CA . ALA B 1 117 ? 35.549 33.260 20.977 1.00 6.86 117 ALA B CA 1
ATOM 2227 C C . ALA B 1 117 ? 37.069 33.320 20.934 1.00 6.73 117 ALA B C 1
ATOM 2228 O O . ALA B 1 117 ? 37.611 34.320 21.355 1.00 7.65 117 ALA B O 1
ATOM 2230 N N . PHE B 1 118 ? 37.741 32.316 20.387 1.00 6.43 118 PHE B N 1
ATOM 2231 C CA . PHE B 1 118 ? 39.202 32.292 20.323 1.00 7.07 118 PHE B CA 1
ATOM 2232 C C . PHE B 1 118 ? 39.711 32.705 18.941 1.00 7.01 118 PHE B C 1
ATOM 2233 O O . PHE B 1 118 ? 40.649 33.475 18.830 1.00 7.30 118 PHE B O 1
ATOM 2241 N N . TYR B 1 119 ? 39.141 32.153 17.878 1.00 7.13 119 TYR B N 1
ATOM 2242 C CA . TYR B 1 119 ? 39.650 32.423 16.534 1.00 7.24 119 TYR B CA 1
ATOM 2243 C C . TYR B 1 119 ? 39.504 33.891 16.174 1.00 7.43 119 TYR B C 1
ATOM 2244 O O . TYR B 1 119 ? 38.420 34.435 16.238 1.00 7.48 119 TYR B O 1
ATOM 2253 N N . GLY B 1 120 ? 40.625 34.501 15.839 1.00 7.86 120 GLY B N 1
ATOM 2254 C CA . GLY B 1 120 ? 40.687 35.898 15.473 1.00 7.51 120 GLY B CA 1
ATOM 2255 C C . GLY B 1 120 ? 40.565 36.883 16.604 1.00 7.60 120 GLY B C 1
ATOM 2256 O O . GLY B 1 120 ? 40.327 38.065 16.353 1.00 8.45 120 GLY B O 1
ATOM 2257 N N . THR B 1 121 ? 40.706 36.425 17.849 1.00 7.26 121 THR B N 1
ATOM 2258 C CA . THR B 1 121 ? 40.622 37.327 18.987 1.00 6.98 121 THR B CA 1
ATOM 2259 C C . THR B 1 121 ? 41.891 37.282 19.813 1.00 7.51 121 THR B C 1
ATOM 2260 O O . THR B 1 121 ? 42.801 36.522 19.546 1.00 7.75 121 THR B O 1
ATOM 2264 N N . ASP B 1 122 ? 41.905 38.117 20.837 1.00 7.84 122 ASP B N 1
ATOM 2265 C CA . ASP B 1 122 ? 42.958 38.139 21.835 1.00 7.92 122 ASP B CA 1
ATOM 2266 C C . ASP B 1 122 ? 42.604 37.372 23.109 1.00 7.89 122 ASP B C 1
ATOM 2267 O O . ASP B 1 122 ? 43.289 37.499 24.115 1.00 7.92 122 ASP B O 1
ATOM 2272 N N . LEU B 1 123 ? 41.555 36.553 23.090 1.00 6.93 123 LEU B N 1
ATOM 2273 C CA . LEU B 1 123 ? 41.146 35.853 24.318 1.00 6.69 123 LEU B CA 1
ATOM 2274 C C . LEU B 1 123 ? 42.249 34.961 24.884 1.00 7.42 123 LEU B C 1
ATOM 2275 O O . LEU B 1 123 ? 42.568 35.045 26.081 1.00 7.68 123 LEU B O 1
ATOM 2280 N N . GLU B 1 124 ? 42.823 34.103 24.053 1.00 7.60 124 GLU B N 1
ATOM 2281 C CA . GLU B 1 124 ? 43.903 33.258 24.536 1.00 7.36 124 GLU B CA 1
ATOM 2282 C C . GLU B 1 124 ? 45.104 34.063 25.046 1.00 7.65 124 GLU B C 1
ATOM 2283 O O . GLU B 1 124 ? 45.633 33.781 26.115 1.00 8.41 124 GLU B O 1
ATOM 2289 N N . LEU B 1 125 ? 45.549 35.046 24.269 1.00 7.80 125 LEU B N 1
ATOM 2290 C CA . LEU B 1 125 ? 46.653 35.909 24.682 1.00 7.58 125 LEU B CA 1
ATOM 2291 C C . LEU B 1 125 ? 46.378 36.480 26.073 1.00 7.72 125 LEU B C 1
ATOM 2292 O O . LEU B 1 125 ? 47.226 36.444 26.951 1.00 7.78 125 LEU B O 1
ATOM 2297 N N . GLN B 1 126 ? 45.174 37.005 26.254 1.00 7.64 126 GLN B N 1
ATOM 2298 C CA . GLN B 1 126 ? 44.856 37.690 27.503 1.00 8.15 126 GLN B CA 1
ATOM 2299 C C . GLN B 1 126 ? 44.862 36.694 28.645 1.00 7.94 126 GLN B C 1
ATOM 2300 O O . GLN B 1 126 ? 45.391 36.967 29.738 1.00 9.24 126 GLN B O 1
ATOM 2306 N N . LEU B 1 127 ? 44.245 35.542 28.434 1.00 7.74 127 LEU B N 1
ATOM 2307 C CA . LEU B 1 127 ? 44.220 34.520 29.471 1.00 7.93 127 LEU B CA 1
ATOM 2308 C C . LEU B 1 127 ? 45.617 34.087 29.882 1.00 8.92 127 LEU B C 1
ATOM 2309 O O . LEU B 1 127 ? 45.948 34.008 31.074 1.00 8.93 127 LEU B O 1
ATOM 2314 N N . ARG B 1 128 ? 46.445 33.765 28.907 1.00 8.88 128 ARG B N 1
ATOM 2315 C CA . ARG B 1 128 ? 47.777 33.267 29.239 1.00 9.36 128 ARG B CA 1
ATOM 2316 C C . ARG B 1 128 ? 48.653 34.320 29.911 1.00 9.95 128 ARG B C 1
ATOM 2317 O O . ARG B 1 128 ? 49.326 34.028 30.891 1.00 11.19 128 ARG B O 1
ATOM 2325 N N . ARG B 1 129 ? 48.615 35.539 29.414 1.00 9.53 129 ARG B N 1
ATOM 2326 C CA . ARG B 1 129 ? 49.480 36.575 29.979 1.00 9.87 129 ARG B CA 1
ATOM 2327 C C . ARG B 1 129 ? 49.038 37.059 31.324 1.00 10.07 129 ARG B C 1
ATOM 2328 O O . ARG B 1 129 ? 49.862 37.590 32.080 1.00 10.89 129 ARG B O 1
ATOM 2336 N N . ARG B 1 130 ? 47.773 36.820 31.661 1.00 9.84 130 ARG B N 1
ATOM 2337 C CA . ARG B 1 130 ? 47.227 37.145 32.976 1.00 9.52 130 ARG B CA 1
ATOM 2338 C C . ARG B 1 130 ? 47.334 35.950 33.949 1.00 10.19 130 ARG B C 1
ATOM 2339 O O . ARG B 1 130 ? 46.869 36.039 35.079 1.00 12.00 130 ARG B O 1
ATOM 2347 N N . GLY B 1 131 ? 47.955 34.849 33.527 1.00 10.16 131 GLY B N 1
ATOM 2348 C CA . GLY B 1 131 ? 48.204 33.720 34.410 1.00 10.94 131 GLY B CA 1
ATOM 2349 C C . GLY B 1 131 ? 46.970 32.906 34.741 1.00 11.00 131 GLY B C 1
ATOM 2350 O O . GLY B 1 131 ? 46.892 32.314 35.821 1.00 12.67 131 GLY B O 1
ATOM 2351 N N . ILE B 1 132 ? 46.007 32.840 33.825 1.00 10.11 132 ILE B N 1
ATOM 2352 C CA . ILE B 1 132 ? 44.742 32.170 34.069 1.00 9.49 132 ILE B CA 1
ATOM 2353 C C . ILE B 1 132 ? 44.839 30.725 33.647 1.00 9.90 132 ILE B C 1
ATOM 2354 O O . ILE B 1 132 ? 45.334 30.410 32.572 1.00 10.72 132 ILE B O 1
ATOM 2359 N N . ASP B 1 133 ? 44.386 29.816 34.498 1.00 10.20 133 ASP B N 1
ATOM 2360 C CA . ASP B 1 133 ? 44.308 28.414 34.082 1.00 11.15 133 ASP B CA 1
ATOM 2361 C C . ASP B 1 133 ? 42.912 27.821 34.120 1.00 10.38 133 ASP B C 1
ATOM 2362 O O . ASP B 1 133 ? 42.756 26.676 33.758 1.00 10.00 133 ASP B O 1
ATOM 2367 N N . THR B 1 134 ? 41.925 28.608 34.545 1.00 10.22 134 THR B N 1
ATOM 2368 C CA . THR B 1 134 ? 40.542 28.169 34.690 1.00 9.60 134 THR B CA 1
ATOM 2369 C C . THR B 1 134 ? 39.585 29.218 34.146 1.00 9.11 134 THR B C 1
ATOM 2370 O O . THR B 1 134 ? 39.743 30.400 34.407 1.00 8.76 134 THR B O 1
ATOM 2374 N N . ILE B 1 135 ? 38.577 28.770 33.408 1.00 8.66 135 ILE B N 1
ATOM 2375 C CA . ILE B 1 135 ? 37.546 29.642 32.853 1.00 8.51 135 ILE B CA 1
ATOM 2376 C C . ILE B 1 135 ? 36.182 29.216 33.344 1.00 7.44 135 ILE B C 1
ATOM 2377 O O . ILE B 1 135 ? 35.841 28.038 33.276 1.00 8.24 135 ILE B O 1
ATOM 2382 N N . VAL B 1 136 ? 35.425 30.176 33.846 1.00 6.92 136 VAL B N 1
ATOM 2383 C CA . VAL B 1 136 ? 33.985 30.023 34.051 1.00 7.42 136 VAL B CA 1
ATOM 2384 C C . VAL B 1 136 ? 33.309 30.634 32.843 1.00 7.54 136 VAL B C 1
ATOM 2385 O O . VAL B 1 136 ? 33.517 31.818 32.522 1.00 7.35 136 VAL B O 1
ATOM 2389 N N . LEU B 1 137 ? 32.503 29.818 32.160 1.00 8.11 137 LEU B N 1
ATOM 2390 C CA . LEU B 1 137 ? 31.885 30.174 30.880 1.00 8.05 137 LEU B CA 1
ATOM 2391 C C . LEU B 1 137 ? 30.368 30.290 31.043 1.00 8.53 137 LEU B C 1
ATOM 2392 O O . LEU B 1 137 ? 29.741 29.469 31.710 1.00 8.68 137 LEU B O 1
ATOM 2397 N N . CYS B 1 138 ? 29.778 31.311 30.425 1.00 7.49 138 CYS B N 1
ATOM 2398 C CA . CYS B 1 138 ? 28.337 31.499 30.428 1.00 8.23 138 CYS B CA 1
ATOM 2399 C C . CYS B 1 138 ? 27.925 32.267 29.180 1.00 7.48 138 CYS B C 1
ATOM 2400 O O . CYS B 1 138 ? 28.787 32.739 28.426 1.00 7.73 138 CYS B O 1
ATOM 2403 N N . GLY B 1 139 ? 26.623 32.385 28.951 1.00 6.89 139 GLY B N 1
ATOM 2404 C CA . GLY B 1 139 ? 26.097 33.207 27.877 1.00 7.07 139 GLY B CA 1
ATOM 2405 C C . GLY B 1 139 ? 25.156 32.480 26.946 1.00 6.72 139 GLY B C 1
ATOM 2406 O O . GLY B 1 139 ? 24.545 31.466 27.317 1.00 7.26 139 GLY B O 1
ATOM 2407 N N . ILE B 1 140 ? 25.002 33.038 25.747 1.00 7.01 140 ILE B N 1
ATOM 2408 C CA . ILE B 1 140 ? 24.038 32.557 24.748 1.00 6.80 140 ILE B CA 1
ATOM 2409 C C . ILE B 1 140 ? 24.787 32.367 23.432 1.00 7.19 140 ILE B C 1
ATOM 2410 O O . ILE B 1 140 ? 25.494 33.290 23.024 1.00 7.22 140 ILE B O 1
ATOM 2415 N N . SER B 1 141 ? 24.658 31.243 22.709 1.00 7.46 141 SER B N 1
ATOM 2416 C CA . SER B 1 141 ? 23.743 30.132 22.969 1.00 7.21 141 SER B CA 1
ATOM 2417 C C . SER B 1 141 ? 24.557 28.936 23.456 1.00 7.01 141 SER B C 1
ATOM 2418 O O . SER B 1 141 ? 25.640 28.647 22.933 1.00 7.02 141 SER B O 1
ATOM 2421 N N . THR B 1 142 ? 24.014 28.228 24.438 1.00 6.94 142 THR B N 1
ATOM 2422 C CA . THR B 1 142 ? 24.657 27.085 25.056 1.00 6.76 142 THR B CA 1
ATOM 2423 C C . THR B 1 142 ? 25.344 26.113 24.102 1.00 7.04 142 THR B C 1
ATOM 2424 O O . THR B 1 142 ? 26.479 25.720 24.350 1.00 7.35 142 THR B O 1
ATOM 2428 N N . ASN B 1 143 ? 24.635 25.684 23.064 1.00 6.78 143 ASN B N 1
ATOM 2429 C CA . ASN B 1 143 ? 25.168 24.673 22.152 1.00 7.39 143 ASN B CA 1
ATOM 2430 C C . ASN B 1 143 ? 25.796 25.237 20.873 1.00 7.37 143 ASN B C 1
ATOM 2431 O O . ASN B 1 143 ? 26.225 24.459 20.031 1.00 7.73 143 ASN B O 1
ATOM 2436 N N . ILE B 1 144 ? 25.875 26.555 20.751 1.00 7.19 144 ILE B N 1
ATOM 2437 C CA . ILE B 1 144 ? 26.408 27.208 19.554 1.00 7.50 144 ILE B CA 1
ATOM 2438 C C . ILE B 1 144 ? 27.725 27.910 19.929 1.00 7.69 144 ILE B C 1
ATOM 2439 O O . ILE B 1 144 ? 28.737 27.238 20.077 1.00 8.16 144 ILE B O 1
ATOM 2444 N N . GLY B 1 145 ? 27.710 29.209 20.207 1.00 7.01 145 GLY B N 1
ATOM 2445 C CA . GLY B 1 145 ? 28.928 29.931 20.515 1.00 8.11 145 GLY B CA 1
ATOM 2446 C C . GLY B 1 145 ? 29.534 29.582 21.869 1.00 7.37 145 GLY B C 1
ATOM 2447 O O . GLY B 1 145 ? 30.767 29.538 22.006 1.00 6.97 145 GLY B O 1
ATOM 2448 N N . VAL B 1 146 ? 28.708 29.327 22.868 1.00 7.10 146 VAL B N 1
ATOM 2449 C CA . VAL B 1 146 ? 29.227 28.898 24.157 1.00 7.29 146 VAL B CA 1
ATOM 2450 C C . VAL B 1 146 ? 29.995 27.578 23.980 1.00 6.80 146 VAL B C 1
ATOM 2451 O O . VAL B 1 146 ? 31.131 27.435 24.448 1.00 7.32 146 VAL B O 1
ATOM 2455 N N . GLU B 1 147 ? 29.389 26.631 23.277 1.00 6.69 147 GLU B N 1
ATOM 2456 C CA . GLU B 1 147 ? 29.978 25.325 23.086 1.00 7.89 147 GLU B CA 1
ATOM 2457 C C . GLU B 1 147 ? 31.237 25.340 22.214 1.00 7.24 147 GLU B C 1
ATOM 2458 O O . GLU B 1 147 ? 32.197 24.632 22.495 1.00 7.30 147 GLU B O 1
ATOM 2464 N N . SER B 1 148 ? 31.254 26.155 21.154 1.00 6.80 148 SER B N 1
ATOM 2465 C CA . SER B 1 148 ? 32.471 26.242 20.343 1.00 6.52 148 SER B CA 1
ATOM 2466 C C . SER B 1 148 ? 33.611 26.779 21.192 1.00 5.81 148 SER B C 1
ATOM 2467 O O . SER B 1 148 ? 34.737 26.274 21.135 1.00 6.62 148 SER B O 1
ATOM 2470 N N . THR B 1 149 ? 33.320 27.788 21.990 1.00 6.04 149 THR B N 1
ATOM 2471 C CA . THR B 1 149 ? 34.306 28.371 22.890 1.00 6.16 149 THR B CA 1
ATOM 2472 C C . THR B 1 149 ? 34.808 27.344 23.917 1.00 5.97 149 THR B C 1
ATOM 2473 O O . THR B 1 149 ? 36.010 27.262 24.161 1.00 7.23 149 THR B O 1
ATOM 2477 N N . ALA B 1 150 ? 33.896 26.572 24.493 1.00 6.22 150 ALA B N 1
ATOM 2478 C CA . ALA B 1 150 ? 34.226 25.552 25.474 1.00 6.56 150 ALA B CA 1
ATOM 2479 C C . ALA B 1 150 ? 35.127 24.468 24.901 1.00 7.22 150 ALA B C 1
ATOM 2480 O O . ALA B 1 150 ? 36.116 24.088 25.506 1.00 7.60 150 ALA B O 1
ATOM 2482 N N . ARG B 1 151 ? 34.767 23.944 23.737 1.00 6.81 151 ARG B N 1
ATOM 2483 C CA . ARG B 1 151 ? 35.552 22.914 23.073 1.00 7.23 151 ARG B CA 1
ATOM 2484 C C . ARG B 1 151 ? 36.969 23.416 22.842 1.00 7.57 151 ARG B C 1
ATOM 2485 O O . ARG B 1 151 ? 37.934 22.726 23.155 1.00 8.82 151 ARG B O 1
ATOM 2493 N N . ASN B 1 152 ? 37.110 24.638 22.328 1.00 7.40 152 ASN B N 1
ATOM 2494 C CA . ASN B 1 152 ? 38.435 25.243 22.132 1.00 8.32 152 ASN B CA 1
ATOM 2495 C C . ASN B 1 152 ? 39.196 25.382 23.463 1.00 8.02 152 ASN B C 1
ATOM 2496 O O . ASN B 1 152 ? 40.381 25.040 23.544 1.00 7.89 152 ASN B O 1
ATOM 2501 N N . ALA B 1 153 ? 38.547 25.964 24.474 1.00 7.72 153 ALA B N 1
ATOM 2502 C CA . ALA B 1 153 ? 39.183 26.217 25.770 1.00 7.75 153 ALA B CA 1
ATOM 2503 C C . ALA B 1 153 ? 39.753 24.949 26.378 1.00 7.82 153 ALA B C 1
ATOM 2504 O O . ALA B 1 153 ? 40.877 24.952 26.882 1.00 8.10 153 ALA B O 1
ATOM 2506 N N . TRP B 1 154 ? 38.996 23.861 26.282 1.00 7.17 154 TRP B N 1
ATOM 2507 C CA . TRP B 1 154 ? 39.442 22.590 26.836 1.00 7.68 154 TRP B CA 1
ATOM 2508 C C . TRP B 1 154 ? 40.680 22.080 26.080 1.00 7.79 154 TRP B C 1
ATOM 2509 O O . TRP B 1 154 ? 41.669 21.658 26.683 1.00 7.78 154 TRP B O 1
ATOM 2520 N N . GLU B 1 155 ? 40.650 22.117 24.758 1.00 7.28 155 GLU B N 1
ATOM 2521 C CA . GLU B 1 155 ? 41.816 21.655 23.990 1.00 7.70 155 GLU B CA 1
ATOM 2522 C C . GLU B 1 155 ? 43.062 22.493 24.261 1.00 8.56 155 GLU B C 1
ATOM 2523 O O . GLU B 1 155 ? 44.184 21.971 24.258 1.00 8.95 155 GLU B O 1
ATOM 2529 N N . LEU B 1 156 ? 42.876 23.790 24.522 1.00 7.71 156 LEU B N 1
ATOM 2530 C CA . LEU B 1 156 ? 43.966 24.711 24.872 1.00 8.93 156 LEU B CA 1
ATOM 2531 C C . LEU B 1 156 ? 44.514 24.465 26.273 1.00 9.23 156 LEU B C 1
ATOM 2532 O O . LEU B 1 156 ? 45.538 25.044 26.644 1.00 10.52 156 LEU B O 1
ATOM 2537 N N . GLY B 1 157 ? 43.843 23.634 27.064 1.00 8.79 157 GLY B N 1
ATOM 2538 C CA . GLY B 1 157 ? 44.351 23.179 28.357 1.00 9.14 157 GLY B CA 1
ATOM 2539 C C . GLY B 1 157 ? 43.792 23.917 29.556 1.00 9.18 157 GLY B C 1
ATOM 2540 O O . GLY B 1 157 ? 44.224 23.667 30.692 1.00 9.68 157 GLY B O 1
ATOM 2541 N N . PHE B 1 158 ? 42.804 24.787 29.354 1.00 8.08 158 PHE B N 1
ATOM 2542 C CA . PHE B 1 158 ? 42.175 25.497 30.463 1.00 8.65 158 PHE B CA 1
ATOM 2543 C C . PHE B 1 158 ? 41.217 24.569 31.193 1.00 8.86 158 PHE B C 1
ATOM 2544 O O . PHE B 1 158 ? 40.521 23.758 30.560 1.00 9.00 158 PHE B O 1
ATOM 2552 N N . ASN B 1 159 ? 41.205 24.647 32.533 1.00 8.57 159 ASN B N 1
ATOM 2553 C CA . ASN B 1 159 ? 40.141 24.012 33.295 1.00 9.21 159 ASN B CA 1
ATOM 2554 C C . ASN B 1 159 ? 38.858 24.783 32.994 1.00 9.16 159 ASN B C 1
ATOM 2555 O O . ASN B 1 159 ? 38.877 26.005 32.974 1.00 10.97 159 ASN B O 1
ATOM 2560 N N . LEU B 1 160 ? 37.761 24.087 32.752 1.00 9.12 160 LEU B N 1
ATOM 2561 C CA . LEU B 1 160 ? 36.513 24.716 32.368 1.00 9.51 160 LEU B CA 1
ATOM 2562 C C . LEU B 1 160 ? 35.411 24.445 33.387 1.00 9.22 160 LEU B C 1
ATOM 2563 O O . LEU B 1 160 ? 35.237 23.302 33.850 1.00 9.40 160 LEU B O 1
ATOM 2568 N N . VAL B 1 161 ? 34.649 25.486 33.686 1.00 9.09 161 VAL B N 1
ATOM 2569 C CA . VAL B 1 161 ? 33.431 25.405 34.457 1.00 9.70 161 VAL B CA 1
ATOM 2570 C C . VAL B 1 161 ? 32.327 26.062 33.631 1.00 9.33 161 VAL B C 1
ATOM 2571 O O . VAL B 1 161 ? 32.498 27.184 33.142 1.00 10.44 161 VAL B O 1
ATOM 2575 N N . ILE B 1 162 ? 31.199 25.377 33.471 1.00 8.83 162 ILE B N 1
ATOM 2576 C CA . ILE B 1 162 ? 30.035 25.939 32.781 1.00 9.02 162 ILE B CA 1
ATOM 2577 C C . ILE B 1 162 ? 29.017 26.337 33.831 1.00 8.56 162 ILE B C 1
ATOM 2578 O O . ILE B 1 162 ? 28.620 25.504 34.661 1.00 9.29 162 ILE B O 1
ATOM 2583 N N . ALA B 1 163 ? 28.596 27.586 33.819 1.00 8.23 163 ALA B N 1
ATOM 2584 C CA . ALA B 1 163 ? 27.545 28.070 34.701 1.00 8.47 163 ALA B CA 1
ATOM 2585 C C . ALA B 1 163 ? 26.196 27.768 34.041 1.00 8.16 163 ALA B C 1
ATOM 2586 O O . ALA B 1 163 ? 25.676 28.567 33.237 1.00 8.52 163 ALA B O 1
ATOM 2588 N N . GLU B 1 164 ? 25.646 26.596 34.349 1.00 8.82 164 GLU B N 1
ATOM 2589 C CA . GLU B 1 164 ? 24.471 26.101 33.648 1.00 9.02 164 GLU B CA 1
ATOM 2590 C C . GLU B 1 164 ? 23.306 27.058 33.651 1.00 8.79 164 GLU B C 1
ATOM 2591 O O . GLU B 1 164 ? 22.626 27.230 32.648 1.00 9.11 164 GLU B O 1
ATOM 2597 N N . ASP B 1 165 ? 23.067 27.698 34.790 1.00 8.82 165 ASP B N 1
ATOM 2598 C CA . ASP B 1 165 ? 21.895 28.554 34.930 1.00 8.86 165 ASP B CA 1
ATOM 2599 C C . ASP B 1 165 ? 22.148 29.999 34.481 1.00 8.94 165 ASP B C 1
ATOM 2600 O O . ASP B 1 165 ? 21.282 30.857 34.602 1.00 9.47 165 ASP B O 1
ATOM 2605 N N . ALA B 1 166 ? 23.337 30.246 33.939 1.00 7.95 166 ALA B N 1
ATOM 2606 C CA . ALA B 1 166 ? 23.646 31.480 33.225 1.00 8.13 166 ALA B CA 1
ATOM 2607 C C . ALA B 1 166 ? 23.969 31.209 31.764 1.00 8.10 166 ALA B C 1
ATOM 2608 O O . ALA B 1 166 ? 24.662 32.000 31.114 1.00 7.79 166 ALA B O 1
ATOM 2610 N N . CYS B 1 167 ? 23.389 30.140 31.225 1.00 8.29 167 CYS B N 1
ATOM 2611 C CA . CYS B 1 167 ? 23.397 29.861 29.795 1.00 7.80 167 CYS B CA 1
ATOM 2612 C C . CYS B 1 167 ? 21.973 29.654 29.279 1.00 7.16 167 CYS B C 1
ATOM 2613 O O . CYS B 1 167 ? 21.079 29.221 30.012 1.00 8.30 167 CYS B O 1
ATOM 2616 N N . SER B 1 168 ? 21.749 29.902 27.997 1.00 6.80 168 SER B N 1
ATOM 2617 C CA . SER B 1 168 ? 20.471 29.554 27.375 1.00 7.72 168 SER B CA 1
ATOM 2618 C C . SER B 1 168 ? 20.687 29.341 25.873 1.00 7.84 168 SER B C 1
ATOM 2619 O O . SER B 1 168 ? 21.693 29.798 25.319 1.00 7.41 168 SER B O 1
ATOM 2622 N N . ALA B 1 169 ? 19.775 28.600 25.235 1.00 8.43 169 ALA B N 1
ATOM 2623 C CA . ALA B 1 169 ? 19.906 28.197 23.850 1.00 8.63 169 ALA B CA 1
ATOM 2624 C C . ALA B 1 169 ? 18.574 28.420 23.133 1.00 8.85 169 ALA B C 1
ATOM 2625 O O . ALA B 1 169 ? 17.646 28.973 23.693 1.00 10.12 169 ALA B O 1
ATOM 2627 N N . ALA B 1 170 ? 18.463 27.953 21.899 1.00 9.56 170 ALA B N 1
ATOM 2628 C CA . ALA B 1 170 ? 17.230 28.119 21.138 1.00 10.16 170 ALA B CA 1
ATOM 2629 C C . ALA B 1 170 ? 16.091 27.379 21.801 1.00 10.59 170 ALA B C 1
ATOM 2630 O O . ALA B 1 170 ? 14.933 27.793 21.707 1.00 11.18 170 ALA B O 1
ATOM 2632 N N . SER B 1 171 ? 16.402 26.260 22.442 1.00 10.68 171 SER B N 1
ATOM 2633 C CA . SER B 1 171 ? 15.416 25.476 23.173 1.00 10.74 171 SER B CA 1
ATOM 2634 C C . SER B 1 171 ? 16.061 24.793 24.359 1.00 9.72 171 SER B C 1
ATOM 2635 O O . SER B 1 171 ? 17.285 24.573 24.372 1.00 9.68 171 SER B O 1
ATOM 2638 N N . ALA B 1 172 ? 15.237 24.429 25.331 1.00 10.45 172 ALA B N 1
ATOM 2639 C CA . ALA B 1 172 ? 15.686 23.669 26.484 1.00 11.34 172 ALA B CA 1
ATOM 2640 C C . ALA B 1 172 ? 16.326 22.375 26.024 1.00 11.56 172 ALA B C 1
ATOM 2641 O O . ALA B 1 172 ? 17.318 21.943 26.589 1.00 11.74 172 ALA B O 1
ATOM 2643 N N . GLU B 1 173 ? 15.767 21.750 24.997 1.00 11.82 173 GLU B N 1
ATOM 2644 C CA . GLU B 1 173 ? 16.267 20.473 24.536 1.00 12.45 173 GLU B CA 1
ATOM 2645 C C . GLU B 1 173 ? 17.704 20.603 24.029 1.00 11.29 173 GLU B C 1
ATOM 2646 O O . GLU B 1 173 ? 18.544 19.754 24.330 1.00 11.58 173 GLU B O 1
ATOM 2652 N N . GLN B 1 174 ? 17.982 21.635 23.245 1.00 10.29 174 GLN B N 1
ATOM 2653 C CA . GLN B 1 174 ? 19.330 21.833 22.716 1.00 10.23 174 GLN B CA 1
ATOM 2654 C C . GLN B 1 174 ? 20.322 22.182 23.819 1.00 10.05 174 GLN B C 1
ATOM 2655 O O . GLN B 1 174 ? 21.440 21.698 23.834 1.00 10.13 174 GLN B O 1
ATOM 2661 N N . HIS B 1 175 ? 19.912 23.013 24.772 1.00 8.52 175 HIS B N 1
ATOM 2662 C CA . HIS B 1 175 ? 20.728 23.295 25.948 1.00 8.87 175 HIS B CA 1
ATOM 2663 C C . HIS B 1 175 ? 21.048 22.036 26.736 1.00 8.28 175 HIS B C 1
ATOM 2664 O O . HIS B 1 175 ? 22.204 21.736 27.026 1.00 8.36 175 HIS B O 1
ATOM 2671 N N . ASN B 1 176 ? 20.005 21.290 27.078 1.00 9.07 176 ASN B N 1
ATOM 2672 C CA . ASN B 1 176 ? 20.143 20.098 27.903 1.00 10.14 176 ASN B CA 1
ATOM 2673 C C . ASN B 1 176 ? 20.991 19.025 27.232 1.00 10.70 176 ASN B C 1
ATOM 2674 O O . ASN B 1 176 ? 21.758 18.349 27.908 1.00 9.83 176 ASN B O 1
ATOM 2679 N N . ASN B 1 177 ? 20.869 18.844 25.927 1.00 10.56 177 ASN B N 1
ATOM 2680 C CA . ASN B 1 177 ? 21.691 17.834 25.272 1.00 11.92 177 ASN B CA 1
ATOM 2681 C C . ASN B 1 177 ? 23.183 18.118 25.450 1.00 10.43 177 ASN B C 1
ATOM 2682 O O . ASN B 1 177 ? 23.957 17.203 25.760 1.00 11.35 177 ASN B O 1
ATOM 2687 N N . SER B 1 178 ? 23.587 19.379 25.327 1.00 9.80 178 SER B N 1
ATOM 2688 C CA . SER B 1 178 ? 24.993 19.729 25.520 1.00 9.41 178 SER B CA 1
ATOM 2689 C C . SER B 1 178 ? 25.387 19.620 26.994 1.00 8.96 178 SER B C 1
ATOM 2690 O O . SER B 1 178 ? 26.452 19.103 27.329 1.00 9.11 178 SER B O 1
ATOM 2693 N N . ILE B 1 179 ? 24.518 20.104 27.870 1.00 8.49 179 ILE B N 1
ATOM 2694 C CA . ILE B 1 179 ? 24.787 20.055 29.296 1.00 9.06 179 ILE B CA 1
ATOM 2695 C C . ILE B 1 179 ? 24.930 18.611 29.810 1.00 9.21 179 ILE B C 1
ATOM 2696 O O . ILE B 1 179 ? 25.753 18.323 30.674 1.00 9.68 179 ILE B O 1
ATOM 2701 N N . ASN B 1 180 ? 24.146 17.705 29.244 1.00 9.63 180 ASN B N 1
ATOM 2702 C CA . ASN B 1 180 ? 24.142 16.308 29.684 1.00 10.95 180 ASN B CA 1
ATOM 2703 C C . ASN B 1 180 ? 25.192 15.442 28.992 1.00 11.24 180 ASN B C 1
ATOM 2704 O O . ASN B 1 180 ? 25.683 14.480 29.583 1.00 12.13 180 ASN B O 1
ATOM 2709 N N . HIS B 1 181 ? 25.549 15.768 27.745 1.00 10.86 181 HIS B N 1
ATOM 2710 C CA . HIS B 1 181 ? 26.372 14.862 26.921 1.00 11.33 181 HIS B CA 1
ATOM 2711 C C . HIS B 1 181 ? 27.725 15.382 26.460 1.00 11.84 181 HIS B C 1
ATOM 2712 O O . HIS B 1 181 ? 28.616 14.589 26.153 1.00 12.88 181 HIS B O 1
ATOM 2719 N N . ILE B 1 182 ? 27.902 16.687 26.376 1.00 10.96 182 ILE B N 1
ATOM 2720 C CA . ILE B 1 182 ? 29.164 17.257 25.926 1.00 10.21 182 ILE B CA 1
ATOM 2721 C C . ILE B 1 182 ? 29.933 17.835 27.084 1.00 9.16 182 ILE B C 1
ATOM 2722 O O . ILE B 1 182 ? 31.071 17.439 27.360 1.00 9.13 182 ILE B O 1
ATOM 2727 N N . TYR B 1 183 ? 29.332 18.805 27.751 1.00 8.54 183 TYR B N 1
ATOM 2728 C CA . TYR B 1 183 ? 30.014 19.522 28.795 1.00 8.53 183 TYR B CA 1
ATOM 2729 C C . TYR B 1 183 ? 30.594 18.666 29.916 1.00 8.74 183 TYR B C 1
ATOM 2730 O O . TYR B 1 183 ? 31.671 18.982 30.392 1.00 9.52 183 TYR B O 1
ATOM 2739 N N . PRO B 1 184 ? 29.923 17.607 30.376 1.00 8.43 184 PRO B N 1
ATOM 2740 C CA . PRO B 1 184 ? 30.517 16.810 31.459 1.00 8.92 184 PRO B CA 1
ATOM 2741 C C . PRO B 1 184 ? 31.878 16.206 31.113 1.00 8.99 184 PRO B C 1
ATOM 2742 O O . PRO B 1 184 ? 32.663 15.937 32.020 1.00 9.17 184 PRO B O 1
ATOM 2746 N N . ARG B 1 185 ? 32.147 16.004 29.829 1.00 9.02 185 ARG B N 1
ATOM 2747 C CA . ARG B 1 185 ? 33.416 15.402 29.400 1.00 9.53 185 ARG B CA 1
ATOM 2748 C C . ARG B 1 185 ? 34.560 16.405 29.277 1.00 9.51 185 ARG B C 1
ATOM 2749 O O . ARG B 1 185 ? 35.731 16.009 29.207 1.00 9.94 185 ARG B O 1
ATOM 2757 N N . ILE B 1 186 ? 34.238 17.697 29.246 1.00 9.04 186 ILE B N 1
ATOM 2758 C CA . ILE B 1 186 ? 35.248 18.742 29.071 1.00 8.48 186 ILE B CA 1
ATOM 2759 C C . ILE B 1 186 ? 35.234 19.790 30.165 1.00 8.15 186 ILE B C 1
ATOM 2760 O O . ILE B 1 186 ? 36.046 20.710 30.147 1.00 8.62 186 ILE B O 1
ATOM 2765 N N . ALA B 1 187 ? 34.320 19.668 31.124 1.00 8.53 187 ALA B N 1
ATOM 2766 C CA . ALA B 1 187 ? 34.094 20.712 32.109 1.00 7.56 187 ALA B CA 1
ATOM 2767 C C . ALA B 1 187 ? 33.456 20.176 33.359 1.00 8.37 187 ALA B C 1
ATOM 2768 O O . ALA B 1 187 ? 32.974 19.056 33.379 1.00 9.05 187 ALA B O 1
ATOM 2770 N N . ARG B 1 188 ? 33.426 21.040 34.356 1.00 8.54 188 ARG B N 1
ATOM 2771 C CA . ARG B 1 188 ? 32.557 20.875 35.516 1.00 9.56 188 ARG B CA 1
ATOM 2772 C C . ARG B 1 188 ? 31.339 21.747 35.299 1.00 9.31 188 ARG B C 1
ATOM 2773 O O . ARG B 1 188 ? 31.482 22.950 35.062 1.00 9.87 188 ARG B O 1
ATOM 2781 N N . VAL B 1 189 ? 30.152 21.163 35.364 1.00 8.98 189 VAL B N 1
ATOM 2782 C CA . VAL B 1 189 ? 28.909 21.891 35.190 1.00 9.75 189 VAL B CA 1
ATOM 2783 C C . VAL B 1 189 ? 28.387 22.266 36.565 1.00 9.67 189 VAL B C 1
ATOM 2784 O O . VAL B 1 189 ? 28.197 21.388 37.420 1.00 10.34 189 VAL B O 1
ATOM 2788 N N . ARG B 1 190 ? 28.166 23.545 36.801 1.00 9.58 190 ARG B N 1
ATOM 2789 C CA . ARG B 1 190 ? 27.821 24.066 38.121 1.00 10.46 190 ARG B CA 1
ATOM 2790 C C . ARG B 1 190 ? 26.791 25.166 38.017 1.00 9.96 190 ARG B C 1
ATOM 2791 O O . ARG B 1 190 ? 26.649 25.832 36.988 1.00 9.90 190 ARG B O 1
ATOM 2799 N N . SER B 1 191 ? 26.058 25.386 39.102 1.00 10.30 191 SER B N 1
ATOM 2800 C CA . SER B 1 191 ? 25.182 26.536 39.202 1.00 10.35 191 SER B CA 1
ATOM 2801 C C . SER B 1 191 ? 25.967 27.802 39.550 1.00 9.71 191 SER B C 1
ATOM 2802 O O . SER B 1 191 ? 27.086 27.748 40.045 1.00 9.98 191 SER B O 1
ATOM 2805 N N . VAL B 1 192 ? 25.372 28.945 39.243 1.00 10.57 192 VAL B N 1
ATOM 2806 C CA . VAL B 1 192 ? 25.949 30.219 39.639 1.00 12.00 192 VAL B CA 1
ATOM 2807 C C . VAL B 1 192 ? 26.235 30.242 41.147 1.00 12.29 192 VAL B C 1
ATOM 2808 O O . VAL B 1 192 ? 27.289 30.674 41.589 1.00 11.51 192 VAL B O 1
ATOM 2812 N N . GLU B 1 193 ? 25.310 29.700 41.918 1.00 13.89 193 GLU B N 1
ATOM 2813 C CA . GLU B 1 193 ? 25.452 29.665 43.362 1.00 15.68 193 GLU B CA 1
ATOM 2814 C C . GLU B 1 193 ? 26.701 28.861 43.776 1.00 15.11 193 GLU B C 1
ATOM 2815 O O . GLU B 1 193 ? 27.523 29.315 44.592 1.00 15.24 193 GLU B O 1
ATOM 2821 N N . GLU B 1 194 ? 26.890 27.693 43.177 1.00 14.03 194 GLU B N 1
ATOM 2822 C CA . GLU B 1 194 ? 28.056 26.843 43.449 1.00 14.32 194 GLU B CA 1
ATOM 2823 C C . GLU B 1 194 ? 29.373 27.505 43.052 1.00 14.15 194 GLU B C 1
ATOM 2824 O O . GLU B 1 194 ? 30.404 27.326 43.702 1.00 15.37 194 GLU B O 1
ATOM 2830 N N . ILE B 1 195 ? 29.348 28.276 41.965 1.00 12.55 195 ILE B N 1
ATOM 2831 C CA . ILE B 1 195 ? 30.544 28.948 41.483 1.00 12.16 195 ILE B CA 1
ATOM 2832 C C . ILE B 1 195 ? 30.894 30.091 42.426 1.00 12.76 195 ILE B C 1
ATOM 2833 O O . ILE B 1 195 ? 32.055 30.251 42.794 1.00 13.27 195 ILE B O 1
ATOM 2838 N N . LEU B 1 196 ? 29.893 30.874 42.798 1.00 13.36 196 LEU B N 1
ATOM 2839 C CA . LEU B 1 196 ? 30.098 31.971 43.746 1.00 14.93 196 LEU B CA 1
ATOM 2840 C C . LEU B 1 196 ? 30.717 31.453 45.054 1.00 16.53 196 LEU B C 1
ATOM 2841 O O . LEU B 1 196 ? 31.595 32.109 45.630 1.00 17.65 196 LEU B O 1
ATOM 2846 N N . ASN B 1 197 ? 30.298 30.268 45.500 1.00 17.81 197 ASN B N 1
ATOM 2847 C CA . ASN B 1 197 ? 30.826 29.659 46.741 1.00 19.09 197 ASN B CA 1
ATOM 2848 C C . ASN B 1 197 ? 32.263 29.150 46.635 1.00 19.89 197 ASN B C 1
ATOM 2849 O O . ASN B 1 197 ? 32.967 29.034 47.644 1.00 20.62 197 ASN B O 1
ATOM 2854 N N . ALA B 1 198 ? 32.692 28.834 45.421 1.00 20.28 198 ALA B N 1
ATOM 2855 C CA . ALA B 1 198 ? 34.029 28.303 45.178 1.00 20.84 198 ALA B CA 1
ATOM 2856 C C . ALA B 1 198 ? 35.079 29.374 44.940 1.00 21.66 198 ALA B C 1
ATOM 2857 O O . ALA B 1 198 ? 36.265 29.071 44.940 1.00 21.60 198 ALA B O 1
ATOM 2859 N N . LEU B 1 199 ? 34.653 30.611 44.710 1.00 23.03 199 LEU B N 1
ATOM 2860 C CA . LEU B 1 199 ? 35.578 31.686 44.350 1.00 24.57 199 LEU B CA 1
ATOM 2861 C C . LEU B 1 199 ? 36.120 32.381 45.589 1.00 25.72 199 LEU B C 1
ATOM 2862 O O . LEU B 1 199 ? 35.464 32.356 46.633 1.00 26.39 199 LEU B O 1
ATOM 2868 N N . LEU C 1 13 ? 72.754 32.180 35.839 1.00 24.00 13 LEU C N 1
ATOM 2869 C CA . LEU C 1 13 ? 71.456 31.798 35.213 1.00 23.52 13 LEU C CA 1
ATOM 2870 C C . LEU C 1 13 ? 70.602 31.055 36.228 1.00 23.93 13 LEU C C 1
ATOM 2871 O O . LEU C 1 13 ? 71.037 30.048 36.801 1.00 24.63 13 LEU C O 1
ATOM 2876 N N . GLU C 1 14 ? 69.396 31.565 36.448 1.00 24.43 14 GLU C N 1
ATOM 2877 C CA . GLU C 1 14 ? 68.452 30.973 37.391 1.00 25.45 14 GLU C CA 1
ATOM 2878 C C . GLU C 1 14 ? 67.322 30.298 36.612 1.00 25.08 14 GLU C C 1
ATOM 2879 O O . GLU C 1 14 ? 66.535 30.983 35.962 1.00 25.12 14 GLU C O 1
ATOM 2885 N N . LEU C 1 15 ? 67.262 28.968 36.677 1.00 24.68 15 LEU C N 1
ATOM 2886 C CA . LEU C 1 15 ? 66.233 28.161 36.002 1.00 24.62 15 LEU C CA 1
ATOM 2887 C C . LEU C 1 15 ? 65.485 27.288 37.005 1.00 23.79 15 LEU C C 1
ATOM 2888 O O . LEU C 1 15 ? 66.079 26.817 37.973 1.00 23.80 15 LEU C O 1
ATOM 2893 N N . ASN C 1 16 ? 64.191 27.070 36.771 1.00 22.33 16 ASN C N 1
ATOM 2894 C CA . ASN C 1 16 ? 63.457 26.011 37.453 1.00 21.25 16 ASN C CA 1
ATOM 2895 C C . ASN C 1 16 ? 63.633 24.764 36.612 1.00 20.51 16 ASN C C 1
ATOM 2896 O O . ASN C 1 16 ? 62.963 24.596 35.593 1.00 18.89 16 ASN C O 1
ATOM 2901 N N . ALA C 1 17 ? 64.548 23.897 37.023 1.00 20.02 17 ALA C N 1
ATOM 2902 C CA . ALA C 1 17 ? 64.888 22.708 36.251 1.00 19.90 17 ALA C CA 1
ATOM 2903 C C . ALA C 1 17 ? 63.666 21.830 35.945 1.00 19.02 17 ALA C C 1
ATOM 2904 O O . ALA C 1 17 ? 63.557 21.266 34.845 1.00 19.00 17 ALA C O 1
ATOM 2906 N N . LYS C 1 18 ? 62.752 21.740 36.912 1.00 18.21 18 LYS C N 1
ATOM 2907 C CA . LYS C 1 18 ? 61.561 20.907 36.793 1.00 17.70 18 LYS C CA 1
ATOM 2908 C C . LYS C 1 18 ? 60.566 21.371 35.728 1.00 15.85 18 LYS C C 1
ATOM 2909 O O . LYS C 1 18 ? 59.743 20.582 35.268 1.00 15.95 18 LYS C O 1
ATOM 2915 N N . THR C 1 19 ? 60.623 22.649 35.352 1.00 13.74 19 THR C N 1
ATOM 2916 C CA . THR C 1 19 ? 59.734 23.171 34.308 1.00 12.42 19 THR C CA 1
ATOM 2917 C C . THR C 1 19 ? 60.497 23.599 33.041 1.00 11.34 19 THR C C 1
ATOM 2918 O O . THR C 1 19 ? 59.976 24.391 32.251 1.00 11.11 19 THR C O 1
ATOM 2922 N N . THR C 1 2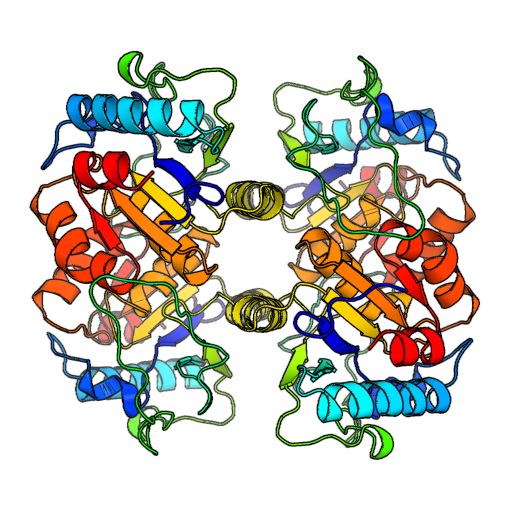0 ? 61.699 23.061 32.841 1.00 10.40 20 THR C N 1
ATOM 2923 C CA . THR C 1 20 ? 62.547 23.385 31.695 1.00 10.29 20 THR C CA 1
ATOM 2924 C C . THR C 1 20 ? 62.692 22.192 30.762 1.00 10.38 20 THR C C 1
ATOM 2925 O O . THR C 1 20 ? 62.851 21.051 31.215 1.00 11.12 20 THR C O 1
ATOM 2929 N N . ALA C 1 21 ? 62.622 22.464 29.459 1.00 9.13 21 ALA C N 1
ATOM 2930 C CA . ALA C 1 21 ? 62.847 21.477 28.413 1.00 9.38 21 ALA C CA 1
ATOM 2931 C C . ALA C 1 21 ? 63.923 21.958 27.433 1.00 9.37 21 ALA C C 1
ATOM 2932 O O . ALA C 1 21 ? 64.202 23.159 27.314 1.00 10.38 21 ALA C O 1
ATOM 2934 N N . LEU C 1 22 ? 64.510 21.002 26.741 1.00 8.86 22 LEU C N 1
ATOM 2935 C CA . LEU C 1 22 ? 65.514 21.256 25.722 1.00 9.42 22 LEU C CA 1
ATOM 2936 C C . LEU C 1 22 ? 64.864 21.095 24.363 1.00 8.91 22 LEU C C 1
ATOM 2937 O O . LEU C 1 22 ? 64.180 20.106 24.093 1.00 9.32 22 LEU C O 1
ATOM 2942 N N . VAL C 1 23 ? 65.105 22.056 23.469 1.00 8.33 23 VAL C N 1
ATOM 2943 C CA . VAL C 1 23 ? 64.615 21.971 22.094 1.00 8.66 23 VAL C CA 1
ATOM 2944 C C . VAL C 1 23 ? 65.806 22.123 21.144 1.00 8.12 23 VAL C C 1
ATOM 2945 O O . VAL C 1 23 ? 66.486 23.149 21.136 1.00 8.45 23 VAL C O 1
ATOM 2949 N N . VAL C 1 24 ? 66.060 21.074 20.362 1.00 8.14 24 VAL C N 1
ATOM 2950 C CA . VAL C 1 24 ? 67.217 20.962 19.507 1.00 8.76 24 VAL C CA 1
ATOM 2951 C C . VAL C 1 24 ? 66.724 21.040 18.080 1.00 8.80 24 VAL C C 1
ATOM 2952 O O . VAL C 1 24 ? 66.031 20.149 17.607 1.00 9.19 24 VAL C O 1
ATOM 2956 N N . ILE C 1 25 ? 67.093 22.108 17.392 1.00 8.22 25 ILE C N 1
ATOM 2957 C CA . ILE C 1 25 ? 66.606 22.358 16.029 1.00 7.86 25 ILE C CA 1
ATOM 2958 C C . ILE C 1 25 ? 67.487 21.787 14.921 1.00 8.37 25 ILE C C 1
ATOM 2959 O O . ILE C 1 25 ? 68.604 22.239 14.728 1.00 8.55 25 ILE C O 1
ATOM 2964 N N . ASP C 1 26 ? 66.953 20.785 14.225 1.00 8.35 26 ASP C N 1
ATOM 2965 C CA . ASP C 1 26 ? 67.432 20.309 12.925 1.00 8.99 26 ASP C CA 1
ATOM 2966 C C . ASP C 1 26 ? 68.864 19.789 12.933 1.00 9.42 26 ASP C C 1
ATOM 2967 O O . ASP C 1 26 ? 69.602 19.968 11.980 1.00 9.59 26 ASP C O 1
ATOM 2972 N N . LEU C 1 27 ? 69.245 19.126 14.021 1.00 9.47 27 LEU C N 1
ATOM 2973 C CA . LEU C 1 27 ? 70.551 18.472 14.051 1.00 10.56 27 LEU C CA 1
ATOM 2974 C C . LEU C 1 27 ? 70.344 17.084 13.451 1.00 10.66 27 LEU C C 1
ATOM 2975 O O . LEU C 1 27 ? 70.129 16.084 14.154 1.00 13.30 27 LEU C O 1
ATOM 2980 N N . GLN C 1 28 ? 70.381 17.088 12.128 1.00 10.72 28 GLN C N 1
ATOM 2981 C CA . GLN C 1 28 ? 70.133 15.941 11.270 1.00 10.49 28 GLN C CA 1
ATOM 2982 C C . GLN C 1 28 ? 71.187 16.013 10.195 1.00 11.30 28 GLN C C 1
ATOM 2983 O O . GLN C 1 28 ? 71.644 17.102 9.850 1.00 11.24 28 GLN C O 1
ATOM 2989 N N . GLU C 1 29 ? 71.598 14.865 9.664 1.00 11.94 29 GLU C N 1
ATOM 2990 C CA . GLU C 1 29 ? 72.764 14.852 8.769 1.00 13.07 29 GLU C CA 1
ATOM 2991 C C . GLU C 1 29 ? 72.581 15.713 7.528 1.00 12.40 29 GLU C C 1
ATOM 2992 O O . GLU C 1 29 ? 73.545 16.266 7.016 1.00 13.18 29 GLU C O 1
ATOM 2998 N N . GLY C 1 30 ? 71.348 15.850 7.036 1.00 11.91 30 GLY C N 1
ATOM 2999 C CA . GLY C 1 30 ? 71.112 16.666 5.857 1.00 11.51 30 GLY C CA 1
ATOM 3000 C C . GLY C 1 30 ? 71.363 18.154 6.075 1.00 11.10 30 GLY C C 1
ATOM 3001 O O . GLY C 1 30 ? 71.654 18.892 5.132 1.00 12.28 30 GLY C O 1
ATOM 3002 N N . ILE C 1 31 ? 71.207 18.605 7.320 1.00 10.59 31 ILE C N 1
ATOM 3003 C CA . ILE C 1 31 ? 71.324 20.023 7.676 1.00 10.97 31 ILE C CA 1
ATOM 3004 C C . ILE C 1 31 ? 72.738 20.435 8.124 1.00 10.72 31 ILE C C 1
ATOM 3005 O O . ILE C 1 31 ? 73.111 21.600 7.994 1.00 11.09 31 ILE C O 1
ATOM 3010 N N . LEU C 1 32 ? 73.532 19.495 8.643 1.00 10.77 32 LEU C N 1
ATOM 3011 C CA . LEU C 1 32 ? 74.859 19.834 9.169 1.00 10.99 32 LEU C CA 1
ATOM 3012 C C . LEU C 1 32 ? 75.765 20.588 8.177 1.00 11.27 32 LEU C C 1
ATOM 3013 O O . LEU C 1 32 ? 76.491 21.476 8.614 1.00 11.68 32 LEU C O 1
ATOM 3018 N N . PRO C 1 33 ? 75.723 20.296 6.873 1.00 12.37 33 PRO C N 1
ATOM 3019 C CA . PRO C 1 33 ? 76.531 21.069 5.913 1.00 13.29 33 PRO C CA 1
ATOM 3020 C C . PRO C 1 33 ? 76.231 22.570 5.882 1.00 13.79 33 PRO C C 1
ATOM 3021 O O . PRO C 1 33 ? 77.046 23.346 5.372 1.00 14.20 33 PRO C O 1
ATOM 3025 N N . PHE C 1 34 ? 75.066 22.981 6.376 1.00 13.71 34 PHE C N 1
ATOM 3026 C CA . PHE C 1 34 ? 74.676 24.386 6.378 1.00 13.93 34 PHE C CA 1
ATOM 3027 C C . PHE C 1 34 ? 75.234 25.190 7.569 1.00 14.16 34 PHE C C 1
ATOM 3028 O O . PHE C 1 34 ? 75.044 26.403 7.628 1.00 15.80 34 PHE C O 1
ATOM 3036 N N . ALA C 1 35 ? 75.910 24.532 8.518 1.00 13.62 35 ALA C N 1
ATOM 3037 C CA . ALA C 1 35 ? 76.583 25.236 9.620 1.00 14.36 35 ALA C CA 1
ATOM 3038 C C . ALA C 1 35 ? 77.844 25.929 9.086 1.00 15.27 35 ALA C C 1
ATOM 3039 O O . ALA C 1 35 ? 78.872 25.282 8.889 1.00 17.68 35 ALA C O 1
ATOM 3041 N N . GLY C 1 36 ? 77.756 27.228 8.851 1.00 14.67 36 GLY C N 1
ATOM 3042 C CA . GLY C 1 36 ? 78.823 28.020 8.264 1.00 14.89 36 GLY C CA 1
ATOM 3043 C C . GLY C 1 36 ? 79.672 28.764 9.275 1.00 14.63 36 GLY C C 1
ATOM 3044 O O . GLY C 1 36 ? 80.873 28.948 9.047 1.00 17.53 36 GLY C O 1
ATOM 3045 N N . GLY C 1 37 ? 79.084 29.176 10.396 1.00 13.14 37 GLY C N 1
ATOM 3046 C CA . GLY C 1 37 ? 79.832 29.849 11.439 1.00 12.50 37 GLY C CA 1
ATOM 3047 C C . GLY C 1 37 ? 78.970 30.576 12.439 1.00 11.84 37 GLY C C 1
ATOM 3048 O O . GLY C 1 37 ? 77.761 30.727 12.240 1.00 12.01 37 GLY C O 1
ATOM 3049 N N . PRO C 1 38 ? 79.555 31.051 13.526 1.00 11.27 38 PRO C N 1
ATOM 3050 C CA . PRO C 1 38 ? 80.983 30.926 13.856 1.00 11.87 38 PRO C CA 1
ATOM 3051 C C . PRO C 1 38 ? 81.293 29.581 14.516 1.00 12.16 38 PRO C C 1
ATOM 3052 O O . PRO C 1 38 ? 82.461 29.301 14.787 1.00 15.19 38 PRO C O 1
ATOM 3056 N N . HIS C 1 39 ? 80.273 28.787 14.807 1.00 11.45 39 HIS C N 1
ATOM 3057 C CA . HIS C 1 39 ? 80.445 27.460 15.388 1.00 10.59 39 HIS C CA 1
ATOM 3058 C C . HIS C 1 39 ? 80.284 26.404 14.307 1.00 10.52 39 HIS C C 1
ATOM 3059 O O . HIS C 1 39 ? 79.433 26.532 13.434 1.00 11.69 39 HIS C O 1
ATOM 3066 N N . THR C 1 40 ? 81.105 25.365 14.330 1.00 10.19 40 THR C N 1
ATOM 3067 C CA . THR C 1 40 ? 81.014 24.296 13.344 1.00 10.10 40 THR C CA 1
ATOM 3068 C C . THR C 1 40 ? 79.857 23.355 13.643 1.00 9.70 40 THR C C 1
ATOM 3069 O O . THR C 1 40 ? 79.288 23.362 14.732 1.00 9.68 40 THR C O 1
ATOM 3073 N N . ALA C 1 41 ? 79.532 22.506 12.676 1.00 9.77 41 ALA C N 1
ATOM 3074 C CA . ALA C 1 41 ? 78.577 21.450 12.938 1.00 10.15 41 ALA C CA 1
ATOM 3075 C C . ALA C 1 41 ? 79.020 20.568 14.106 1.00 10.08 41 ALA C C 1
ATOM 3076 O O . ALA C 1 41 ? 78.208 20.193 14.943 1.00 9.80 41 ALA C O 1
ATOM 3078 N N . ASP C 1 42 ? 80.313 20.244 14.168 1.00 9.57 42 ASP C N 1
ATOM 3079 C CA . ASP C 1 42 ? 80.787 19.389 15.242 1.00 9.67 42 ASP C CA 1
ATOM 3080 C C . ASP C 1 42 ? 80.581 20.037 16.623 1.00 8.86 42 ASP C C 1
ATOM 3081 O O . ASP C 1 42 ? 80.194 19.381 17.574 1.00 9.27 42 ASP C O 1
ATOM 3086 N N . GLU C 1 43 ? 80.858 21.337 16.720 1.00 9.21 43 GLU C N 1
ATOM 3087 C CA . GLU C 1 43 ? 80.568 22.106 17.925 1.00 9.23 43 GLU C CA 1
ATOM 3088 C C . GLU C 1 43 ? 79.103 22.013 18.342 1.00 9.28 43 GLU C C 1
ATOM 3089 O O . GLU C 1 43 ? 78.784 21.713 19.459 1.00 9.31 43 GLU C O 1
ATOM 3095 N N . VAL C 1 44 ? 78.214 22.300 17.419 1.00 9.58 44 VAL C N 1
ATOM 3096 C CA . VAL C 1 44 ? 76.793 22.321 17.715 1.00 9.81 44 VAL C CA 1
ATOM 3097 C C . VAL C 1 44 ? 76.290 20.943 18.147 1.00 9.78 44 VAL C C 1
ATOM 3098 O O . VAL C 1 44 ? 75.565 20.825 19.119 1.00 9.37 44 VAL C O 1
ATOM 3102 N N . VAL C 1 45 ? 76.678 19.910 17.412 1.00 9.87 45 VAL C N 1
ATOM 3103 C CA . VAL C 1 45 ? 76.222 18.557 17.736 1.00 10.63 45 VAL C CA 1
ATOM 3104 C C . VAL C 1 45 ? 76.791 18.098 19.082 1.00 10.16 45 VAL C C 1
ATOM 3105 O O . VAL C 1 45 ? 76.079 17.538 19.900 1.00 10.36 45 VAL C O 1
ATOM 3109 N N . ASN C 1 46 ? 78.085 18.325 19.300 1.00 9.94 46 ASN C N 1
ATOM 3110 C CA . ASN C 1 46 ? 78.719 17.902 20.553 1.00 11.04 46 ASN C CA 1
ATOM 3111 C C . ASN C 1 46 ? 78.060 18.563 21.744 1.00 10.34 46 ASN C C 1
ATOM 3112 O O . ASN C 1 46 ? 77.752 17.922 22.736 1.00 10.74 46 ASN C O 1
ATOM 3117 N N . ARG C 1 47 ? 77.834 19.868 21.647 1.00 10.55 47 ARG C N 1
ATOM 3118 C CA . ARG C 1 47 ? 77.305 20.615 22.785 1.00 10.22 47 ARG C CA 1
ATOM 3119 C C . ARG C 1 47 ? 75.802 20.405 22.962 1.00 10.19 47 ARG C C 1
ATOM 3120 O O . ARG C 1 47 ? 75.315 20.326 24.086 1.00 10.44 47 ARG C O 1
ATOM 3128 N N . ALA C 1 48 ? 75.074 20.230 21.870 1.00 9.85 48 ALA C N 1
ATOM 3129 C CA . ALA C 1 48 ? 73.683 19.790 21.997 1.00 10.16 48 ALA C CA 1
ATOM 3130 C C . ALA C 1 48 ? 73.614 18.417 22.676 1.00 10.89 48 ALA C C 1
ATOM 3131 O O . ALA C 1 48 ? 72.722 18.158 23.462 1.00 11.09 48 ALA C O 1
ATOM 3133 N N . GLY C 1 49 ? 74.550 17.528 22.345 1.00 11.07 49 GLY C N 1
ATOM 3134 C CA . GLY C 1 49 ? 74.632 16.217 22.978 1.00 11.76 49 GLY C CA 1
ATOM 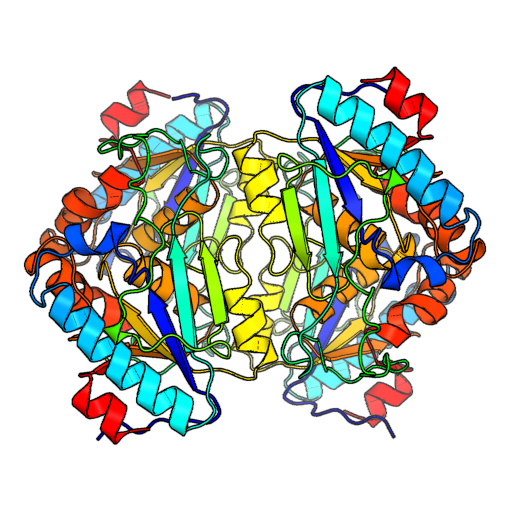3135 C C . GLY C 1 49 ? 74.889 16.336 24.473 1.00 11.83 49 GLY C C 1
ATOM 3136 O O . GLY C 1 49 ? 74.307 15.596 25.266 1.00 12.65 49 GLY C O 1
ATOM 3137 N N . LYS C 1 50 ? 75.736 17.281 24.873 1.00 11.60 50 LYS C N 1
ATOM 3138 C CA . LYS C 1 50 ? 76.016 17.523 26.288 1.00 12.54 50 LYS C CA 1
ATOM 3139 C C . LYS C 1 50 ? 74.764 18.016 27.012 1.00 12.06 50 LYS C C 1
ATOM 3140 O O . LYS C 1 50 ? 74.440 17.568 28.109 1.00 12.10 50 LYS C O 1
ATOM 3146 N N . LEU C 1 51 ? 74.052 18.958 26.401 1.00 11.11 51 LEU C N 1
ATOM 3147 C CA . LEU C 1 51 ? 72.801 19.444 26.962 1.00 11.14 51 LEU C CA 1
ATOM 3148 C C . LEU C 1 51 ? 71.798 18.307 27.084 1.00 10.87 51 LEU C C 1
ATOM 3149 O O . LEU C 1 51 ? 71.202 18.130 28.134 1.00 10.91 51 LEU C O 1
ATOM 3154 N N . ALA C 1 52 ? 71.635 17.529 26.022 1.00 10.84 52 ALA C N 1
ATOM 3155 C CA . ALA C 1 52 ? 70.648 16.457 26.016 1.00 11.06 52 ALA C CA 1
ATOM 3156 C C . ALA C 1 52 ? 70.953 15.431 27.124 1.00 11.79 52 ALA C C 1
ATOM 3157 O O . ALA C 1 52 ? 70.042 14.977 27.801 1.00 11.61 52 ALA C O 1
ATOM 3159 N N . ALA C 1 53 ? 72.225 15.107 27.325 1.00 12.23 53 ALA C N 1
ATOM 3160 C CA . ALA C 1 53 ? 72.605 14.126 28.355 1.00 12.88 53 ALA C CA 1
ATOM 3161 C C . ALA C 1 53 ? 72.224 14.638 29.737 1.00 13.27 53 ALA C C 1
ATOM 3162 O O . ALA C 1 53 ? 71.713 13.885 30.552 1.00 13.76 53 ALA C O 1
ATOM 3164 N N . LYS C 1 54 ? 72.414 15.925 29.996 1.00 12.45 54 LYS C N 1
ATOM 3165 C CA . LYS C 1 54 ? 72.011 16.518 31.266 1.00 12.82 54 LYS C CA 1
ATOM 3166 C C . LYS C 1 54 ? 70.489 16.510 31.469 1.00 12.62 54 LYS C C 1
ATOM 3167 O O . LYS C 1 54 ? 69.997 16.214 32.562 1.00 12.80 54 LYS C O 1
ATOM 3173 N N . PHE C 1 55 ? 69.734 16.856 30.429 1.00 12.39 55 PHE C N 1
ATOM 3174 C CA . PHE C 1 55 ? 68.286 16.846 30.524 1.00 11.90 55 PHE C CA 1
ATOM 3175 C C . PHE C 1 55 ? 67.773 15.426 30.766 1.00 11.90 55 PHE C C 1
ATOM 3176 O O . PHE C 1 55 ? 66.919 15.233 31.622 1.00 12.39 55 PHE C O 1
ATOM 3184 N N . ARG C 1 56 ? 68.315 14.445 30.052 1.00 12.89 56 ARG C N 1
ATOM 3185 C CA . ARG C 1 56 ? 67.895 13.051 30.240 1.00 13.72 56 ARG C CA 1
ATOM 3186 C C . ARG C 1 56 ? 68.187 12.565 31.656 1.00 14.62 56 ARG C C 1
ATOM 3187 O O . ARG C 1 56 ? 67.346 11.915 32.270 1.00 14.42 56 ARG C O 1
ATOM 3195 N N . ALA C 1 57 ? 69.356 12.916 32.181 1.00 14.86 57 ALA C N 1
ATOM 3196 C CA . ALA C 1 57 ? 69.768 12.493 33.525 1.00 16.35 57 ALA C CA 1
ATOM 3197 C C . ALA C 1 57 ? 68.876 13.127 34.591 1.00 17.06 57 ALA C C 1
ATOM 3198 O O . ALA C 1 57 ? 68.664 12.540 35.666 1.00 18.52 57 ALA C O 1
ATOM 3200 N N . SER C 1 58 ? 68.331 14.306 34.281 1.00 17.51 58 SER C N 1
ATOM 3201 C CA . SER C 1 58 ? 67.430 15.063 35.160 1.00 17.88 58 SER C CA 1
ATOM 3202 C C . SER C 1 58 ? 65.956 14.671 35.018 1.00 17.55 58 SER C C 1
ATOM 3203 O O . SER C 1 58 ? 65.113 15.157 35.773 1.00 18.78 58 SER C O 1
ATOM 3206 N N . GLY C 1 59 ? 65.641 13.833 34.037 1.00 16.63 59 GLY C N 1
ATOM 3207 C CA . GLY C 1 59 ? 64.273 13.452 33.749 1.00 16.03 59 GLY C CA 1
ATOM 3208 C C . GLY C 1 59 ? 63.413 14.535 33.116 1.00 15.65 59 GLY C C 1
ATOM 3209 O O . GLY C 1 59 ? 62.193 14.529 33.274 1.00 16.14 59 GLY C O 1
ATOM 3210 N N . GLN C 1 60 ? 64.039 15.454 32.385 1.00 14.04 60 GLN C N 1
ATOM 3211 C CA . GLN C 1 60 ? 63.315 16.552 31.735 1.00 13.98 60 GLN C CA 1
ATOM 3212 C C . GLN C 1 60 ? 63.222 16.300 30.242 1.00 13.22 60 GLN C C 1
ATOM 3213 O O . GLN C 1 60 ? 64.083 15.623 29.664 1.00 12.98 60 GLN C O 1
ATOM 3219 N N . PRO C 1 61 ? 62.171 16.815 29.603 1.00 12.11 61 PRO C N 1
ATOM 3220 C CA . PRO C 1 61 ? 61.966 16.495 28.187 1.00 11.80 61 PRO C CA 1
ATOM 3221 C C . PRO C 1 61 ? 63.032 17.048 27.248 1.00 10.74 61 PRO C C 1
ATOM 3222 O O . PRO C 1 61 ? 63.522 18.159 27.429 1.00 11.09 61 PRO C O 1
ATOM 3226 N N . VAL C 1 62 ? 63.353 16.234 26.254 1.00 10.14 62 VAL C N 1
ATOM 3227 C CA . VAL C 1 62 ? 64.233 16.601 25.161 1.00 10.21 62 VAL C CA 1
ATOM 3228 C C . VAL C 1 62 ? 63.430 16.470 23.885 1.00 9.93 62 VAL C C 1
ATOM 3229 O O . VAL C 1 62 ? 62.926 15.399 23.550 1.00 10.51 62 VAL C O 1
ATOM 3233 N N . PHE C 1 63 ? 63.299 17.581 23.173 1.00 9.71 63 PHE C N 1
ATOM 3234 C CA . PHE C 1 63 ? 62.613 17.634 21.890 1.00 9.57 63 PHE C CA 1
ATOM 3235 C C . PHE C 1 63 ? 63.657 17.687 20.781 1.00 9.48 63 PHE C C 1
ATOM 3236 O O . PHE C 1 63 ? 64.464 18.622 20.725 1.00 10.53 63 PHE C O 1
ATOM 3244 N N . LEU C 1 64 ? 63.663 16.682 19.914 1.00 9.51 64 LEU C N 1
ATOM 3245 C CA . LEU C 1 64 ? 64.541 16.674 18.753 1.00 9.79 64 LEU C CA 1
ATOM 3246 C C . LEU C 1 64 ? 63.694 17.007 17.542 1.00 9.14 64 LEU C C 1
ATOM 3247 O O . LEU C 1 64 ? 62.837 16.218 17.125 1.00 9.58 64 LEU C O 1
ATOM 3252 N N . VAL C 1 65 ? 63.926 18.192 16.990 1.00 8.61 65 VAL C N 1
ATOM 3253 C CA . VAL C 1 65 ? 63.152 18.724 15.879 1.00 8.94 65 VAL C CA 1
ATOM 3254 C C . VAL C 1 65 ? 63.909 18.438 14.609 1.00 8.26 65 VAL C C 1
ATOM 3255 O O . VAL C 1 65 ? 65.128 18.634 14.549 1.00 8.63 65 VAL C O 1
ATOM 3259 N N . ARG C 1 66 ? 63.208 17.961 13.595 1.00 8.79 66 ARG C N 1
ATOM 3260 C CA . ARG C 1 66 ? 63.798 17.804 12.278 1.00 8.60 66 ARG C CA 1
ATOM 3261 C C . ARG C 1 66 ? 62.864 18.379 11.236 1.00 8.37 66 ARG C C 1
ATOM 3262 O O . ARG C 1 66 ? 61.643 18.426 11.433 1.00 9.37 66 ARG C O 1
ATOM 3270 N N . VAL C 1 67 ? 63.454 18.793 10.125 1.00 8.77 67 VAL C N 1
ATOM 3271 C CA . VAL C 1 67 ? 62.737 19.446 9.027 1.00 9.07 67 VAL C CA 1
ATOM 3272 C C . VAL C 1 67 ? 62.858 18.612 7.756 1.00 8.94 67 VAL C C 1
ATOM 3273 O O . VAL C 1 67 ? 63.899 18.010 7.512 1.00 9.35 67 VAL C O 1
ATOM 3277 N N . GLY C 1 68 ? 61.800 18.584 6.955 1.00 8.76 68 GLY C N 1
ATOM 3278 C CA . GLY C 1 68 ? 61.872 17.991 5.631 1.00 9.53 68 GLY C CA 1
ATOM 3279 C C . GLY C 1 68 ? 60.495 17.792 5.051 1.00 9.66 68 GLY C C 1
ATOM 3280 O O . GLY C 1 68 ? 59.493 18.235 5.625 1.00 9.25 68 GLY C O 1
ATOM 3281 N N . TRP C 1 69 ? 60.465 17.105 3.917 1.00 9.93 69 TRP C N 1
ATOM 3282 C CA . TRP C 1 69 ? 59.287 17.000 3.052 1.00 9.95 69 TRP C CA 1
ATOM 3283 C C . TRP C 1 69 ? 59.320 15.645 2.382 1.00 10.71 69 TRP C C 1
ATOM 3284 O O . TRP C 1 69 ? 60.375 15.042 2.224 1.00 11.47 69 TRP C O 1
ATOM 3295 N N . SER C 1 70 ? 58.163 15.181 1.968 1.00 11.33 70 SER C N 1
ATOM 3296 C CA . SER C 1 70 ? 58.092 13.970 1.174 1.00 11.39 70 SER C CA 1
ATOM 3297 C C . SER C 1 70 ? 58.688 14.248 -0.204 1.00 12.03 70 SER C C 1
ATOM 3298 O O . SER C 1 70 ? 58.937 15.382 -0.594 1.00 11.56 70 SER C O 1
ATOM 3301 N N . ALA C 1 71 ? 58.897 13.180 -0.960 1.00 12.76 71 ALA C N 1
ATOM 3302 C CA . ALA C 1 71 ? 59.509 13.285 -2.275 1.00 12.69 71 ALA C CA 1
ATOM 3303 C C . ALA C 1 71 ? 58.752 14.241 -3.185 1.00 12.83 71 ALA C C 1
ATOM 3304 O O . ALA C 1 71 ? 59.366 14.928 -3.991 1.00 13.79 71 ALA C O 1
ATOM 3306 N N . ASP C 1 72 ? 57.423 14.302 -3.038 1.00 13.01 72 ASP C N 1
ATOM 3307 C CA . ASP C 1 72 ? 56.608 15.189 -3.865 1.00 13.79 72 ASP C CA 1
ATOM 3308 C C . ASP C 1 72 ? 56.575 16.640 -3.383 1.00 13.73 72 ASP C C 1
ATOM 3309 O O . ASP C 1 72 ? 55.989 17.487 -4.026 1.00 14.51 72 ASP C O 1
ATOM 3314 N N . TYR C 1 73 ? 57.222 16.927 -2.256 1.00 13.09 73 TYR C N 1
ATOM 3315 C CA . TYR C 1 73 ? 57.271 18.278 -1.675 1.00 12.19 73 TYR C CA 1
ATOM 3316 C C . TYR C 1 73 ? 55.882 18.851 -1.389 1.00 11.64 73 TYR C C 1
ATOM 3317 O O . TYR C 1 73 ? 55.704 20.059 -1.303 1.00 11.85 73 TYR C O 1
ATOM 3326 N N . ALA C 1 74 ? 54.893 17.993 -1.170 1.00 11.44 74 ALA C N 1
ATOM 3327 C CA . ALA C 1 74 ? 53.533 18.486 -0.983 1.00 11.24 74 ALA C CA 1
ATOM 3328 C C . ALA C 1 74 ? 53.408 19.344 0.276 1.00 10.70 74 ALA C C 1
ATOM 3329 O O . ALA C 1 74 ? 52.564 20.219 0.329 1.00 10.65 74 ALA C O 1
ATOM 3331 N N . GLU C 1 75 ? 54.230 19.066 1.277 1.00 9.73 75 GLU C N 1
ATOM 3332 C CA . GLU C 1 75 ? 54.150 19.775 2.555 1.00 9.91 75 GLU C CA 1
ATOM 3333 C C . GLU C 1 75 ? 54.908 21.088 2.579 1.00 9.84 75 GLU C C 1
ATOM 3334 O O . GLU C 1 75 ? 54.886 21.782 3.589 1.00 9.82 75 GLU C O 1
ATOM 3340 N N . ALA C 1 76 ? 55.605 21.429 1.499 1.00 10.49 76 ALA C N 1
ATOM 3341 C CA . ALA C 1 76 ? 56.435 22.634 1.442 1.00 10.95 76 ALA C CA 1
ATOM 3342 C C . ALA C 1 76 ? 55.650 23.891 1.079 1.00 11.14 76 ALA C C 1
ATOM 3343 O O . ALA C 1 76 ? 54.643 23.836 0.379 1.00 12.21 76 ALA C O 1
ATOM 3345 N N . LEU C 1 77 ? 56.098 25.029 1.595 1.00 10.68 77 LEU C N 1
ATOM 3346 C CA . LEU C 1 77 ? 55.610 26.332 1.151 1.00 10.73 77 LEU C CA 1
ATOM 3347 C C . LEU C 1 77 ? 56.095 26.608 -0.258 1.00 12.80 77 LEU C C 1
ATOM 3348 O O . LEU C 1 77 ? 57.231 26.295 -0.590 1.00 15.09 77 LEU C O 1
ATOM 3353 N N . LYS C 1 78 ? 55.206 27.167 -1.070 1.00 14.01 78 LYS C N 1
ATOM 3354 C CA . LYS C 1 78 ? 55.487 27.385 -2.484 1.00 15.72 78 LYS C CA 1
ATOM 3355 C C . LYS C 1 78 ? 55.250 28.808 -2.978 1.00 14.59 78 LYS C C 1
ATOM 3356 O O . LYS C 1 78 ? 55.271 29.042 -4.179 1.00 14.97 78 LYS C O 1
ATOM 3362 N N . GLN C 1 79 ? 55.043 29.767 -2.082 1.00 11.71 79 GLN C N 1
ATOM 3363 C CA . GLN C 1 79 ? 54.823 31.150 -2.508 1.00 11.50 79 GLN C CA 1
ATOM 3364 C C . GLN C 1 79 ? 56.042 31.658 -3.261 1.00 10.92 79 GLN C C 1
ATOM 3365 O O . GLN C 1 79 ? 57.168 31.262 -2.953 1.00 11.43 79 GLN C O 1
ATOM 3371 N N . PRO C 1 80 ? 55.832 32.587 -4.200 1.00 11.74 80 PRO C N 1
ATOM 3372 C CA . PRO C 1 80 ? 56.958 33.245 -4.856 1.00 12.18 80 PRO C CA 1
ATOM 3373 C C . PRO C 1 80 ? 57.816 34.006 -3.850 1.00 11.71 80 PRO C C 1
ATOM 3374 O O . PRO C 1 80 ? 57.298 34.712 -2.984 1.00 12.04 80 PRO C O 1
ATOM 3378 N N . VAL C 1 81 ? 59.120 33.785 -3.943 1.00 10.93 81 VAL C N 1
ATOM 3379 C CA . VAL C 1 81 ? 60.136 34.512 -3.159 1.00 10.75 81 VAL C CA 1
ATOM 3380 C C . VAL C 1 81 ? 61.318 34.860 -4.078 1.00 10.99 81 VAL C C 1
ATOM 3381 O O . VAL C 1 81 ? 61.459 34.280 -5.147 1.00 11.52 81 VAL C O 1
ATOM 3385 N N . ASP C 1 82 ? 62.185 35.778 -3.668 1.00 10.26 82 ASP C N 1
ATOM 3386 C CA . ASP C 1 82 ? 63.323 36.174 -4.487 1.00 10.44 82 ASP C CA 1
ATOM 3387 C C . ASP C 1 82 ? 64.401 35.091 -4.535 1.00 11.54 82 ASP C C 1
ATOM 3388 O O . ASP C 1 82 ? 65.117 34.979 -5.546 1.00 13.06 82 ASP C O 1
ATOM 3393 N N . ALA C 1 83 ? 64.538 34.312 -3.469 1.00 11.71 83 ALA C N 1
ATOM 3394 C CA . ALA C 1 83 ? 65.637 33.341 -3.327 1.00 13.09 83 ALA C CA 1
ATOM 3395 C C . ALA C 1 83 ? 65.093 31.976 -2.881 1.00 13.81 83 ALA C C 1
ATOM 3396 O O . ALA C 1 83 ? 65.287 31.556 -1.739 1.00 13.92 83 ALA C O 1
ATOM 3398 N N . PRO C 1 84 ? 64.399 31.286 -3.779 1.00 15.62 84 PRO C N 1
ATOM 3399 C CA . PRO C 1 84 ? 63.768 30.005 -3.444 1.00 16.95 84 PRO C CA 1
ATOM 3400 C C . PRO C 1 84 ? 64.807 28.900 -3.296 1.00 18.14 84 PRO C C 1
ATOM 3401 O O . PRO C 1 84 ? 65.867 28.977 -3.910 1.00 19.33 84 PRO C O 1
ATOM 3405 N N . SER C 1 85 ? 64.532 27.921 -2.441 1.00 19.36 85 SER C N 1
ATOM 3406 C CA . SER C 1 85 ? 65.386 26.747 -2.326 1.00 20.53 85 SER C CA 1
ATOM 3407 C C . SER C 1 85 ? 64.952 25.747 -3.409 1.00 21.42 85 SER C C 1
ATOM 3408 O O . SER C 1 85 ? 63.764 25.585 -3.662 1.00 21.08 85 SER C O 1
ATOM 3411 N N . PRO C 1 86 ? 65.903 25.080 -4.058 1.00 22.67 86 PRO C N 1
ATOM 3412 C CA . PRO C 1 86 ? 65.563 24.118 -5.115 1.00 23.54 86 PRO C CA 1
ATOM 3413 C C . PRO C 1 86 ? 64.913 22.861 -4.533 1.00 24.00 86 PRO C C 1
ATOM 3414 O O . PRO C 1 86 ? 65.318 22.419 -3.466 1.00 24.50 86 PRO C O 1
ATOM 3418 N N . ALA C 1 87 ? 63.911 22.316 -5.211 1.00 24.78 87 ALA C N 1
ATOM 3419 C CA . ALA C 1 87 ? 63.243 21.108 -4.739 1.00 25.01 87 ALA C CA 1
ATOM 3420 C C . ALA C 1 87 ? 63.982 19.879 -5.266 1.00 24.45 87 ALA C C 1
ATOM 3421 O O . ALA C 1 87 ? 63.473 19.144 -6.113 1.00 25.51 87 ALA C O 1
ATOM 3423 N N . LYS C 1 88 ? 65.185 19.667 -4.742 1.00 23.51 88 LYS C N 1
ATOM 3424 C CA . LYS C 1 88 ? 66.046 18.573 -5.162 1.00 23.06 88 LYS C CA 1
ATOM 3425 C C . LYS C 1 88 ? 65.693 17.318 -4.369 1.00 21.02 88 LYS C C 1
ATOM 3426 O O . LYS C 1 88 ? 65.047 17.385 -3.328 1.00 20.06 88 LYS C O 1
ATOM 3432 N N . VAL C 1 89 ? 66.092 16.159 -4.877 1.00 19.49 89 VAL C N 1
ATOM 3433 C CA . VAL C 1 89 ? 65.893 14.907 -4.163 1.00 18.36 89 VAL C CA 1
ATOM 3434 C C . VAL C 1 89 ? 66.743 14.948 -2.902 1.00 17.85 89 VAL C C 1
ATOM 3435 O O . VAL C 1 89 ? 67.944 15.222 -2.962 1.00 17.72 89 VAL C O 1
ATOM 3439 N N . LEU C 1 90 ? 66.117 14.698 -1.755 1.00 17.07 90 LEU C N 1
ATOM 3440 C CA . LEU C 1 90 ? 66.833 14.763 -0.487 1.00 16.95 90 LEU C CA 1
ATOM 3441 C C . LEU C 1 90 ? 67.820 13.605 -0.411 1.00 17.42 90 LEU C C 1
ATOM 3442 O O . LEU C 1 90 ? 67.501 12.495 -0.844 1.00 17.69 90 LEU C O 1
ATOM 3447 N N . PRO C 1 91 ? 69.006 13.834 0.140 1.00 17.64 91 PRO C N 1
ATOM 3448 C CA . PRO C 1 91 ? 69.984 12.752 0.277 1.00 18.32 91 PRO C CA 1
ATOM 3449 C C . PRO C 1 91 ? 69.455 11.664 1.202 1.00 18.92 91 PRO C C 1
ATOM 3450 O O . PRO C 1 91 ? 68.590 11.937 2.029 1.00 18.54 91 PRO C O 1
ATOM 3454 N N . GLU C 1 92 ? 69.975 10.446 1.078 1.00 19.55 92 GLU C N 1
ATOM 3455 C CA . GLU C 1 92 ? 69.483 9.318 1.858 1.00 20.12 92 GLU C CA 1
ATOM 3456 C C . GLU C 1 92 ? 69.611 9.542 3.368 1.00 19.00 92 GLU C C 1
ATOM 3457 O O . GLU C 1 92 ? 68.785 9.064 4.127 1.00 19.37 92 GLU C O 1
ATOM 3463 N N . ASN C 1 93 ? 70.639 10.277 3.782 1.00 18.10 93 ASN C N 1
ATOM 3464 C CA . ASN C 1 93 ? 70.886 10.533 5.206 1.00 17.27 93 ASN C CA 1
ATOM 3465 C C . ASN C 1 93 ? 70.172 11.780 5.774 1.00 15.92 93 ASN C C 1
ATOM 3466 O O . ASN C 1 93 ? 70.426 12.167 6.915 1.00 15.22 93 ASN C O 1
ATOM 3471 N N . TRP C 1 94 ? 69.291 12.396 4.987 1.00 14.21 94 TRP C N 1
ATOM 3472 C CA . TRP C 1 94 ? 68.724 13.712 5.317 1.00 12.99 94 TRP C CA 1
ATOM 3473 C C . TRP C 1 94 ? 68.220 13.807 6.748 1.00 12.54 94 TRP C C 1
ATOM 3474 O O . TRP C 1 94 ? 68.505 14.776 7.448 1.00 12.18 94 TRP C O 1
ATOM 3485 N N . TRP C 1 95 ? 67.449 12.815 7.171 1.00 12.57 95 TRP C N 1
ATOM 3486 C CA . TRP C 1 95 ? 66.782 12.851 8.464 1.00 12.40 95 TRP C CA 1
ATOM 3487 C C . TRP C 1 95 ? 67.590 12.267 9.634 1.00 12.69 95 TRP C C 1
ATOM 3488 O O . TRP C 1 95 ? 67.146 12.311 10.773 1.00 13.43 95 TRP C O 1
ATOM 3499 N N . GLN C 1 96 ? 68.750 11.681 9.357 1.00 12.81 96 GLN C N 1
ATOM 3500 C CA . GLN C 1 96 ? 69.429 10.873 10.368 1.00 14.03 96 GLN C CA 1
ATOM 3501 C C . GLN C 1 96 ? 69.962 11.731 11.520 1.00 13.29 96 GLN C C 1
ATOM 3502 O O . GLN C 1 96 ? 70.616 12.748 11.290 1.00 13.16 96 GLN C O 1
ATOM 3508 N N . HIS C 1 97 ? 69.685 11.318 12.753 1.00 13.65 97 HIS C N 1
ATOM 3509 C CA . HIS C 1 97 ? 70.284 11.958 13.932 1.00 14.47 97 HIS C CA 1
ATOM 3510 C C . HIS C 1 97 ? 71.769 11.589 13.989 1.00 15.01 97 HIS C C 1
ATOM 3511 O O . HIS C 1 97 ? 72.099 10.399 13.903 1.00 15.24 97 HIS C O 1
ATOM 3518 N N . PRO C 1 98 ? 72.666 12.551 14.199 1.00 14.34 98 PRO C N 1
ATOM 3519 C CA . PRO C 1 98 ? 74.074 12.217 14.479 1.00 15.66 98 PRO C CA 1
ATOM 3520 C C . PRO C 1 98 ? 74.188 11.414 15.757 1.00 15.90 98 PRO C C 1
ATOM 3521 O O . PRO C 1 98 ? 73.495 11.696 16.728 1.00 15.17 98 PRO C O 1
ATOM 3525 N N . ALA C 1 99 ? 75.068 10.408 15.755 1.00 17.34 99 ALA C N 1
ATOM 3526 C CA . ALA C 1 99 ? 75.234 9.526 16.914 1.00 18.00 99 ALA C CA 1
ATOM 3527 C C . ALA C 1 99 ? 75.530 10.256 18.225 1.00 18.24 99 ALA C C 1
ATOM 3528 O O . ALA C 1 99 ? 75.060 9.850 19.281 1.00 17.83 99 ALA C O 1
ATOM 3530 N N . ALA C 1 100 ? 76.283 11.353 18.145 1.00 18.74 100 ALA C N 1
ATOM 3531 C CA . ALA C 1 100 ? 76.695 12.108 19.335 1.00 19.50 100 ALA C CA 1
ATOM 3532 C C . ALA C 1 100 ? 75.555 12.780 20.103 1.00 19.14 100 ALA C C 1
ATOM 3533 O O . ALA C 1 100 ? 75.733 13.198 21.239 1.00 20.15 100 ALA C O 1
ATOM 3535 N N . LEU C 1 101 ? 74.383 12.897 19.479 1.00 18.84 101 LEU C N 1
ATOM 3536 C CA . LEU C 1 101 ? 73.194 13.371 20.178 1.00 18.53 101 LEU C CA 1
ATOM 3537 C C . LEU C 1 101 ? 72.726 12.380 21.238 1.00 18.13 101 LEU C C 1
ATOM 3538 O O . LEU C 1 101 ? 72.043 12.753 22.196 1.00 17.57 101 LEU C O 1
ATOM 3543 N N . GLY C 1 102 ? 73.047 11.099 21.048 1.00 17.76 102 GLY C N 1
ATOM 3544 C CA . GLY C 1 102 ? 72.649 10.070 21.994 1.00 17.91 102 GLY C CA 1
ATOM 3545 C C . GLY C 1 102 ? 71.152 9.849 22.016 1.00 17.72 102 GLY C C 1
ATOM 3546 O O . GLY C 1 102 ? 70.566 9.558 23.062 1.00 18.00 102 GLY C O 1
ATOM 3547 N N . THR C 1 103 ? 70.539 9.957 20.840 1.00 17.35 103 THR C N 1
ATOM 3548 C CA . THR C 1 103 ? 69.097 9.834 20.710 1.00 17.99 103 THR C CA 1
ATOM 3549 C C . THR C 1 103 ? 68.616 8.561 21.392 1.00 18.74 103 THR C C 1
ATOM 3550 O O . THR C 1 103 ? 69.183 7.480 21.192 1.00 18.81 103 THR C O 1
ATOM 3554 N N . THR C 1 104 ? 67.552 8.700 22.168 1.00 19.54 104 THR C N 1
ATOM 3555 C CA . THR C 1 104 ? 66.931 7.579 22.851 1.00 20.68 104 THR C CA 1
ATOM 3556 C C . THR C 1 104 ? 65.415 7.605 22.628 1.00 20.65 104 THR C C 1
ATOM 3557 O O . THR C 1 104 ? 64.860 8.604 22.138 1.00 19.89 104 THR C O 1
ATOM 3561 N N . ASP C 1 105 ? 64.748 6.506 22.969 1.00 20.81 105 ASP C N 1
ATOM 3562 C CA . ASP C 1 105 ? 63.312 6.360 22.745 1.00 21.44 105 ASP C CA 1
ATOM 3563 C C . ASP C 1 105 ? 62.473 7.403 23.482 1.00 20.28 105 ASP C C 1
ATOM 3564 O O . ASP C 1 105 ? 61.414 7.775 23.007 1.00 20.95 105 ASP C O 1
ATOM 3569 N N . SER C 1 106 ? 62.927 7.860 24.641 1.00 18.85 106 SER C N 1
ATOM 3570 C CA . SER C 1 106 ? 62.161 8.844 25.394 1.00 17.92 106 SER C CA 1
ATOM 3571 C C . SER C 1 106 ? 62.256 10.265 24.823 1.00 16.23 106 SER C C 1
ATOM 3572 O O . SER C 1 106 ? 61.424 11.100 25.160 1.00 15.92 106 SER C O 1
ATOM 3575 N N . ASP C 1 107 ? 63.247 10.541 23.972 1.00 14.86 107 ASP C N 1
ATOM 3576 C CA . ASP C 1 107 ? 63.306 11.843 23.306 1.00 14.02 107 ASP C CA 1
ATOM 3577 C C . ASP C 1 107 ? 62.059 12.005 22.444 1.00 13.76 107 ASP C C 1
ATOM 3578 O O . ASP C 1 107 ? 61.610 11.064 21.788 1.00 14.13 107 ASP C O 1
ATOM 3583 N N . ILE C 1 108 ? 61.507 13.207 22.429 1.00 12.19 108 ILE C N 1
ATOM 3584 C CA . ILE C 1 108 ? 60.282 13.501 21.709 1.00 12.11 108 ILE C CA 1
ATOM 3585 C C . ILE C 1 108 ? 60.646 14.023 20.337 1.00 11.08 108 ILE C C 1
ATOM 3586 O O . ILE C 1 108 ? 61.303 15.062 20.211 1.00 11.29 108 ILE C O 1
ATOM 3591 N N . GLU C 1 109 ? 60.260 13.294 19.301 1.00 10.97 109 GLU C N 1
ATOM 3592 C CA . GLU C 1 109 ? 60.571 13.660 17.928 1.00 11.30 109 GLU C CA 1
ATOM 3593 C C . GLU C 1 109 ? 59.516 14.599 17.379 1.00 11.22 109 GLU C C 1
ATOM 3594 O O . GLU C 1 109 ? 58.329 14.266 17.364 1.00 12.48 109 GLU C O 1
ATOM 3600 N N . ILE C 1 110 ? 59.955 15.781 16.952 1.00 10.07 110 ILE C N 1
ATOM 3601 C CA . ILE C 1 110 ? 59.087 16.775 16.323 1.00 10.03 110 ILE C CA 1
ATOM 3602 C C . ILE C 1 110 ? 59.464 16.867 14.854 1.00 9.98 110 ILE C C 1
ATOM 3603 O O . ILE C 1 110 ? 60.652 16.954 14.519 1.00 10.66 110 ILE C O 1
ATOM 3608 N N . ILE C 1 111 ? 58.475 16.851 13.967 1.00 9.87 111 ILE C N 1
ATOM 3609 C CA . ILE C 1 111 ? 58.706 16.963 12.534 1.00 9.80 111 ILE C CA 1
ATOM 3610 C C . ILE C 1 111 ? 58.057 18.254 12.066 1.00 9.25 111 ILE C C 1
ATOM 3611 O O . ILE C 1 111 ? 56.840 18.435 12.245 1.00 10.31 111 ILE C O 1
ATOM 3616 N N . LYS C 1 112 ? 58.868 19.152 11.501 1.00 7.99 112 LYS C N 1
ATOM 3617 C CA . LYS C 1 112 ? 58.360 20.403 10.942 1.00 7.95 112 LYS C CA 1
ATOM 3618 C C . LYS C 1 112 ? 58.596 20.512 9.442 1.00 8.23 112 LYS C C 1
ATOM 3619 O O . LYS C 1 112 ? 59.459 19.822 8.868 1.00 8.25 112 LYS C O 1
ATOM 3625 N N . ARG C 1 113 ? 57.860 21.433 8.821 1.00 8.22 113 ARG C N 1
ATOM 3626 C CA . ARG C 1 113 ? 57.824 21.556 7.364 1.00 8.00 113 ARG C CA 1
ATOM 3627 C C . ARG C 1 113 ? 58.239 22.932 6.875 1.00 8.39 113 ARG C C 1
ATOM 3628 O O . ARG C 1 113 ? 58.026 23.250 5.726 1.00 9.10 113 ARG C O 1
ATOM 3636 N N . GLN C 1 114 ? 58.789 23.747 7.772 1.00 7.75 114 GLN C N 1
ATOM 3637 C CA . GLN C 1 114 ? 59.278 25.079 7.457 1.00 7.75 114 GLN C CA 1
ATOM 3638 C C . GLN C 1 114 ? 60.232 25.495 8.571 1.00 7.75 114 GLN C C 1
ATOM 3639 O O . GLN C 1 114 ? 60.612 24.672 9.389 1.00 8.22 114 GLN C O 1
ATOM 3645 N N . TRP C 1 115 ? 60.607 26.772 8.598 1.00 7.57 115 TRP C N 1
ATOM 3646 C CA . TRP C 1 115 ? 61.612 27.278 9.533 1.00 7.18 115 TRP C CA 1
ATOM 3647 C C . TRP C 1 115 ? 61.234 27.038 10.990 1.00 7.19 115 TRP C C 1
ATOM 3648 O O . TRP C 1 115 ? 61.974 26.399 11.719 1.00 7.68 115 TRP C O 1
ATOM 3659 N N . GLY C 1 116 ? 60.111 27.581 11.429 1.00 7.54 116 GLY C N 1
ATOM 3660 C CA . GLY C 1 116 ? 59.715 27.497 12.820 1.00 7.75 116 GLY C CA 1
ATOM 3661 C C . GLY C 1 116 ? 59.140 26.149 13.212 1.00 7.41 116 GLY C C 1
ATOM 3662 O O . GLY C 1 116 ? 58.503 25.464 12.415 1.00 7.85 116 GLY C O 1
ATOM 3663 N N . ALA C 1 117 ? 59.375 25.769 14.458 1.00 7.35 117 ALA C N 1
ATOM 3664 C CA . ALA C 1 117 ? 59.041 24.442 14.956 1.00 7.44 117 ALA C CA 1
ATOM 3665 C C . ALA C 1 117 ? 57.655 24.341 15.576 1.00 7.74 117 ALA C C 1
ATOM 3666 O O . ALA C 1 117 ? 57.327 23.290 16.106 1.00 8.13 117 ALA C O 1
ATOM 3668 N N . PHE C 1 118 ? 56.848 25.403 15.530 1.00 6.96 118 PHE C N 1
ATOM 3669 C CA . PHE C 1 118 ? 55.507 25.401 16.101 1.00 7.20 118 PHE C CA 1
ATOM 3670 C C . PHE C 1 118 ? 54.406 25.165 15.062 1.00 7.61 118 PHE C C 1
ATOM 3671 O O . PHE C 1 118 ? 53.481 24.378 15.302 1.00 7.01 118 PHE C O 1
ATOM 3679 N N . TYR C 1 119 ? 54.462 25.869 13.926 1.00 7.79 119 TYR C N 1
ATOM 3680 C CA . TYR C 1 119 ? 53.383 25.775 12.961 1.00 8.00 119 TYR C CA 1
ATOM 3681 C C . TYR C 1 119 ? 53.287 24.354 12.408 1.00 7.57 119 TYR C C 1
ATOM 3682 O O . TYR C 1 119 ? 54.273 23.803 11.903 1.00 7.32 119 TYR C O 1
ATOM 3691 N N . GLY C 1 120 ? 52.095 23.786 12.517 1.00 7.79 120 GLY C N 1
ATOM 3692 C CA . GLY C 1 120 ? 51.857 22.441 12.037 1.00 6.86 120 GLY C CA 1
ATOM 3693 C C . GLY C 1 120 ? 52.455 21.305 12.853 1.00 7.33 120 GLY C C 1
ATOM 3694 O O . GLY C 1 120 ? 52.501 20.185 12.380 1.00 8.20 120 GLY C O 1
ATOM 3695 N N . THR C 1 121 ? 52.927 21.603 14.060 1.00 7.75 121 THR C N 1
ATOM 3696 C CA . THR C 1 121 ? 53.484 20.584 14.941 1.00 7.40 121 THR C CA 1
ATOM 3697 C C . THR C 1 121 ? 52.727 20.514 16.235 1.00 7.92 121 THR C C 1
ATOM 3698 O O . THR C 1 121 ? 51.814 21.285 16.487 1.00 7.98 121 THR C O 1
ATOM 3702 N N . ASP C 1 122 ? 53.183 19.577 17.064 1.00 7.83 122 ASP C N 1
ATOM 3703 C CA . ASP C 1 122 ? 52.692 19.373 18.418 1.00 8.21 122 ASP C CA 1
ATOM 3704 C C . ASP C 1 122 ? 53.623 19.965 19.473 1.00 7.89 122 ASP C C 1
ATOM 3705 O O . ASP C 1 122 ? 53.460 19.672 20.649 1.00 7.95 122 ASP C O 1
ATOM 3710 N N . LEU C 1 123 ? 54.560 20.818 19.097 1.00 7.67 123 LEU C N 1
ATOM 3711 C CA . LEU C 1 123 ? 55.524 21.323 20.064 1.00 7.56 123 LEU C CA 1
ATOM 3712 C C . LEU C 1 123 ? 54.855 22.096 21.189 1.00 7.88 123 LEU C C 1
ATOM 3713 O O . LEU C 1 123 ? 55.137 21.843 22.367 1.00 7.91 123 LEU C O 1
ATOM 3718 N N . GLU C 1 124 ? 53.965 23.032 20.860 1.00 7.35 124 GLU C N 1
ATOM 3719 C CA . GLU C 1 124 ? 53.302 23.797 21.902 1.00 7.51 124 GLU C CA 1
ATOM 3720 C C . GLU C 1 124 ? 52.450 22.901 22.810 1.00 7.99 124 GLU C C 1
ATOM 3721 O O . GLU C 1 124 ? 52.508 23.018 24.032 1.00 8.48 124 GLU C O 1
ATOM 3727 N N . LEU C 1 125 ? 51.665 22.020 22.204 1.00 7.58 125 LEU C N 1
ATOM 3728 C CA . LEU C 1 125 ? 50.836 21.078 22.937 1.00 7.37 125 LEU C CA 1
ATOM 3729 C C . LEU C 1 125 ? 51.683 20.297 23.940 1.00 7.78 125 LEU C C 1
ATOM 3730 O O . LEU C 1 125 ? 51.343 20.184 25.129 1.00 7.94 125 LEU C O 1
ATOM 3735 N N . GLN C 1 126 ? 52.803 19.771 23.464 1.00 7.64 126 GLN C N 1
ATOM 3736 C CA . GLN C 1 126 ? 53.670 18.949 24.319 1.00 8.21 126 GLN C CA 1
ATOM 3737 C C . GLN C 1 126 ? 54.247 19.754 25.480 1.00 8.44 126 GLN C C 1
ATOM 3738 O O . GLN C 1 126 ? 54.235 19.305 26.624 1.00 8.87 126 GLN C O 1
ATOM 3744 N N . LEU C 1 127 ? 54.752 20.942 25.204 1.00 8.08 127 LEU C N 1
ATOM 3745 C CA . LEU C 1 127 ? 55.313 21.795 26.226 1.00 9.05 127 LEU C CA 1
ATOM 3746 C C . LEU C 1 127 ? 54.288 22.129 27.303 1.00 8.83 127 LEU C C 1
ATOM 3747 O O . LEU C 1 127 ? 54.536 21.973 28.500 1.00 9.27 127 LEU C O 1
ATOM 3752 N N . ARG C 1 128 ? 53.103 22.548 26.895 1.00 8.58 128 ARG C N 1
ATOM 3753 C CA . ARG C 1 128 ? 52.121 23.005 27.847 1.00 8.96 128 ARG C CA 1
ATOM 3754 C C . ARG C 1 128 ? 51.580 21.836 28.669 1.00 8.93 128 ARG C C 1
ATOM 3755 O O . ARG C 1 128 ? 51.430 21.939 29.881 1.00 9.42 128 ARG C O 1
ATOM 3763 N N . ARG C 1 129 ? 51.275 20.731 28.014 1.00 8.35 129 ARG C N 1
ATOM 3764 C CA . ARG C 1 129 ? 50.695 19.579 28.720 1.00 9.05 129 ARG C CA 1
ATOM 3765 C C . ARG C 1 129 ? 51.693 18.883 29.626 1.00 9.86 129 ARG C C 1
ATOM 3766 O O . ARG C 1 129 ? 51.282 18.253 30.603 1.00 10.99 129 ARG C O 1
ATOM 3774 N N . ARG C 1 130 ? 52.989 19.048 29.351 1.00 9.60 130 ARG C N 1
ATOM 3775 C CA . ARG C 1 130 ? 54.061 18.568 30.246 1.00 10.21 130 ARG C CA 1
ATOM 3776 C C . ARG C 1 130 ? 54.447 19.566 31.349 1.00 11.00 130 ARG C C 1
ATOM 3777 O O . ARG C 1 130 ? 55.359 19.280 32.139 1.00 11.97 130 ARG C O 1
ATOM 3785 N N . GLY C 1 131 ? 53.793 20.715 31.415 1.00 10.50 131 GLY C N 1
ATOM 3786 C CA . GLY C 1 131 ? 54.060 21.711 32.437 1.00 11.03 131 GLY C CA 1
ATOM 3787 C C . GLY C 1 131 ? 55.378 22.455 32.281 1.00 11.38 131 GLY C C 1
ATOM 3788 O O . GLY C 1 131 ? 55.993 22.857 33.273 1.00 13.25 131 GLY C O 1
ATOM 3789 N N . ILE C 1 132 ? 55.817 22.656 31.043 1.00 10.13 132 ILE C N 1
ATOM 3790 C CA . ILE C 1 132 ? 57.081 23.315 30.772 1.00 10.06 132 ILE C CA 1
ATOM 3791 C C . ILE C 1 132 ? 56.817 24.803 30.559 1.00 10.12 132 ILE C C 1
ATOM 3792 O O . ILE C 1 132 ? 55.922 25.175 29.766 1.00 11.69 132 ILE C O 1
ATOM 3797 N N . ASP C 1 133 ? 57.565 25.657 31.261 1.00 10.16 133 ASP C N 1
ATOM 3798 C CA . ASP C 1 133 ? 57.484 27.097 31.047 1.00 10.73 133 ASP C CA 1
ATOM 3799 C C . ASP C 1 133 ? 58.774 27.718 30.510 1.00 9.98 133 ASP C C 1
ATOM 3800 O O . ASP C 1 133 ? 58.784 28.912 30.238 1.00 10.50 133 ASP C O 1
ATOM 3805 N N . THR C 1 134 ? 59.825 26.926 30.367 1.00 10.14 134 THR C N 1
ATOM 3806 C CA . THR C 1 134 ? 61.162 27.411 30.001 1.00 9.83 134 THR C CA 1
ATOM 3807 C C . THR C 1 134 ? 61.779 26.484 28.982 1.00 9.22 134 THR C C 1
ATOM 3808 O O . THR C 1 134 ? 61.760 25.276 29.177 1.00 9.37 134 THR C O 1
ATOM 3812 N N . ILE C 1 135 ? 62.350 27.055 27.917 1.00 8.84 135 ILE C N 1
ATOM 3813 C CA . ILE C 1 135 ? 62.963 26.295 26.845 1.00 8.98 135 ILE C CA 1
ATOM 3814 C C . ILE C 1 135 ? 64.417 26.698 26.730 1.00 8.83 135 ILE C C 1
ATOM 3815 O O . ILE C 1 135 ? 64.708 27.879 26.624 1.00 9.20 135 ILE C O 1
ATOM 3820 N N . VAL C 1 136 ? 65.307 25.713 26.689 1.00 8.25 136 VAL C N 1
ATOM 3821 C CA . VAL C 1 136 ? 66.677 25.917 26.239 1.00 8.99 136 VAL C CA 1
ATOM 3822 C C . VAL C 1 136 ? 66.708 25.532 24.763 1.00 8.73 136 VAL C C 1
ATOM 3823 O O . VAL C 1 136 ? 66.362 24.402 24.406 1.00 8.98 136 VAL C O 1
ATOM 3827 N N . LEU C 1 137 ? 67.117 26.471 23.913 1.00 8.73 137 LEU C N 1
ATOM 3828 C CA . LEU C 1 137 ? 67.047 26.332 22.460 1.00 8.99 137 LEU C CA 1
ATOM 3829 C C . LEU C 1 137 ? 68.439 26.311 21.848 1.00 8.49 137 LEU C C 1
ATOM 3830 O O . LEU C 1 137 ? 69.317 27.093 22.236 1.00 9.04 137 LEU C O 1
ATOM 3835 N N . CYS C 1 138 ? 68.640 25.411 20.894 1.00 8.05 138 CYS C N 1
ATOM 3836 C CA . CYS C 1 138 ? 69.897 25.308 20.145 1.00 8.68 138 CYS C CA 1
ATOM 3837 C C . CYS C 1 138 ? 69.620 24.738 18.761 1.00 7.69 138 CYS C C 1
ATOM 3838 O O . CYS C 1 138 ? 68.508 24.293 18.471 1.00 8.14 138 CYS C O 1
ATOM 3841 N N . GLY C 1 139 ? 70.633 24.767 17.911 1.00 7.86 139 GLY C N 1
ATOM 3842 C CA . GLY C 1 139 ? 70.584 24.104 16.624 1.00 7.87 139 GLY C CA 1
ATOM 3843 C C . GLY C 1 139 ? 71.013 24.960 15.444 1.00 8.14 139 GLY C C 1
ATOM 3844 O O . GLY C 1 139 ? 71.758 25.940 15.602 1.00 8.63 139 GLY C O 1
ATOM 3845 N N . ILE C 1 140 ? 70.585 24.534 14.252 1.00 8.16 140 ILE C N 1
ATOM 3846 C CA . ILE C 1 140 ? 70.956 25.175 12.993 1.00 8.87 140 ILE C CA 1
ATOM 3847 C C . ILE C 1 140 ? 69.671 25.482 12.234 1.00 8.64 140 ILE C C 1
ATOM 3848 O O . ILE C 1 140 ? 68.823 24.603 12.172 1.00 9.09 140 ILE C O 1
ATOM 3853 N N . SER C 1 141 ? 69.477 26.679 11.662 1.00 8.54 141 SER C N 1
ATOM 3854 C CA . SER C 1 141 ? 70.399 27.805 11.641 1.00 8.40 141 SER C CA 1
ATOM 3855 C C . SER C 1 141 ? 69.961 28.898 12.615 1.00 8.26 141 SER C C 1
ATOM 3856 O O . SER C 1 141 ? 68.763 29.217 12.720 1.00 8.60 141 SER C O 1
ATOM 3859 N N . THR C 1 142 ? 70.924 29.529 13.263 1.00 8.33 142 THR C N 1
ATOM 3860 C CA . THR C 1 142 ? 70.686 30.559 14.274 1.00 8.22 142 THR C CA 1
ATOM 3861 C C . THR C 1 142 ? 69.644 31.573 13.876 1.00 8.16 142 THR C C 1
ATOM 3862 O O . THR C 1 142 ? 68.770 31.915 14.692 1.00 8.16 142 THR C O 1
ATOM 3866 N N . ASN C 1 143 ? 69.767 32.125 12.677 1.00 7.65 143 ASN C N 1
ATOM 3867 C CA . ASN C 1 143 ? 68.890 33.214 12.247 1.00 8.26 143 ASN C CA 1
ATOM 3868 C C . ASN C 1 143 ? 67.741 32.779 11.364 1.00 8.62 143 ASN C C 1
ATOM 3869 O O . ASN C 1 143 ? 66.988 33.630 10.875 1.00 8.32 143 ASN C O 1
ATOM 3874 N N . ILE C 1 144 ? 67.617 31.486 11.109 1.00 7.86 144 ILE C N 1
ATOM 3875 C CA . ILE C 1 144 ? 66.563 30.970 10.233 1.00 8.27 144 ILE C CA 1
ATOM 3876 C C . ILE C 1 144 ? 65.570 30.171 11.090 1.00 8.02 144 ILE C C 1
ATOM 3877 O O . ILE C 1 144 ? 64.749 30.789 11.792 1.00 7.89 144 ILE C O 1
ATOM 3882 N N . GLY C 1 145 ? 65.682 28.849 11.141 1.00 8.13 145 GLY C N 1
ATOM 3883 C CA . GLY C 1 145 ? 64.771 28.024 11.924 1.00 7.94 145 GLY C CA 1
ATOM 3884 C C . GLY C 1 145 ? 64.855 28.189 13.429 1.00 7.48 145 GLY C C 1
ATOM 3885 O O . GLY C 1 145 ? 63.835 28.155 14.147 1.00 7.71 145 GLY C O 1
ATOM 3886 N N . VAL C 1 146 ? 66.061 28.344 13.949 1.00 7.54 146 VAL C N 1
ATOM 3887 C CA . VAL C 1 146 ? 66.196 28.582 15.383 1.00 7.24 146 VAL C CA 1
ATOM 3888 C C . VAL C 1 146 ? 65.478 29.882 15.745 1.00 7.80 146 VAL C C 1
ATOM 3889 O O . VAL C 1 146 ? 64.724 29.939 16.717 1.00 7.19 146 VAL C O 1
ATOM 3893 N N . GLU C 1 147 ? 65.680 30.918 14.939 1.00 7.28 147 GLU C N 1
ATOM 3894 C CA . GLU C 1 147 ? 65.104 32.211 15.282 1.00 7.78 147 GLU C CA 1
ATOM 3895 C C . GLU C 1 147 ? 63.602 32.253 15.087 1.00 7.67 147 GLU C C 1
ATOM 3896 O O . GLU C 1 147 ? 62.909 32.875 15.869 1.00 7.86 147 GLU C O 1
ATOM 3902 N N . SER C 1 148 ? 63.089 31.629 14.042 1.00 6.71 148 SER C N 1
ATOM 3903 C CA . SER C 1 148 ? 61.635 31.601 13.864 1.00 7.22 148 SER C CA 1
ATOM 3904 C C . SER C 1 148 ? 60.995 30.886 15.053 1.00 7.00 148 SER C C 1
ATOM 3905 O O . SER C 1 148 ? 59.966 31.318 15.559 1.00 7.25 148 SER C O 1
ATOM 3908 N N . THR C 1 149 ? 61.624 29.798 15.504 1.00 7.04 149 THR C N 1
ATOM 3909 C CA . THR C 1 149 ? 61.155 29.053 16.676 1.00 7.10 149 THR C CA 1
ATOM 3910 C C . THR C 1 149 ? 61.194 29.919 17.946 1.00 7.57 149 THR C C 1
ATOM 3911 O O . THR C 1 149 ? 60.250 29.935 18.726 1.00 7.78 149 THR C O 1
ATOM 3915 N N . ALA C 1 150 ? 62.289 30.649 18.121 1.00 7.46 150 ALA C N 1
ATOM 3916 C CA . ALA C 1 150 ? 62.466 31.514 19.278 1.00 7.48 150 ALA C CA 1
ATOM 3917 C C . ALA C 1 150 ? 61.417 32.639 19.335 1.00 7.59 150 ALA C C 1
ATOM 3918 O O . ALA C 1 150 ? 60.843 32.917 20.393 1.00 8.62 150 ALA C O 1
ATOM 3920 N N . ARG C 1 151 ? 61.228 33.323 18.208 1.00 7.22 151 ARG C N 1
ATOM 3921 C CA . ARG C 1 151 ? 60.269 34.410 18.140 1.00 7.41 151 ARG C CA 1
ATOM 3922 C C . ARG C 1 151 ? 58.890 33.873 18.510 1.00 7.53 151 ARG C C 1
ATOM 3923 O O . ARG C 1 151 ? 58.173 34.477 19.301 1.00 8.31 151 ARG C O 1
ATOM 3931 N N . ASN C 1 152 ? 58.508 32.737 17.933 1.00 7.62 152 ASN C N 1
ATOM 3932 C CA . ASN C 1 152 ? 57.235 32.105 18.276 1.00 8.21 152 ASN C CA 1
ATOM 3933 C C . ASN C 1 152 ? 57.144 31.784 19.767 1.00 8.19 152 ASN C C 1
ATOM 3934 O O . ASN C 1 152 ? 56.148 32.077 20.395 1.00 8.25 152 ASN C O 1
ATOM 3939 N N . ALA C 1 153 ? 58.181 31.137 20.303 1.00 7.95 153 ALA C N 1
ATOM 3940 C CA . ALA C 1 153 ? 58.155 30.650 21.679 1.00 8.09 153 ALA C CA 1
ATOM 3941 C C . ALA C 1 153 ? 57.984 31.819 22.631 1.00 8.05 153 ALA C C 1
ATOM 3942 O O . ALA C 1 153 ? 57.246 31.732 23.606 1.00 8.59 153 ALA C O 1
ATOM 3944 N N . TRP C 1 154 ? 58.662 32.925 22.338 1.00 7.75 154 TRP C N 1
ATOM 3945 C CA . TRP C 1 154 ? 58.576 34.099 23.202 1.00 7.49 154 TRP C CA 1
ATOM 3946 C C . TRP C 1 154 ? 57.155 34.678 23.149 1.00 7.76 154 TRP C C 1
ATOM 3947 O O . TRP C 1 154 ? 56.596 35.029 24.177 1.00 7.60 154 TRP C O 1
ATOM 3958 N N . GLU C 1 155 ? 56.563 34.819 21.969 1.00 7.80 155 GLU C N 1
ATOM 3959 C CA . GLU C 1 155 ? 55.198 35.350 21.873 1.00 7.31 155 GLU C CA 1
ATOM 3960 C C . GLU C 1 155 ? 54.190 34.445 22.594 1.00 7.98 155 GLU C C 1
ATOM 3961 O O . GLU C 1 155 ? 53.213 34.925 23.147 1.00 8.13 155 GLU C O 1
ATOM 3967 N N . LEU C 1 156 ? 54.454 33.144 22.603 1.00 8.03 156 LEU C N 1
ATOM 3968 C CA . LEU C 1 156 ? 53.633 32.154 23.311 1.00 8.69 156 LEU C CA 1
ATOM 3969 C C . LEU C 1 156 ? 53.805 32.160 24.832 1.00 9.07 156 LEU C C 1
ATOM 3970 O O . LEU C 1 156 ? 53.074 31.462 25.536 1.00 10.10 156 LEU C O 1
ATOM 3975 N N . GLY C 1 157 ? 54.761 32.929 25.333 1.00 8.66 157 GLY C N 1
ATOM 3976 C CA . GLY C 1 157 ? 54.917 33.139 26.748 1.00 9.36 157 GLY C CA 1
ATOM 3977 C C . GLY C 1 157 ? 55.987 32.296 27.400 1.00 9.29 157 GLY C C 1
ATOM 3978 O O . GLY C 1 157 ? 56.132 32.396 28.604 1.00 9.87 157 GLY C O 1
ATOM 3979 N N . PHE C 1 158 ? 56.717 31.479 26.652 1.00 8.67 158 PHE C N 1
ATOM 3980 C CA . PHE C 1 158 ? 57.762 30.642 27.246 1.00 8.48 158 PHE C CA 1
ATOM 3981 C C . PHE C 1 158 ? 58.980 31.479 27.577 1.00 8.99 158 PHE C C 1
ATOM 3982 O O . PHE C 1 158 ? 59.357 32.367 26.810 1.00 8.83 158 PHE C O 1
ATOM 3990 N N . ASN C 1 159 ? 59.608 31.191 28.716 1.00 9.43 159 ASN C N 1
ATOM 3991 C CA . ASN C 1 159 ? 60.905 31.751 29.011 1.00 9.59 159 ASN C CA 1
ATOM 3992 C C . ASN C 1 159 ? 61.889 31.090 28.060 1.00 9.62 159 ASN C C 1
ATOM 3993 O O . ASN C 1 159 ? 61.839 29.884 27.847 1.00 11.47 159 ASN C O 1
ATOM 3998 N N . LEU C 1 160 ? 62.775 31.865 27.472 1.00 9.16 160 LEU C N 1
ATOM 3999 C CA . LEU C 1 160 ? 63.702 31.331 26.493 1.00 10.25 160 LEU C CA 1
ATOM 4000 C C . LEU C 1 160 ? 65.140 31.515 26.942 1.00 10.03 160 LEU C C 1
ATOM 4001 O O . LEU C 1 160 ? 65.519 32.594 27.415 1.00 9.88 160 LEU C O 1
ATOM 4006 N N . VAL C 1 161 ? 65.934 30.473 26.779 1.00 9.28 161 VAL C N 1
ATOM 4007 C CA . VAL C 1 161 ? 67.374 30.525 27.002 1.00 9.52 161 VAL C CA 1
ATOM 4008 C C . VAL C 1 161 ? 68.020 30.028 25.720 1.00 9.43 161 VAL C C 1
ATOM 4009 O O . VAL C 1 161 ? 67.709 28.939 25.262 1.00 11.51 161 VAL C O 1
ATOM 4013 N N . ILE C 1 162 ? 68.888 30.830 25.115 1.00 8.82 162 ILE C N 1
ATOM 4014 C CA . ILE C 1 162 ? 69.611 30.419 23.901 1.00 9.07 162 ILE C CA 1
ATOM 4015 C C . ILE C 1 162 ? 71.006 29.932 24.266 1.00 9.19 162 ILE C C 1
ATOM 4016 O O . ILE C 1 162 ? 71.759 30.651 24.908 1.00 9.96 162 ILE C O 1
ATOM 4021 N N . ALA C 1 163 ? 71.354 28.731 23.819 1.00 8.92 163 ALA C N 1
ATOM 4022 C CA . ALA C 1 163 ? 72.696 28.188 24.013 1.00 8.91 163 ALA C CA 1
ATOM 4023 C C . ALA C 1 163 ? 73.529 28.678 22.832 1.00 8.71 163 ALA C C 1
ATOM 4024 O O . ALA C 1 163 ? 73.541 28.080 21.760 1.00 8.47 163 ALA C O 1
ATOM 4026 N N . GLU C 1 164 ? 74.179 29.811 23.029 1.00 8.89 164 GLU C N 1
ATOM 4027 C CA . GLU C 1 164 ? 74.831 30.515 21.929 1.00 9.24 164 GLU C CA 1
ATOM 4028 C C . GLU C 1 164 ? 75.859 29.659 21.194 1.00 8.98 164 GLU C C 1
ATOM 4029 O O . GLU C 1 164 ? 75.988 29.723 19.978 1.00 8.93 164 GLU C O 1
ATOM 4035 N N . ASP C 1 165 ? 76.611 28.866 21.959 1.00 8.97 165 ASP C N 1
ATOM 4036 C CA . ASP C 1 165 ? 77.694 28.055 21.396 1.00 9.31 165 ASP C CA 1
ATOM 4037 C C . ASP C 1 165 ? 77.229 26.681 20.952 1.00 9.09 165 ASP C C 1
ATOM 4038 O O . ASP C 1 165 ? 78.031 25.841 20.571 1.00 10.19 165 ASP C O 1
ATOM 4043 N N . ALA C 1 166 ? 75.910 26.464 20.922 1.00 9.05 166 ALA C N 1
ATOM 4044 C CA . ALA C 1 166 ? 75.316 25.300 20.275 1.00 9.32 166 ALA C CA 1
ATOM 4045 C C . ALA C 1 166 ? 74.353 25.718 19.150 1.00 9.12 166 ALA C C 1
ATOM 4046 O O . ALA C 1 166 ? 73.434 24.980 18.829 1.00 9.36 166 ALA C O 1
ATOM 4048 N N . CYS C 1 167 ? 74.621 26.878 18.551 1.00 9.55 167 CYS C N 1
ATOM 4049 C CA . CYS C 1 167 ? 73.935 27.342 17.354 1.00 9.29 167 CYS C CA 1
ATOM 4050 C C . CYS C 1 167 ? 74.952 27.712 16.277 1.00 9.29 167 CYS C C 1
ATOM 4051 O O . CYS C 1 167 ? 76.085 28.096 16.595 1.00 9.23 167 CYS C O 1
ATOM 4054 N N . SER C 1 168 ? 74.559 27.598 15.015 1.00 8.98 168 SER C N 1
ATOM 4055 C CA . SER C 1 168 ? 75.374 28.059 13.894 1.00 9.57 168 SER C CA 1
ATOM 4056 C C . SER C 1 168 ? 74.469 28.538 12.784 1.00 9.41 168 SER C C 1
ATOM 4057 O O . SER C 1 168 ? 73.353 28.049 12.663 1.00 8.97 168 SER C O 1
ATOM 4060 N N . ALA C 1 169 ? 74.978 29.455 11.970 1.00 9.45 169 ALA C N 1
ATOM 4061 C CA . ALA C 1 169 ? 74.259 30.063 10.856 1.00 10.20 169 ALA C CA 1
ATOM 4062 C C . ALA C 1 169 ? 75.075 29.933 9.572 1.00 10.65 169 ALA C C 1
ATOM 4063 O O . ALA C 1 169 ? 76.180 29.373 9.582 1.00 11.13 169 ALA C O 1
ATOM 4065 N N . ALA C 1 170 ? 74.555 30.452 8.462 1.00 11.70 170 ALA C N 1
ATOM 4066 C CA . ALA C 1 170 ? 75.265 30.388 7.184 1.00 12.23 170 ALA C CA 1
ATOM 4067 C C . ALA C 1 170 ? 76.596 31.117 7.267 1.00 12.43 170 ALA C C 1
ATOM 4068 O O . ALA C 1 170 ? 77.548 30.728 6.583 1.00 14.05 170 ALA C O 1
ATOM 4070 N N . SER C 1 171 ? 76.655 32.167 8.080 1.00 12.28 171 SER C N 1
ATOM 4071 C CA . SER C 1 171 ? 77.880 32.916 8.333 1.00 12.52 171 SER C CA 1
ATOM 4072 C C . SER C 1 171 ? 77.944 33.389 9.772 1.00 12.75 171 SER C C 1
ATOM 4073 O O . SER C 1 171 ? 76.904 33.554 10.439 1.00 12.89 171 SER C O 1
ATOM 4076 N N . ALA C 1 172 ? 79.151 33.650 10.259 1.00 12.29 172 ALA C N 1
ATOM 4077 C CA . ALA C 1 172 ? 79.312 34.225 11.572 1.00 12.42 172 ALA C CA 1
ATOM 4078 C C . ALA C 1 172 ? 78.558 35.539 11.698 1.00 12.03 172 ALA C C 1
ATOM 4079 O O . ALA C 1 172 ? 77.965 35.812 12.720 1.00 12.18 172 ALA C O 1
ATOM 4081 N N . GLU C 1 173 ? 78.594 36.372 10.663 1.00 11.99 173 GLU C N 1
ATOM 4082 C CA . GLU C 1 173 ? 77.941 37.678 10.737 1.00 12.78 173 GLU C CA 1
ATOM 4083 C C . GLU C 1 173 ? 76.429 37.525 10.963 1.00 11.28 173 GLU C C 1
ATOM 4084 O O . GLU C 1 173 ? 75.840 38.265 11.742 1.00 11.80 173 GLU C O 1
ATOM 4090 N N . GLN C 1 174 ? 75.823 36.563 10.282 1.00 10.97 174 GLN C N 1
ATOM 4091 C CA . GLN C 1 174 ? 74.386 36.334 10.437 1.00 10.40 174 GLN C CA 1
ATOM 4092 C C . GLN C 1 174 ? 74.028 35.818 11.824 1.00 10.73 174 GLN C C 1
ATOM 4093 O O . GLN C 1 174 ? 73.051 36.256 12.410 1.00 10.81 174 GLN C O 1
ATOM 4099 N N . HIS C 1 175 ? 74.811 34.888 12.342 1.00 10.03 175 HIS C N 1
ATOM 4100 C CA . HIS C 1 175 ? 74.639 34.400 13.707 1.00 9.51 175 HIS C CA 1
ATOM 4101 C C . HIS C 1 175 ? 74.776 35.535 14.695 1.00 9.75 175 HIS C C 1
ATOM 4102 O O . HIS C 1 175 ? 73.941 35.734 15.563 1.00 9.41 175 HIS C O 1
ATOM 4109 N N . ASN C 1 176 ? 75.874 36.275 14.563 1.00 9.83 176 ASN C N 1
ATOM 4110 C CA . ASN C 1 176 ? 76.201 37.310 15.526 1.00 10.75 176 ASN C CA 1
ATOM 4111 C C . ASN C 1 176 ? 75.159 38.415 15.543 1.00 10.80 176 ASN C C 1
ATOM 4112 O O . ASN C 1 176 ? 74.818 38.945 16.603 1.00 10.97 176 ASN C O 1
ATOM 4117 N N . ASN C 1 177 ? 74.632 38.770 14.380 1.00 11.22 177 ASN C N 1
ATOM 4118 C CA . ASN C 1 177 ? 73.623 39.815 14.351 1.00 11.78 177 ASN C CA 1
ATOM 4119 C C . ASN C 1 177 ? 72.399 39.447 15.175 1.00 11.45 177 ASN C C 1
ATOM 4120 O O . ASN C 1 177 ? 71.892 40.269 15.930 1.00 12.03 177 ASN C O 1
ATOM 4125 N N . SER C 1 178 ? 71.949 38.200 15.070 1.00 11.03 178 SER C N 1
ATOM 4126 C CA . SER C 1 178 ? 70.816 37.743 15.867 1.00 10.71 178 SER C CA 1
ATOM 4127 C C . SER C 1 178 ? 71.151 37.624 17.361 1.00 10.05 178 SER C C 1
ATOM 4128 O O . SER C 1 178 ? 70.391 38.058 18.226 1.00 10.28 178 SER C O 1
ATOM 4131 N N . ILE C 1 179 ? 72.319 37.064 17.661 1.00 9.98 179 ILE C N 1
ATOM 4132 C CA . ILE C 1 179 ? 72.768 36.932 19.037 1.00 9.84 179 ILE C CA 1
ATOM 4133 C C . ILE C 1 179 ? 72.936 38.290 19.701 1.00 9.87 179 ILE C C 1
ATOM 4134 O O . ILE C 1 179 ? 72.618 38.426 20.855 1.00 10.03 179 ILE C O 1
ATOM 4139 N N . ASN C 1 180 ? 73.407 39.290 18.960 1.00 10.52 180 ASN C N 1
ATOM 4140 C CA . ASN C 1 180 ? 73.656 40.605 19.536 1.00 11.67 180 ASN C CA 1
ATOM 4141 C C . ASN C 1 180 ? 72.432 41.527 19.571 1.00 11.94 180 ASN C C 1
ATOM 4142 O O . ASN C 1 180 ? 72.323 42.352 20.474 1.00 12.82 180 ASN C O 1
ATOM 4147 N N . HIS C 1 181 ? 71.528 41.397 18.607 1.00 12.12 181 HIS C N 1
ATOM 4148 C CA . HIS C 1 181 ? 70.454 42.375 18.437 1.00 12.94 181 HIS C CA 1
ATOM 4149 C C . HIS C 1 181 ? 69.025 41.859 18.555 1.00 12.74 181 HIS C C 1
ATOM 4150 O O . HIS C 1 181 ? 68.111 42.663 18.770 1.00 14.27 181 HIS C O 1
ATOM 4157 N N . ILE C 1 182 ? 68.798 40.560 18.414 1.00 11.99 182 ILE C N 1
ATOM 4158 C CA . ILE C 1 182 ? 67.456 39.998 18.488 1.00 11.91 182 ILE C CA 1
ATOM 4159 C C . ILE C 1 182 ? 67.261 39.225 19.770 1.00 10.22 182 ILE C C 1
ATOM 4160 O O . ILE C 1 182 ? 66.402 39.546 20.605 1.00 9.86 182 ILE C O 1
ATOM 4165 N N . TYR C 1 183 ? 68.061 38.184 19.938 1.00 9.26 183 TYR C N 1
ATOM 4166 C CA . TYR C 1 183 ? 67.910 37.299 21.068 1.00 9.48 183 TYR C CA 1
ATOM 4167 C C . TYR C 1 183 ? 67.948 37.946 22.438 1.00 9.36 183 TYR C C 1
ATOM 4168 O O . TYR C 1 183 ? 67.188 37.524 23.310 1.00 10.05 183 TYR C O 1
ATOM 4177 N N . PRO C 1 184 ? 68.790 38.963 22.682 1.00 9.14 184 PRO C N 1
ATOM 4178 C CA . PRO C 1 184 ? 68.766 39.568 24.021 1.00 9.53 184 PRO C CA 1
ATOM 4179 C C . PRO C 1 184 ? 67.421 40.159 24.408 1.00 9.34 184 PRO C C 1
ATOM 4180 O O . PRO C 1 184 ? 67.154 40.274 25.595 1.00 9.76 184 PRO C O 1
ATOM 4184 N N . ARG C 1 185 ? 66.599 40.546 23.437 1.00 9.30 185 ARG C N 1
ATOM 4185 C CA . ARG C 1 185 ? 65.286 41.137 23.724 1.00 8.85 185 ARG C CA 1
ATOM 4186 C C . ARG C 1 185 ? 64.204 40.103 24.003 1.00 8.75 185 ARG C C 1
ATOM 4187 O O . ARG C 1 185 ? 63.150 40.445 24.524 1.00 9.57 185 ARG C O 1
ATOM 4195 N N . ILE C 1 186 ? 64.458 38.849 23.638 1.00 8.28 186 ILE C N 1
ATOM 4196 C CA . ILE C 1 186 ? 63.474 37.772 23.801 1.00 8.62 186 ILE C CA 1
ATOM 4197 C C . ILE C 1 186 ? 63.935 36.590 24.648 1.00 8.31 186 ILE C C 1
ATOM 4198 O O . ILE C 1 186 ? 63.169 35.662 24.867 1.00 8.99 186 ILE C O 1
ATOM 4203 N N . ALA C 1 187 ? 65.181 36.612 25.119 1.00 8.47 187 ALA C N 1
ATOM 4204 C CA . ALA C 1 187 ? 65.781 35.446 25.750 1.00 8.10 187 ALA C CA 1
ATOM 4205 C C . ALA C 1 187 ? 66.917 35.886 26.655 1.00 8.61 187 ALA C C 1
ATOM 4206 O O . ALA C 1 187 ? 67.399 37.025 26.591 1.00 8.96 187 ALA C O 1
ATOM 4208 N N . ARG C 1 188 ? 67.367 34.927 27.454 1.00 8.70 188 ARG C N 1
ATOM 4209 C CA . ARG C 1 188 ? 68.681 34.983 28.092 1.00 9.16 188 ARG C CA 1
ATOM 4210 C C . ARG C 1 188 ? 69.633 34.183 27.224 1.00 9.22 188 ARG C C 1
ATOM 4211 O O . ARG C 1 188 ? 69.363 33.020 26.914 1.00 10.16 188 ARG C O 1
ATOM 4219 N N . VAL C 1 189 ? 70.745 34.796 26.834 1.00 8.89 189 VAL C N 1
ATOM 4220 C CA . VAL C 1 189 ? 71.732 34.153 25.971 1.00 9.22 189 VAL C CA 1
ATOM 4221 C C . VAL C 1 189 ? 72.911 33.721 26.835 1.00 9.68 189 VAL C C 1
ATOM 4222 O O . VAL C 1 189 ? 73.472 34.541 27.575 1.00 10.35 189 VAL C O 1
ATOM 4226 N N . ARG C 1 190 ? 73.241 32.436 26.801 1.00 9.77 190 ARG C N 1
ATOM 4227 C CA . ARG C 1 190 ? 74.247 31.853 27.693 1.00 10.41 190 ARG C CA 1
ATOM 4228 C C . ARG C 1 190 ? 75.038 30.793 26.963 1.00 10.44 190 ARG C C 1
ATOM 4229 O O . ARG C 1 190 ? 74.630 30.303 25.922 1.00 10.44 190 ARG C O 1
ATOM 4237 N N . SER C 1 191 ? 76.204 30.439 27.494 1.00 10.37 191 SER C N 1
ATOM 4238 C CA . SER C 1 191 ? 76.977 29.327 26.960 1.00 10.31 191 SER C CA 1
ATOM 4239 C C . SER C 1 191 ? 76.425 28.007 27.490 1.00 9.50 191 SER C C 1
ATOM 4240 O O . SER C 1 191 ? 75.750 27.968 28.519 1.00 10.20 191 SER C O 1
ATOM 4243 N N . VAL C 1 192 ? 76.744 26.926 26.796 1.00 9.75 192 VAL C N 1
ATOM 4244 C CA . VAL C 1 192 ? 76.344 25.595 27.232 1.00 10.71 192 VAL C CA 1
ATOM 4245 C C . VAL C 1 192 ? 76.849 25.280 28.646 1.00 10.39 192 VAL C C 1
ATOM 4246 O O . VAL C 1 192 ? 76.092 24.785 29.463 1.00 10.57 192 VAL C O 1
ATOM 4250 N N . GLU C 1 193 ? 78.092 25.613 28.964 1.00 11.57 193 GLU C N 1
ATOM 4251 C CA . GLU C 1 193 ? 78.588 25.344 30.323 1.00 12.16 193 GLU C CA 1
ATOM 4252 C C . GLU C 1 193 ? 77.809 26.135 31.375 1.00 12.03 193 GLU C C 1
ATOM 4253 O O . GLU C 1 193 ? 77.503 25.597 32.439 1.00 12.59 193 GLU C O 1
ATOM 4259 N N . GLU C 1 194 ? 77.429 27.382 31.066 1.00 11.62 194 GLU C N 1
ATOM 4260 C CA . GLU C 1 194 ? 76.621 28.177 31.997 1.00 12.61 194 GLU C CA 1
ATOM 4261 C C . GLU C 1 194 ? 75.246 27.532 32.206 1.00 12.39 194 GLU C C 1
ATOM 4262 O O . GLU C 1 194 ? 74.711 27.515 33.319 1.00 13.14 194 GLU C O 1
ATOM 4268 N N . ILE C 1 195 ? 74.679 26.980 31.136 1.00 11.97 195 ILE C N 1
ATOM 4269 C CA . ILE C 1 195 ? 73.364 26.341 31.228 1.00 11.91 195 ILE C CA 1
ATOM 4270 C C . ILE C 1 195 ? 73.473 25.030 32.025 1.00 13.43 195 ILE C C 1
ATOM 4271 O O . ILE C 1 195 ? 72.628 24.739 32.876 1.00 13.67 195 ILE C O 1
ATOM 4276 N N . LEU C 1 196 ? 74.491 24.226 31.736 1.00 13.96 196 LEU C N 1
ATOM 4277 C CA . LEU C 1 196 ? 74.683 22.980 32.483 1.00 14.74 196 LEU C CA 1
ATOM 4278 C C . LEU C 1 196 ? 74.814 23.264 33.977 1.00 16.14 196 LEU C C 1
ATOM 4279 O O . LEU C 1 196 ? 74.251 22.536 34.799 1.00 16.93 196 LEU C O 1
ATOM 4284 N N . ASN C 1 197 ? 75.496 24.344 34.332 1.00 17.34 197 ASN C N 1
ATOM 4285 C CA . ASN C 1 197 ? 75.692 24.706 35.744 1.00 19.25 197 ASN C CA 1
ATOM 4286 C C . ASN C 1 197 ? 74.396 25.120 36.435 1.00 19.71 197 ASN C C 1
ATOM 4287 O O . ASN C 1 197 ? 74.279 24.989 37.647 1.00 20.01 197 ASN C O 1
ATOM 4292 N N . ALA C 1 198 ? 73.427 25.596 35.657 1.00 20.13 198 ALA C N 1
ATOM 4293 C CA . ALA C 1 198 ? 72.143 26.059 36.177 1.00 21.14 198 ALA C CA 1
ATOM 4294 C C . ALA C 1 198 ? 71.107 24.957 36.368 1.00 22.11 198 ALA C C 1
ATOM 4295 O O . ALA C 1 198 ? 70.074 25.185 36.994 1.00 22.27 198 ALA C O 1
ATOM 4297 N N . LEU C 1 199 ? 71.364 23.778 35.815 1.00 23.65 199 LEU C N 1
ATOM 4298 C CA . LEU C 1 199 ? 70.437 22.650 35.898 1.00 25.16 199 LEU C CA 1
ATOM 4299 C C . LEU C 1 199 ? 70.814 21.719 37.045 1.00 26.27 199 LEU C C 1
ATOM 4300 O O . LEU C 1 199 ? 71.733 22.017 37.814 1.00 27.23 199 LEU C O 1
ATOM 4306 N N . MET D 1 12 ? 59.258 42.280 -14.196 1.00 28.44 12 MET D N 1
ATOM 4307 C CA . MET D 1 12 ? 58.198 43.241 -13.766 1.00 28.14 12 MET D CA 1
ATOM 4308 C C . MET D 1 12 ? 57.384 42.606 -12.627 1.00 26.68 12 MET D C 1
ATOM 4309 O O . MET D 1 12 ? 56.942 41.457 -12.749 1.00 27.01 12 MET D O 1
ATOM 4314 N N . LEU D 1 13 ? 57.212 43.331 -11.516 1.00 24.85 13 LEU D N 1
ATOM 4315 C CA . LEU D 1 13 ? 56.530 42.781 -10.337 1.00 22.81 13 LEU D CA 1
ATOM 4316 C C . LEU D 1 13 ? 55.082 42.526 -10.696 1.00 21.71 13 LEU D C 1
ATOM 4317 O O . LEU D 1 13 ? 54.429 43.401 -11.251 1.00 20.79 13 LEU D O 1
ATOM 4322 N N . GLU D 1 14 ? 54.598 41.326 -10.374 1.00 21.08 14 GLU D N 1
ATOM 4323 C CA . GLU D 1 14 ? 53.232 40.920 -10.684 1.00 21.25 14 GLU D CA 1
ATOM 4324 C C . GLU D 1 14 ? 52.414 40.835 -9.406 1.00 20.15 14 GLU D C 1
ATOM 4325 O O . GLU D 1 14 ? 52.735 40.025 -8.533 1.00 20.13 14 GLU D O 1
ATOM 4331 N N . LEU D 1 15 ? 51.387 41.685 -9.299 1.00 18.51 15 LEU D N 1
ATOM 4332 C CA . LEU D 1 15 ? 50.433 41.672 -8.182 1.00 18.32 15 LEU D CA 1
ATOM 4333 C C . LEU D 1 15 ? 49.004 41.722 -8.693 1.00 18.38 15 LEU D C 1
ATOM 4334 O O . LEU D 1 15 ? 48.721 42.411 -9.668 1.00 19.63 15 LEU D O 1
ATOM 4339 N N . ASN D 1 16 ? 48.113 40.993 -8.035 1.00 16.68 16 ASN D N 1
ATOM 4340 C CA . ASN D 1 16 ? 46.678 41.142 -8.232 1.00 15.97 16 ASN D CA 1
ATOM 4341 C C . ASN D 1 16 ? 46.234 42.076 -7.130 1.00 14.82 16 ASN D C 1
ATOM 4342 O O . ASN D 1 16 ? 46.110 41.672 -5.983 1.00 12.95 16 ASN D O 1
ATOM 4347 N N . ALA D 1 17 ? 46.005 43.336 -7.456 1.00 13.85 17 ALA D N 1
ATOM 4348 C CA . ALA D 1 17 ? 45.645 44.307 -6.435 1.00 13.83 17 ALA D CA 1
ATOM 4349 C C . ALA D 1 17 ? 44.473 43.839 -5.586 1.00 13.40 17 ALA D C 1
ATOM 4350 O O . ALA D 1 17 ? 44.485 44.052 -4.378 1.00 12.42 17 ALA D O 1
ATOM 4352 N N . LYS D 1 18 ? 43.478 43.205 -6.205 1.00 12.59 18 LYS D N 1
ATOM 4353 C CA . LYS D 1 18 ? 42.259 42.841 -5.522 1.00 12.10 18 LYS D CA 1
ATOM 4354 C C . LYS D 1 18 ? 42.356 41.660 -4.575 1.00 11.08 18 LYS D C 1
ATOM 4355 O O . LYS D 1 18 ? 41.421 41.413 -3.843 1.00 12.28 18 LYS D O 1
ATOM 4361 N N . THR D 1 19 ? 43.483 40.955 -4.572 1.00 9.77 19 THR D N 1
ATOM 4362 C CA . THR D 1 19 ? 43.744 39.928 -3.560 1.00 9.55 19 THR D CA 1
ATOM 4363 C C . THR D 1 19 ? 44.985 40.272 -2.761 1.00 8.69 19 THR D C 1
ATOM 4364 O O . THR D 1 19 ? 45.551 39.413 -2.105 1.00 8.90 19 THR D O 1
ATOM 4368 N N . THR D 1 20 ? 45.336 41.544 -2.733 1.00 8.12 20 THR D N 1
ATOM 4369 C CA . THR D 1 20 ? 46.480 42.044 -1.956 1.00 8.32 20 THR D CA 1
ATOM 4370 C C . THR D 1 20 ? 45.994 43.043 -0.905 1.00 8.34 20 THR D C 1
ATOM 4371 O O . THR D 1 20 ? 45.052 43.820 -1.147 1.00 8.58 20 THR D O 1
ATOM 4375 N N . ALA D 1 21 ? 46.609 43.010 0.278 1.00 7.81 21 ALA D N 1
ATOM 4376 C CA . ALA D 1 21 ? 46.372 43.983 1.331 1.00 7.87 21 ALA D CA 1
ATOM 4377 C C . ALA D 1 21 ? 47.669 44.608 1.764 1.00 7.53 21 ALA D C 1
ATOM 4378 O O . ALA D 1 21 ? 48.746 44.037 1.588 1.00 7.67 21 ALA D O 1
ATOM 4380 N N . LEU D 1 22 ? 47.558 45.797 2.335 1.00 7.31 22 LEU D N 1
ATOM 4381 C CA . LEU D 1 22 ? 48.694 46.492 2.919 1.00 6.95 22 LEU D CA 1
ATOM 4382 C C . LEU D 1 22 ? 48.673 46.327 4.426 1.00 6.64 22 LEU D C 1
ATOM 4383 O O . LEU D 1 22 ? 47.646 46.537 5.058 1.00 7.32 22 LEU D O 1
ATOM 4388 N N . VAL D 1 23 ? 49.815 45.970 4.980 1.00 6.63 23 VAL D N 1
ATOM 4389 C CA . VAL D 1 23 ? 49.979 45.857 6.417 1.00 7.02 23 VAL D CA 1
ATOM 4390 C C . VAL D 1 23 ? 51.066 46.815 6.843 1.00 6.47 23 VAL D C 1
ATOM 4391 O O . VAL D 1 23 ? 52.217 46.674 6.443 1.00 6.96 23 VAL D O 1
ATOM 4395 N N . VAL D 1 24 ? 50.682 47.823 7.603 1.00 6.89 24 VAL D N 1
ATOM 4396 C CA . VAL D 1 24 ? 51.555 48.903 8.031 1.00 7.12 24 VAL D CA 1
ATOM 4397 C C . VAL D 1 24 ? 51.861 48.693 9.504 1.00 7.20 24 VAL D C 1
ATOM 4398 O O . VAL D 1 24 ? 50.998 48.841 10.339 1.00 7.43 24 VAL D O 1
ATOM 4402 N N . ILE D 1 25 ? 53.110 48.397 9.811 1.00 6.98 25 ILE D N 1
ATOM 4403 C CA . ILE D 1 25 ? 53.500 48.031 11.158 1.00 6.78 25 ILE D CA 1
ATOM 4404 C C . ILE D 1 25 ? 53.983 49.247 11.973 1.00 7.15 25 ILE D C 1
ATOM 4405 O O . ILE D 1 25 ? 55.043 49.819 11.698 1.00 7.04 25 ILE D O 1
ATOM 4410 N N . ASP D 1 26 ? 53.177 49.605 12.977 1.00 7.37 26 ASP D N 1
ATOM 4411 C CA . ASP D 1 26 ? 53.570 50.466 14.096 1.00 7.73 26 ASP D CA 1
ATOM 4412 C C . ASP D 1 26 ? 54.039 51.843 13.669 1.00 8.17 26 ASP D C 1
ATOM 4413 O O . ASP D 1 26 ? 54.947 52.416 14.271 1.00 8.40 26 ASP D O 1
ATOM 4418 N N . LEU D 1 27 ? 53.380 52.401 12.659 1.00 8.31 27 LEU D N 1
ATOM 4419 C CA . LEU D 1 27 ? 53.631 53.800 12.299 1.00 8.93 27 LEU D CA 1
ATOM 4420 C C . LEU D 1 27 ? 52.748 54.679 13.171 1.00 8.93 27 LEU D C 1
ATOM 4421 O O . LEU D 1 27 ? 51.655 55.120 12.796 1.00 10.10 27 LEU D O 1
ATOM 4426 N N . GLN D 1 28 ? 53.234 54.854 14.377 1.00 8.61 28 GLN D N 1
ATOM 4427 C CA . GLN D 1 28 ? 52.553 55.564 15.455 1.00 8.29 28 GLN D CA 1
ATOM 4428 C C . GLN D 1 28 ? 53.604 56.437 16.109 1.00 9.20 28 GLN D C 1
ATOM 4429 O O . GLN D 1 28 ? 54.788 56.101 16.109 1.00 8.77 28 GLN D O 1
ATOM 4435 N N . GLU D 1 29 ? 53.184 57.567 16.684 1.00 9.98 29 GLU D N 1
ATOM 4436 C CA . GLU D 1 29 ? 54.163 58.566 17.099 1.00 11.20 29 GLU D CA 1
ATOM 4437 C C . GLU D 1 29 ? 55.117 58.055 18.171 1.00 10.86 29 GLU D C 1
ATOM 4438 O O . GLU D 1 29 ? 56.261 58.496 18.234 1.00 12.23 29 GLU D O 1
ATOM 4444 N N . GLY D 1 30 ? 54.669 57.126 19.014 1.00 11.49 30 GLY D N 1
ATOM 4445 C CA . GLY D 1 30 ? 55.533 56.531 20.008 1.00 11.01 30 GLY D CA 1
ATOM 4446 C C . GLY D 1 30 ? 56.727 55.760 19.478 1.00 10.67 30 GLY D C 1
ATOM 4447 O O . GLY D 1 30 ? 57.752 55.655 20.138 1.00 11.40 30 GLY D O 1
ATOM 4448 N N . ILE D 1 31 ? 56.581 55.201 18.275 1.00 9.78 31 ILE D N 1
ATOM 4449 C CA . ILE D 1 31 ? 57.565 54.288 17.688 1.00 9.69 31 ILE D CA 1
ATOM 4450 C C . ILE D 1 31 ? 58.521 55.007 16.742 1.00 9.47 31 ILE D C 1
ATOM 4451 O O . ILE D 1 31 ? 59.666 54.574 16.585 1.00 9.85 31 ILE D O 1
ATOM 4456 N N . LEU D 1 32 ? 58.081 56.110 16.144 1.00 10.37 32 LEU D N 1
ATOM 4457 C CA . LEU D 1 32 ? 58.905 56.820 15.162 1.00 10.40 32 LEU D CA 1
ATOM 4458 C C . LEU D 1 32 ? 60.310 57.149 15.635 1.00 11.46 32 LEU D C 1
ATOM 4459 O O . LEU D 1 32 ? 61.244 57.026 14.834 1.00 11.45 32 LEU D O 1
ATOM 4464 N N . PRO D 1 33 ? 60.492 57.576 16.889 1.00 12.08 33 PRO D N 1
ATOM 4465 C CA . PRO D 1 33 ? 61.849 57.891 17.368 1.00 13.39 33 PRO D CA 1
ATOM 4466 C C . PRO D 1 33 ? 62.853 56.733 17.280 1.00 13.99 33 PRO D C 1
ATOM 4467 O O . PRO D 1 33 ? 64.070 56.967 17.327 1.00 14.97 33 PRO D O 1
ATOM 4471 N N . PHE D 1 34 ? 62.363 55.502 17.129 1.00 14.30 34 PHE D N 1
ATOM 4472 C CA . PHE D 1 34 ? 63.231 54.334 17.084 1.00 15.24 34 PHE D CA 1
ATOM 4473 C C . PHE D 1 34 ? 63.789 54.045 15.690 1.00 15.43 34 PHE D C 1
ATOM 4474 O O . PHE D 1 34 ? 64.631 53.160 15.551 1.00 17.01 34 PHE D O 1
ATOM 4482 N N . ALA D 1 35 ? 63.356 54.782 14.661 1.00 14.50 35 ALA D N 1
ATOM 4483 C CA . ALA D 1 35 ? 63.866 54.614 13.308 1.00 14.60 35 ALA D CA 1
ATOM 4484 C C . ALA D 1 35 ? 65.278 55.206 13.165 1.00 13.77 35 ALA D C 1
ATOM 4485 O O . ALA D 1 35 ? 65.461 56.439 13.055 1.00 15.70 35 ALA D O 1
ATOM 4487 N N . GLY D 1 36 ? 66.271 54.332 13.179 1.00 11.55 36 GLY D N 1
ATOM 4488 C CA . GLY D 1 36 ? 67.658 54.706 13.007 1.00 11.49 36 GLY D CA 1
ATOM 4489 C C . GLY D 1 36 ? 68.112 54.689 11.570 1.00 10.82 36 GLY D C 1
ATOM 4490 O O . GLY D 1 36 ? 68.852 55.568 11.147 1.00 12.20 36 GLY D O 1
ATOM 4491 N N . GLY D 1 37 ? 67.707 53.705 10.779 1.00 9.57 37 GLY D N 1
ATOM 4492 C CA . GLY D 1 37 ? 68.105 53.695 9.384 1.00 8.90 37 GLY D CA 1
ATOM 4493 C C . GLY D 1 37 ? 67.755 52.418 8.662 1.00 8.35 37 GLY D C 1
ATOM 4494 O O . GLY D 1 37 ? 67.367 51.441 9.295 1.00 8.41 37 GLY D O 1
ATOM 4495 N N . PRO D 1 38 ? 67.937 52.390 7.346 1.00 7.98 38 PRO D N 1
ATOM 4496 C CA . PRO D 1 38 ? 68.542 53.471 6.547 1.00 7.98 38 PRO D CA 1
ATOM 4497 C C . PRO D 1 38 ? 67.595 54.563 6.119 1.00 8.78 38 PRO D C 1
ATOM 4498 O O . PRO D 1 38 ? 68.031 55.556 5.536 1.00 9.10 38 PRO D O 1
ATOM 4502 N N . HIS D 1 39 ? 66.307 54.389 6.363 1.00 8.24 39 HIS D N 1
ATOM 4503 C CA . HIS D 1 39 ? 65.299 55.339 5.967 1.00 8.38 39 HIS D CA 1
ATOM 4504 C C . HIS D 1 39 ? 64.817 56.084 7.179 1.00 8.41 39 HIS D C 1
ATOM 4505 O O . HIS D 1 39 ? 64.774 55.533 8.268 1.00 9.10 39 HIS D O 1
ATOM 4512 N N . THR D 1 40 ? 64.457 57.343 7.011 1.00 8.12 40 THR D N 1
ATOM 4513 C CA . THR D 1 40 ? 64.007 58.130 8.157 1.00 8.72 40 THR D CA 1
ATOM 4514 C C . THR D 1 40 ? 62.554 57.806 8.516 1.00 8.98 40 THR D C 1
ATOM 4515 O O . THR D 1 40 ? 61.788 57.254 7.719 1.00 8.88 40 THR D O 1
ATOM 4519 N N . ALA D 1 41 ? 62.149 58.189 9.718 1.00 9.07 41 ALA D N 1
ATOM 4520 C CA . ALA D 1 41 ? 60.749 58.048 10.116 1.00 10.11 41 ALA D CA 1
ATOM 4521 C C . ALA D 1 41 ? 59.826 58.778 9.148 1.00 10.62 41 ALA D C 1
ATOM 4522 O O . ALA D 1 41 ? 58.790 58.243 8.743 1.00 10.19 41 ALA D O 1
ATOM 4524 N N . ASP D 1 42 ? 60.194 59.983 8.743 1.00 10.80 42 ASP D N 1
ATOM 4525 C CA . ASP D 1 42 ? 59.341 60.757 7.850 1.00 12.06 42 ASP D CA 1
ATOM 4526 C C . ASP D 1 42 ? 59.258 60.099 6.496 1.00 10.78 42 ASP D C 1
ATOM 4527 O O . ASP D 1 42 ? 58.194 60.105 5.866 1.00 11.04 42 ASP D O 1
ATOM 4532 N N . GLU D 1 43 ? 60.376 59.582 6.004 1.00 9.97 43 GLU D N 1
ATOM 4533 C CA . GLU D 1 43 ? 60.368 58.868 4.742 1.00 9.48 43 GLU D CA 1
ATOM 4534 C C . GLU D 1 43 ? 59.460 57.642 4.803 1.00 8.96 43 GLU D C 1
ATOM 4535 O O . GLU D 1 43 ? 58.671 57.387 3.897 1.00 9.06 43 GLU D O 1
ATOM 4541 N N . VAL D 1 44 ? 59.603 56.838 5.849 1.00 8.52 44 VAL D N 1
ATOM 4542 C CA . VAL D 1 44 ? 58.794 55.630 5.984 1.00 8.58 44 VAL D CA 1
ATOM 4543 C C . VAL D 1 44 ? 57.315 56.005 6.053 1.00 8.70 44 VAL D C 1
ATOM 4544 O O . VAL D 1 44 ? 56.490 55.384 5.393 1.00 8.39 44 VAL D O 1
ATOM 4548 N N . VAL D 1 45 ? 56.986 57.029 6.829 1.00 8.65 45 VAL D N 1
ATOM 4549 C CA . VAL D 1 45 ? 55.595 57.451 6.964 1.00 8.41 45 VAL D CA 1
ATOM 4550 C C . VAL D 1 45 ? 55.041 57.945 5.633 1.00 9.29 45 VAL D C 1
ATOM 4551 O O . VAL D 1 45 ? 53.925 57.589 5.249 1.00 9.63 45 VAL D O 1
ATOM 4555 N N . ASN D 1 46 ? 55.810 58.749 4.921 1.00 9.85 46 ASN D N 1
ATOM 4556 C CA . ASN D 1 46 ? 55.325 59.322 3.682 1.00 10.77 46 ASN D CA 1
ATOM 4557 C C . ASN D 1 46 ? 55.171 58.248 2.603 1.00 10.01 46 ASN D C 1
ATOM 4558 O O . ASN D 1 46 ? 54.184 58.234 1.860 1.00 10.15 46 ASN D O 1
ATOM 4563 N N . ARG D 1 47 ? 56.115 57.318 2.542 1.00 8.91 47 ARG D N 1
ATOM 4564 C CA . ARG D 1 47 ? 56.101 56.262 1.558 1.00 9.30 47 ARG D CA 1
ATOM 4565 C C . ARG D 1 47 ? 55.003 55.249 1.871 1.00 9.18 47 ARG D C 1
ATOM 4566 O O . ARG D 1 47 ? 54.278 54.789 0.970 1.00 9.23 47 ARG D O 1
ATOM 4574 N N . ALA D 1 48 ? 54.849 54.902 3.140 1.00 8.94 48 ALA D N 1
ATOM 4575 C CA . ALA D 1 48 ? 53.731 54.051 3.568 1.00 8.75 48 ALA D CA 1
ATOM 4576 C C . ALA D 1 48 ? 52.403 54.734 3.276 1.00 8.59 48 ALA D C 1
ATOM 4577 O O . ALA D 1 48 ? 51.433 54.071 2.899 1.00 9.08 48 ALA D O 1
ATOM 4579 N N . GLY D 1 49 ? 52.352 56.055 3.421 1.00 8.98 49 GLY D N 1
ATOM 4580 C CA . GLY D 1 49 ? 51.141 56.786 3.099 1.00 9.29 49 GLY D CA 1
ATOM 4581 C C . GLY D 1 49 ? 50.822 56.737 1.622 1.00 9.52 49 GLY D C 1
ATOM 4582 O O . GLY D 1 49 ? 49.646 56.680 1.254 1.00 10.37 49 GLY D O 1
ATOM 4583 N N . LYS D 1 50 ? 51.845 56.760 0.776 1.00 9.32 50 LYS D N 1
ATOM 4584 C CA . LYS D 1 50 ? 51.660 56.590 -0.661 1.00 9.66 50 LYS D CA 1
ATOM 4585 C C . LYS D 1 50 ? 51.145 55.206 -1.001 1.00 9.84 50 LYS D C 1
ATOM 4586 O O . LYS D 1 50 ? 50.223 55.059 -1.806 1.00 9.20 50 LYS D O 1
ATOM 4592 N N . LEU D 1 51 ? 51.694 54.173 -0.366 1.00 8.72 51 LEU D N 1
ATOM 4593 C CA . LEU D 1 51 ? 51.169 52.815 -0.527 1.00 8.26 51 LEU D CA 1
ATOM 4594 C C . LEU D 1 51 ? 49.699 52.759 -0.083 1.00 8.16 51 LEU D C 1
ATOM 4595 O O . LEU D 1 51 ? 48.857 52.195 -0.763 1.00 8.16 51 LEU D O 1
ATOM 4600 N N . ALA D 1 52 ? 49.402 53.335 1.064 1.00 7.62 52 ALA D N 1
ATOM 4601 C CA . ALA D 1 52 ? 48.038 53.258 1.581 1.00 8.22 52 ALA D CA 1
ATOM 4602 C C . ALA D 1 52 ? 47.053 53.959 0.645 1.00 8.40 52 ALA D C 1
ATOM 4603 O O . ALA D 1 52 ? 45.944 53.467 0.438 1.00 8.70 52 ALA D O 1
ATOM 4605 N N . ALA D 1 53 ? 47.450 55.098 0.089 1.00 8.14 53 ALA D N 1
ATOM 4606 C CA . ALA D 1 53 ? 46.577 55.817 -0.839 1.00 8.91 53 ALA D CA 1
ATOM 4607 C C . ALA D 1 53 ? 46.288 54.946 -2.057 1.00 8.55 53 ALA D C 1
ATOM 4608 O O . ALA D 1 53 ? 45.160 54.902 -2.545 1.00 9.20 53 ALA D O 1
ATOM 4610 N N . LYS D 1 54 ? 47.285 54.232 -2.528 1.00 9.03 54 LYS D N 1
ATOM 4611 C CA . LYS D 1 54 ? 47.129 53.362 -3.670 1.00 9.30 54 LYS D CA 1
ATOM 4612 C C . LYS D 1 54 ? 46.189 52.219 -3.344 1.00 9.72 54 LYS D C 1
ATOM 4613 O O . LYS D 1 54 ? 45.321 51.873 -4.142 1.00 9.62 54 LYS D O 1
ATOM 4619 N N . PHE D 1 55 ? 46.342 51.603 -2.173 1.00 9.16 55 PHE D N 1
ATOM 4620 C CA . PHE D 1 55 ? 45.454 50.516 -1.773 1.00 9.33 55 PHE D CA 1
ATOM 4621 C C . PHE D 1 55 ? 44.020 50.993 -1.586 1.00 9.37 55 PHE D C 1
ATOM 4622 O O . PHE D 1 55 ? 43.088 50.319 -2.024 1.00 10.11 55 PHE D O 1
ATOM 4630 N N . ARG D 1 56 ? 43.827 52.144 -0.964 1.00 9.62 56 ARG D N 1
ATOM 4631 C CA . ARG D 1 56 ? 42.486 52.693 -0.806 1.00 9.43 56 ARG D CA 1
ATOM 4632 C C . ARG D 1 56 ? 41.845 52.950 -2.171 1.00 9.37 56 ARG D C 1
ATOM 4633 O O . ARG D 1 56 ? 40.651 52.739 -2.332 1.00 11.46 56 ARG D O 1
ATOM 4641 N N . ALA D 1 57 ? 42.629 53.398 -3.139 1.00 9.20 57 ALA D N 1
ATOM 4642 C CA . ALA D 1 57 ? 42.128 53.683 -4.481 1.00 9.86 57 ALA D CA 1
ATOM 4643 C C . ALA D 1 57 ? 41.783 52.412 -5.238 1.00 10.72 57 ALA D C 1
ATOM 4644 O O . ALA D 1 57 ? 41.085 52.447 -6.237 1.00 10.54 57 ALA D O 1
ATOM 4646 N N . SER D 1 58 ? 42.268 51.281 -4.753 1.00 10.90 58 SER D N 1
ATOM 4647 C CA . SER D 1 58 ? 41.947 49.969 -5.322 1.00 12.99 58 SER D CA 1
ATOM 4648 C C . SER D 1 58 ? 40.811 49.293 -4.567 1.00 12.39 58 SER D C 1
ATOM 4649 O O . SER D 1 58 ? 40.455 48.157 -4.890 1.00 14.01 58 SER D O 1
ATOM 4652 N N . GLY D 1 59 ? 40.268 49.954 -3.548 1.00 12.19 59 GLY D N 1
ATOM 4653 C CA . GLY D 1 59 ? 39.203 49.403 -2.734 1.00 12.32 59 GLY D CA 1
ATOM 4654 C C . GLY D 1 59 ? 39.646 48.233 -1.868 1.00 12.42 59 GLY D C 1
ATOM 4655 O O . GLY D 1 59 ? 38.840 47.352 -1.566 1.00 14.56 59 GLY D O 1
ATOM 4656 N N . GLN D 1 60 ? 40.920 48.212 -1.479 1.00 11.16 60 GLN D N 1
ATOM 4657 C CA . GLN D 1 60 ? 41.531 47.076 -0.790 1.00 11.36 60 GLN D CA 1
ATOM 4658 C C . GLN D 1 60 ? 41.882 47.413 0.636 1.00 11.41 60 GLN D C 1
ATOM 4659 O O . GLN D 1 60 ? 42.065 48.573 0.975 1.00 11.62 60 GLN D O 1
ATOM 4665 N N . PRO D 1 61 ? 41.956 46.395 1.492 1.00 11.10 61 PRO D N 1
ATOM 4666 C CA . PRO D 1 61 ? 42.187 46.648 2.909 1.00 11.57 61 PRO D CA 1
ATOM 4667 C C . PRO D 1 61 ? 43.538 47.235 3.207 1.00 10.29 61 PRO D C 1
ATOM 4668 O O . PRO D 1 61 ? 44.560 46.799 2.663 1.00 11.19 61 PRO D O 1
ATOM 4672 N N . VAL D 1 62 ? 43.514 48.234 4.076 1.00 10.06 62 VAL D N 1
ATOM 4673 C CA . VAL D 1 62 ? 44.694 48.808 4.668 1.00 9.33 62 VAL D CA 1
ATOM 4674 C C . VAL D 1 62 ? 44.620 48.488 6.158 1.00 8.81 62 VAL D C 1
ATOM 4675 O O . VAL D 1 62 ? 43.729 48.981 6.866 1.00 10.06 62 VAL D O 1
ATOM 4679 N N . PHE D 1 63 ? 45.563 47.672 6.616 1.00 8.19 63 PHE D N 1
ATOM 4680 C CA . PHE D 1 63 ? 45.666 47.285 8.003 1.00 7.89 63 PHE D CA 1
ATOM 4681 C C . PHE D 1 63 ? 46.701 48.170 8.690 1.00 8.07 63 PHE D C 1
ATOM 4682 O O . PHE D 1 63 ? 47.909 48.071 8.401 1.00 9.04 63 PHE D O 1
ATOM 4690 N N . LEU D 1 64 ? 46.254 49.034 9.583 1.00 8.29 64 LEU D N 1
ATOM 4691 C CA . LEU D 1 64 ? 47.132 49.873 10.390 1.00 8.50 64 LEU D CA 1
ATOM 4692 C C . LEU D 1 64 ? 47.319 49.183 11.716 1.00 8.21 64 LEU D C 1
ATOM 4693 O O . LEU D 1 64 ? 46.427 49.163 12.549 1.00 8.98 64 LEU D O 1
ATOM 4698 N N . VAL D 1 65 ? 48.512 48.652 11.908 1.00 7.69 65 VAL D N 1
ATOM 4699 C CA . VAL D 1 65 ? 48.840 47.882 13.088 1.00 7.62 65 VAL D CA 1
ATOM 4700 C C . VAL D 1 65 ? 49.551 48.812 14.060 1.00 7.30 65 VAL D C 1
ATOM 4701 O O . VAL D 1 65 ? 50.452 49.574 13.666 1.00 7.56 65 VAL D O 1
ATOM 4705 N N . ARG D 1 66 ? 49.154 48.783 15.331 1.00 7.16 66 ARG D N 1
ATOM 4706 C CA . ARG D 1 66 ? 49.854 49.515 16.365 1.00 7.34 66 ARG D CA 1
ATOM 4707 C C . ARG D 1 66 ? 50.128 48.593 17.532 1.00 7.35 66 ARG D C 1
ATOM 4708 O O . ARG D 1 66 ? 49.364 47.644 17.776 1.00 8.23 66 ARG D O 1
ATOM 4716 N N . VAL D 1 67 ? 51.195 48.900 18.265 1.00 7.39 67 VAL D N 1
ATOM 4717 C CA . VAL D 1 67 ? 51.622 48.081 19.400 1.00 7.29 67 VAL D CA 1
ATOM 4718 C C . VAL D 1 67 ? 51.492 48.876 20.689 1.00 7.55 67 VAL D C 1
ATOM 4719 O O . VAL D 1 67 ? 51.775 50.072 20.734 1.00 8.20 67 VAL D O 1
ATOM 4723 N N . GLY D 1 68 ? 51.124 48.190 21.761 1.00 7.95 68 GLY D N 1
ATOM 4724 C CA . GLY D 1 68 ? 51.105 48.826 23.065 1.00 8.49 68 GLY D CA 1
ATOM 4725 C C . GLY D 1 68 ? 50.324 48.019 24.065 1.00 8.72 68 GLY D C 1
ATOM 4726 O O . GLY D 1 68 ? 49.833 46.934 23.746 1.00 8.86 68 GLY D O 1
ATOM 4727 N N . TRP D 1 69 ? 50.195 48.582 25.264 1.00 8.98 69 TRP D N 1
ATOM 4728 C CA . TRP D 1 69 ? 49.666 47.892 26.445 1.00 9.16 69 TRP D CA 1
ATOM 4729 C C . TRP D 1 69 ? 48.860 48.894 27.244 1.00 10.85 69 TRP D C 1
ATOM 4730 O O . TRP D 1 69 ? 49.052 50.113 27.140 1.00 10.52 69 TRP D O 1
ATOM 4741 N N . SER D 1 70 ? 47.939 48.368 28.030 1.00 11.00 70 SER D N 1
ATOM 4742 C CA . SER D 1 70 ? 47.206 49.189 28.978 1.00 12.29 70 SER D CA 1
ATOM 4743 C C . SER D 1 70 ? 48.175 49.694 30.027 1.00 12.53 70 SER D C 1
ATOM 4744 O O . SER D 1 70 ? 49.314 49.245 30.111 1.00 11.45 70 SER D O 1
ATOM 4747 N N . ALA D 1 71 ? 47.716 50.660 30.819 1.00 13.62 71 ALA D N 1
ATOM 4748 C CA . ALA D 1 71 ? 48.550 51.271 31.836 1.00 14.66 71 ALA D CA 1
ATOM 4749 C C . ALA D 1 71 ? 49.126 50.252 32.816 1.00 14.95 71 ALA D C 1
ATOM 4750 O O . ALA D 1 71 ? 50.225 50.434 33.318 1.00 16.02 71 ALA D O 1
ATOM 4752 N N . ASP D 1 72 ? 48.391 49.171 33.078 1.00 14.97 72 ASP D N 1
ATOM 4753 C CA . ASP D 1 72 ? 48.883 48.131 33.978 1.00 15.31 72 ASP D CA 1
ATOM 4754 C C . ASP D 1 72 ? 49.808 47.084 33.327 1.00 14.56 72 ASP D C 1
ATOM 4755 O O . ASP D 1 72 ? 50.298 46.201 34.017 1.00 15.05 72 ASP D O 1
ATOM 4760 N N . TYR D 1 73 ? 50.077 47.209 32.019 1.00 13.52 73 TYR D N 1
ATOM 4761 C CA . TYR D 1 73 ? 50.934 46.266 31.266 1.00 12.58 73 TYR D CA 1
ATOM 4762 C C . TYR D 1 73 ? 50.471 44.807 31.377 1.00 11.51 73 TYR D C 1
ATOM 4763 O O . TYR D 1 73 ? 51.255 43.905 31.163 1.00 11.35 73 TYR D O 1
ATOM 4772 N N . ALA D 1 74 ? 49.184 44.592 31.629 1.00 10.57 74 ALA D N 1
ATOM 4773 C CA . ALA D 1 74 ? 48.669 43.237 31.830 1.00 10.61 74 ALA D CA 1
ATOM 4774 C C . ALA D 1 74 ? 48.825 42.369 30.575 1.00 10.19 74 ALA D C 1
ATOM 4775 O O . ALA D 1 74 ? 48.945 41.171 30.678 1.00 11.21 74 ALA D O 1
ATOM 4777 N N . GLU D 1 75 ? 48.797 42.996 29.393 1.00 9.06 75 GLU D N 1
ATOM 4778 C CA . GLU D 1 75 ? 48.851 42.285 28.121 1.00 8.88 75 GLU D CA 1
ATOM 4779 C C . GLU D 1 75 ? 50.274 42.010 27.657 1.00 9.30 75 GLU D C 1
ATOM 4780 O O . GLU D 1 75 ? 50.456 41.384 26.609 1.00 9.45 75 GLU D O 1
ATOM 4786 N N . ALA D 1 76 ? 51.275 42.475 28.391 1.00 9.53 76 ALA D N 1
ATOM 4787 C CA . ALA D 1 76 ? 52.673 42.375 27.963 1.00 9.30 76 ALA D CA 1
ATOM 4788 C C . ALA D 1 76 ? 53.307 41.054 28.308 1.00 10.44 76 ALA D C 1
ATOM 4789 O O . ALA D 1 76 ? 52.944 40.407 29.290 1.00 10.57 76 ALA D O 1
ATOM 4791 N N . LEU D 1 77 ? 54.293 40.686 27.508 1.00 9.69 77 LEU D N 1
ATOM 4792 C CA . LEU D 1 77 ? 55.187 39.580 27.817 1.00 10.56 77 LEU D CA 1
ATOM 4793 C C . LEU D 1 77 ? 56.190 40.002 28.889 1.00 11.62 77 LEU D C 1
ATOM 4794 O O . LEU D 1 77 ? 56.837 41.038 28.777 1.00 14.57 77 LEU D O 1
ATOM 4799 N N . LYS D 1 78 ? 56.328 39.186 29.915 1.00 11.67 78 LYS D N 1
ATOM 4800 C CA . LYS D 1 78 ? 57.131 39.562 31.089 1.00 12.83 78 LYS D CA 1
ATOM 4801 C C . LYS D 1 78 ? 58.234 38.561 31.424 1.00 12.43 78 LYS D C 1
ATOM 4802 O O . LYS D 1 78 ? 58.877 38.669 32.477 1.00 13.66 78 LYS D O 1
ATOM 4808 N N . GLN D 1 79 ? 58.496 37.608 30.537 1.00 11.44 79 GLN D N 1
ATOM 4809 C CA . GLN D 1 79 ? 59.588 36.653 30.767 1.00 11.06 79 GLN D CA 1
ATOM 4810 C C . GLN D 1 79 ? 60.911 37.385 30.916 1.00 11.68 79 GLN D C 1
ATOM 4811 O O . GLN D 1 79 ? 61.144 38.407 30.270 1.00 11.15 79 GLN D O 1
ATOM 4817 N N . PRO D 1 80 ? 61.812 36.835 31.723 1.00 11.82 80 PRO D N 1
ATOM 4818 C CA . PRO D 1 80 ? 63.159 37.391 31.813 1.00 12.30 80 PRO D CA 1
ATOM 4819 C C . PRO D 1 80 ? 63.902 37.315 30.473 1.00 11.27 80 PRO D C 1
ATOM 4820 O O . PRO D 1 80 ? 63.862 36.292 29.752 1.00 11.73 80 PRO D O 1
ATOM 4824 N N . VAL D 1 81 ? 64.551 38.423 30.123 1.00 11.38 81 VAL D N 1
ATOM 4825 C CA . VAL D 1 81 ? 65.402 38.535 28.943 1.00 11.16 81 VAL D CA 1
ATOM 4826 C C . VAL D 1 81 ? 66.645 39.357 29.319 1.00 11.59 81 VAL D C 1
ATOM 4827 O O . VAL D 1 81 ? 66.662 40.045 30.363 1.00 12.19 81 VAL D O 1
ATOM 4831 N N . ASP D 1 82 ? 67.674 39.301 28.489 1.00 10.48 82 ASP D N 1
ATOM 4832 C CA . ASP D 1 82 ? 68.913 40.025 28.794 1.00 11.36 82 ASP D CA 1
ATOM 4833 C C . ASP D 1 82 ? 68.788 41.542 28.645 1.00 11.89 82 ASP D C 1
ATOM 4834 O O . ASP D 1 82 ? 69.483 42.290 29.360 1.00 12.42 82 ASP D O 1
ATOM 4839 N N . ALA D 1 83 ? 67.978 41.996 27.687 1.00 12.67 83 ALA D N 1
ATOM 4840 C CA . ALA D 1 83 ? 67.836 43.414 27.362 1.00 13.19 83 ALA D CA 1
ATOM 4841 C C . ALA D 1 83 ? 66.354 43.799 27.410 1.00 13.66 83 ALA D C 1
ATOM 4842 O O . ALA D 1 83 ? 65.723 44.010 26.385 1.00 13.72 83 ALA D O 1
ATOM 4844 N N . PRO D 1 84 ? 65.780 43.867 28.607 1.00 14.51 84 PRO D N 1
ATOM 4845 C CA . PRO D 1 84 ? 64.356 44.190 28.734 1.00 15.14 84 PRO D CA 1
ATOM 4846 C C . PRO D 1 84 ? 64.037 45.644 28.416 1.00 16.32 84 PRO D C 1
ATOM 4847 O O . PRO D 1 84 ? 64.882 46.515 28.585 1.00 16.67 84 PRO D O 1
ATOM 4851 N N . SER D 1 85 ? 62.815 45.891 27.961 1.00 17.47 85 SER D N 1
ATOM 4852 C CA . SER D 1 85 ? 62.334 47.259 27.798 1.00 18.47 85 SER D CA 1
ATOM 4853 C C . SER D 1 85 ? 61.693 47.683 29.128 1.00 18.14 85 SER D C 1
ATOM 4854 O O . SER D 1 85 ? 61.050 46.881 29.794 1.00 18.68 85 SER D O 1
ATOM 4857 N N . PRO D 1 86 ? 61.896 48.933 29.542 1.00 18.95 86 PRO D N 1
ATOM 4858 C CA . PRO D 1 86 ? 61.367 49.393 30.833 1.00 19.32 86 PRO D CA 1
ATOM 4859 C C . PRO D 1 86 ? 59.852 49.607 30.846 1.00 19.28 86 PRO D C 1
ATOM 4860 O O . PRO D 1 86 ? 59.283 50.022 29.843 1.00 19.14 86 PRO D O 1
ATOM 4864 N N . ALA D 1 87 ? 59.233 49.330 31.990 1.00 20.28 87 ALA D N 1
ATOM 4865 C CA . ALA D 1 87 ? 57.789 49.457 32.196 1.00 20.61 87 ALA D CA 1
ATOM 4866 C C . ALA D 1 87 ? 57.367 50.900 32.454 1.00 20.43 87 ALA D C 1
ATOM 4867 O O . ALA D 1 87 ? 56.750 51.201 33.485 1.00 21.52 87 ALA D O 1
ATOM 4869 N N . LYS D 1 88 ? 57.673 51.782 31.506 1.00 19.14 88 LYS D N 1
ATOM 4870 C CA . LYS D 1 88 ? 57.423 53.215 31.673 1.00 18.54 88 LYS D CA 1
ATOM 4871 C C . LYS D 1 88 ? 55.988 53.558 31.309 1.00 16.41 88 LYS D C 1
ATOM 4872 O O . LYS D 1 88 ? 55.345 52.873 30.531 1.00 16.17 88 LYS D O 1
ATOM 4878 N N . VAL D 1 89 ? 55.486 54.651 31.859 1.00 14.04 89 VAL D N 1
ATOM 4879 C CA . VAL D 1 89 ? 54.208 55.182 31.410 1.00 13.01 89 VAL D CA 1
ATOM 4880 C C . VAL D 1 89 ? 54.363 55.617 29.949 1.00 12.09 89 VAL D C 1
ATOM 4881 O O . VAL D 1 89 ? 55.285 56.327 29.588 1.00 12.04 89 VAL D O 1
ATOM 4885 N N . LEU D 1 90 ? 53.472 55.130 29.103 1.00 11.61 90 LEU D N 1
ATOM 4886 C CA . LEU D 1 90 ? 53.567 55.479 27.698 1.00 11.04 90 LEU D CA 1
ATOM 4887 C C . LEU D 1 90 ? 53.232 56.954 27.528 1.00 11.36 90 LEU D C 1
ATOM 4888 O O . LEU D 1 90 ? 52.280 57.445 28.143 1.00 12.28 90 LEU D O 1
ATOM 4893 N N . PRO D 1 91 ? 53.964 57.659 26.677 1.00 11.02 91 PRO D N 1
ATOM 4894 C CA . PRO D 1 91 ? 53.672 59.077 26.425 1.00 11.59 91 PRO D CA 1
ATOM 4895 C C . PRO D 1 91 ? 52.327 59.245 25.739 1.00 11.46 91 PRO D C 1
ATOM 4896 O O . PRO D 1 91 ? 51.833 58.323 25.082 1.00 10.40 91 PRO D O 1
ATOM 4900 N N . GLU D 1 92 ? 51.709 60.406 25.907 1.00 10.89 92 GLU D N 1
ATOM 4901 C CA . GLU D 1 92 ? 50.349 60.587 25.445 1.00 11.46 92 GLU D CA 1
ATOM 4902 C C . GLU D 1 92 ? 50.210 60.439 23.933 1.00 11.41 92 GLU D C 1
ATOM 4903 O O . GLU D 1 92 ? 49.146 60.064 23.485 1.00 12.47 92 GLU D O 1
ATOM 4909 N N . ASN D 1 93 ? 51.286 60.679 23.181 1.00 12.02 93 ASN D N 1
ATOM 4910 C CA . ASN D 1 93 ? 51.239 60.488 21.725 1.00 12.15 93 ASN D CA 1
ATOM 4911 C C . ASN D 1 93 ? 51.512 59.059 21.245 1.00 11.33 93 ASN D C 1
ATOM 4912 O O . ASN D 1 93 ? 51.552 58.821 20.046 1.00 11.00 93 ASN D O 1
ATOM 4917 N N . TRP D 1 94 ? 51.675 58.115 22.163 1.00 9.40 94 TRP D N 1
ATOM 4918 C CA . TRP D 1 94 ? 52.178 56.783 21.821 1.00 9.35 94 TRP D CA 1
ATOM 4919 C C . TRP D 1 94 ? 51.455 56.143 20.645 1.00 9.77 94 TRP D C 1
ATOM 4920 O O . TRP D 1 94 ? 52.095 55.596 19.743 1.00 9.24 94 TRP D O 1
ATOM 4931 N N . TRP D 1 95 ? 50.133 56.155 20.673 1.00 9.43 95 TRP D N 1
ATOM 4932 C CA . TRP D 1 95 ? 49.302 55.469 19.690 1.00 10.07 95 TRP D CA 1
ATOM 4933 C C . TRP D 1 95 ? 48.954 56.301 18.472 1.00 10.90 95 TRP D C 1
ATOM 4934 O O . TRP D 1 95 ? 48.309 55.788 17.565 1.00 11.67 95 TRP D O 1
ATOM 4945 N N . GLN D 1 96 ? 49.318 57.579 18.448 1.00 10.86 96 GLN D N 1
ATOM 4946 C CA . GLN D 1 96 ? 48.796 58.470 17.410 1.00 12.52 96 GLN D CA 1
ATOM 4947 C C . GLN D 1 96 ? 49.315 58.132 16.008 1.00 12.22 96 GLN D C 1
ATOM 4948 O O . GLN D 1 96 ? 50.520 58.006 15.824 1.00 11.87 96 GLN D O 1
ATOM 4954 N N . HIS D 1 97 ? 48.410 57.988 15.047 1.00 13.01 97 HIS D N 1
ATOM 4955 C CA . HIS D 1 97 ? 48.791 57.875 13.634 1.00 14.91 97 HIS D CA 1
ATOM 4956 C C . HIS D 1 97 ? 49.328 59.234 13.181 1.00 15.76 97 HIS D C 1
ATOM 4957 O O . HIS D 1 97 ? 48.666 60.239 13.430 1.00 16.89 97 HIS D O 1
ATOM 4964 N N . PRO D 1 98 ? 50.476 59.303 12.507 1.00 16.08 98 PRO D N 1
ATOM 4965 C CA . PRO D 1 98 ? 50.850 60.536 11.790 1.00 17.36 98 PRO D CA 1
ATOM 4966 C C . PRO D 1 98 ? 49.880 60.857 10.627 1.00 17.39 98 PRO D C 1
ATOM 4967 O O . PRO D 1 98 ? 49.334 59.955 9.989 1.00 18.06 98 PRO D O 1
ATOM 4971 N N . ALA D 1 99 ? 49.646 62.151 10.366 1.00 19.56 99 ALA D N 1
ATOM 4972 C CA . ALA D 1 99 ? 48.637 62.591 9.387 1.00 20.46 99 ALA D CA 1
ATOM 4973 C C . ALA D 1 99 ? 48.855 62.066 7.955 1.00 20.66 99 ALA D C 1
ATOM 4974 O O . ALA D 1 99 ? 47.890 61.746 7.252 1.00 21.25 99 ALA D O 1
ATOM 4976 N N . ALA D 1 100 ? 50.113 61.897 7.553 1.00 21.73 100 ALA D N 1
ATOM 4977 C CA . ALA D 1 100 ? 50.466 61.493 6.180 1.00 22.07 100 ALA D CA 1
ATOM 4978 C C . ALA D 1 100 ? 50.043 60.067 5.824 1.00 22.39 100 ALA D C 1
ATOM 4979 O O . ALA D 1 100 ? 49.950 59.702 4.654 1.00 23.17 100 ALA D O 1
ATOM 4981 N N . LEU D 1 101 ? 49.809 59.248 6.836 1.00 22.37 101 LEU D N 1
ATOM 4982 C CA . LEU D 1 101 ? 49.251 57.927 6.608 1.00 22.49 101 LEU D CA 1
ATOM 4983 C C . LEU D 1 101 ? 47.867 57.939 5.975 1.00 22.97 101 LEU D C 1
ATOM 4984 O O . LEU D 1 101 ? 47.496 56.984 5.309 1.00 22.83 101 LEU D O 1
ATOM 4989 N N . GLY D 1 102 ? 47.089 58.994 6.206 1.00 23.28 102 GLY D N 1
ATOM 4990 C CA . GLY D 1 102 ? 45.784 59.104 5.594 1.00 23.73 102 GLY D CA 1
ATOM 4991 C C . GLY D 1 102 ? 44.761 58.225 6.252 1.00 24.58 102 GLY D C 1
ATOM 4992 O O . GLY D 1 102 ? 43.802 57.793 5.613 1.00 24.50 102 GLY D O 1
ATOM 4993 N N . THR D 1 103 ? 44.955 57.962 7.542 1.00 24.94 103 THR D N 1
ATOM 4994 C CA . THR D 1 103 ? 44.029 57.134 8.282 1.00 26.21 103 THR D CA 1
ATOM 4995 C C . THR D 1 103 ? 42.617 57.620 8.032 1.00 26.70 103 THR D C 1
ATOM 4996 O O . THR D 1 103 ? 42.311 58.799 8.197 1.00 27.45 103 THR D O 1
ATOM 5000 N N . THR D 1 104 ? 41.763 56.695 7.638 1.00 27.41 104 THR D N 1
ATOM 5001 C CA . THR D 1 104 ? 40.368 56.987 7.391 1.00 27.91 104 THR D CA 1
ATOM 5002 C C . THR D 1 104 ? 39.527 55.888 8.019 1.00 27.68 104 THR D C 1
ATOM 5003 O O . THR D 1 104 ? 40.064 54.855 8.435 1.00 27.23 104 THR D O 1
ATOM 5007 N N . ASP D 1 105 ? 38.217 56.116 8.111 1.00 27.11 105 ASP D N 1
ATOM 5008 C CA . ASP D 1 105 ? 37.315 55.192 8.787 1.00 26.63 105 ASP D CA 1
ATOM 5009 C C . ASP D 1 105 ? 37.351 53.791 8.224 1.00 24.55 105 ASP D C 1
ATOM 5010 O O . ASP D 1 105 ? 37.097 52.847 8.954 1.00 24.94 105 ASP D O 1
ATOM 5015 N N . SER D 1 106 ? 37.636 53.636 6.932 1.00 22.04 106 SER D N 1
ATOM 5016 C CA . SER D 1 106 ? 37.594 52.315 6.333 1.00 20.31 106 SER D CA 1
ATOM 5017 C C . SER D 1 106 ? 38.882 51.528 6.592 1.00 17.58 106 SER D C 1
ATOM 5018 O O . SER D 1 106 ? 38.881 50.333 6.393 1.00 18.00 106 SER D O 1
ATOM 5021 N N . ASP D 1 107 ? 39.938 52.182 7.059 1.00 16.23 107 ASP D N 1
ATOM 5022 C CA . ASP D 1 107 ? 41.175 51.466 7.396 1.00 15.16 107 ASP D CA 1
ATOM 5023 C C . ASP D 1 107 ? 40.869 50.556 8.569 1.00 14.88 107 ASP D C 1
ATOM 5024 O O . ASP D 1 107 ? 40.033 50.885 9.428 1.00 15.05 107 ASP D O 1
ATOM 5029 N N . ILE D 1 108 ? 41.511 49.400 8.591 1.00 13.00 108 ILE D N 1
ATOM 5030 C CA . ILE D 1 108 ? 41.275 48.419 9.635 1.00 12.05 108 ILE D CA 1
ATOM 5031 C C . ILE D 1 108 ? 42.370 48.563 10.681 1.00 11.14 108 ILE D C 1
ATOM 5032 O O . ILE D 1 108 ? 43.552 48.362 10.393 1.00 10.61 108 ILE D O 1
ATOM 5037 N N . GLU D 1 109 ? 41.976 48.912 11.901 1.00 11.23 109 GLU D N 1
ATOM 5038 C CA . GLU D 1 109 ? 42.917 49.072 12.993 1.00 11.48 109 GLU D CA 1
ATOM 5039 C C . GLU D 1 109 ? 43.147 47.731 13.650 1.00 11.42 109 GLU D C 1
ATOM 5040 O O . GLU D 1 109 ? 42.196 47.014 14.015 1.00 12.85 109 GLU D O 1
ATOM 5046 N N . ILE D 1 110 ? 44.420 47.379 13.774 1.00 10.28 110 ILE D N 1
ATOM 5047 C CA . ILE D 1 110 ? 44.842 46.174 14.474 1.00 10.72 110 ILE D CA 1
ATOM 5048 C C . ILE D 1 110 ? 45.689 46.614 15.667 1.00 10.01 110 ILE D C 1
ATOM 5049 O O . ILE D 1 110 ? 46.589 47.442 15.517 1.00 9.64 110 ILE D O 1
ATOM 5054 N N . ILE D 1 111 ? 45.397 46.074 16.843 1.00 9.84 111 ILE D N 1
ATOM 5055 C CA . ILE D 1 111 ? 46.187 46.321 18.041 1.00 9.67 111 ILE D CA 1
ATOM 5056 C C . ILE D 1 111 ? 46.891 45.023 18.412 1.00 8.37 111 ILE D C 1
ATOM 5057 O O . ILE D 1 111 ? 46.238 43.995 18.623 1.00 9.18 111 ILE D O 1
ATOM 5062 N N . LYS D 1 112 ? 48.220 45.064 18.465 1.00 8.09 112 LYS D N 1
ATOM 5063 C CA . LYS D 1 112 ? 49.013 43.922 18.873 1.00 7.74 112 LYS D CA 1
ATOM 5064 C C . LYS D 1 112 ? 49.756 44.234 20.150 1.00 7.80 112 LYS D C 1
ATOM 5065 O O . LYS D 1 112 ? 49.978 45.400 20.521 1.00 7.58 112 LYS D O 1
ATOM 5071 N N . ARG D 1 113 ? 50.153 43.160 20.828 1.00 7.40 113 ARG D N 1
ATOM 5072 C CA . ARG D 1 113 ? 50.720 43.224 22.178 1.00 7.21 113 ARG D CA 1
ATOM 5073 C C . ARG D 1 113 ? 52.143 42.695 22.241 1.00 7.97 113 ARG D C 1
ATOM 5074 O O . ARG D 1 113 ? 52.656 42.457 23.328 1.00 9.30 113 ARG D O 1
ATOM 5082 N N . GLN D 1 114 ? 52.778 42.488 21.093 1.00 7.33 114 GLN D N 1
ATOM 5083 C CA . GLN D 1 114 ? 54.161 42.018 21.010 1.00 8.08 114 GLN D CA 1
ATOM 5084 C C . GLN D 1 114 ? 54.647 42.326 19.602 1.00 7.96 114 GLN D C 1
ATOM 5085 O O . GLN D 1 114 ? 53.979 43.064 18.882 1.00 8.06 114 GLN D O 1
ATOM 5091 N N . TRP D 1 115 ? 55.782 41.768 19.209 1.00 8.49 115 TRP D N 1
ATOM 5092 C CA . TRP D 1 115 ? 56.388 42.072 17.914 1.00 7.50 115 TRP D CA 1
ATOM 5093 C C . TRP D 1 115 ? 55.503 41.719 16.721 1.00 7.10 115 TRP D C 1
ATOM 5094 O O . TRP D 1 115 ? 55.200 42.576 15.888 1.00 7.08 115 TRP D O 1
ATOM 5105 N N . GLY D 1 116 ? 55.115 40.466 16.629 1.00 7.86 116 GLY D N 1
ATOM 5106 C CA . GLY D 1 116 ? 54.367 39.988 15.499 1.00 7.46 116 GLY D CA 1
ATOM 5107 C C . GLY D 1 116 ? 52.908 40.416 15.532 1.00 7.30 116 GLY D C 1
ATOM 5108 O O . GLY D 1 116 ? 52.279 40.489 16.599 1.00 7.54 116 GLY D O 1
ATOM 5109 N N . ALA D 1 117 ? 52.346 40.657 14.354 1.00 6.78 117 ALA D N 1
ATOM 5110 C CA . ALA D 1 117 ? 50.992 41.193 14.232 1.00 6.87 117 ALA D CA 1
ATOM 5111 C C . ALA D 1 117 ? 49.880 40.168 14.101 1.00 7.44 117 ALA D C 1
ATOM 5112 O O . ALA D 1 117 ? 48.731 40.549 13.907 1.00 8.03 117 ALA D O 1
ATOM 5114 N N . PHE D 1 118 ? 50.213 38.882 14.211 1.00 7.03 118 PHE D N 1
ATOM 5115 C CA . PHE D 1 118 ? 49.203 37.814 14.120 1.00 7.44 118 PHE D CA 1
ATOM 5116 C C . PHE D 1 118 ? 48.727 37.278 15.469 1.00 7.86 118 PHE D C 1
ATOM 5117 O O . PHE D 1 118 ? 47.523 37.091 15.664 1.00 8.36 118 PHE D O 1
ATOM 5125 N N . TYR D 1 119 ? 49.644 37.038 16.393 1.00 7.58 119 TYR D N 1
ATOM 5126 C CA . TYR D 1 119 ? 49.284 36.430 17.660 1.00 7.98 119 TYR D CA 1
ATOM 5127 C C . TYR D 1 119 ? 48.371 37.362 18.444 1.00 7.88 119 TYR D C 1
ATOM 5128 O O . TYR D 1 119 ? 48.711 38.522 18.679 1.00 8.28 119 TYR D O 1
ATOM 5137 N N . GLY D 1 120 ? 47.187 36.866 18.805 1.00 8.36 120 GLY D N 1
ATOM 5138 C CA . GLY D 1 120 ? 46.234 37.640 19.570 1.00 8.33 120 GLY D CA 1
ATOM 5139 C C . GLY D 1 120 ? 45.481 38.688 18.777 1.00 7.93 120 GLY D C 1
ATOM 5140 O O . GLY D 1 120 ? 44.817 39.541 19.374 1.00 8.21 120 GLY D O 1
ATOM 5141 N N . THR D 1 121 ? 45.560 38.644 17.446 1.00 7.94 121 THR D N 1
ATOM 5142 C CA . THR D 1 121 ? 44.825 39.600 16.627 1.00 7.88 121 THR D CA 1
ATOM 5143 C C . THR D 1 121 ? 43.882 38.909 15.656 1.00 8.20 121 THR D C 1
ATOM 5144 O O . THR D 1 121 ? 43.834 37.691 15.556 1.00 7.91 121 THR D O 1
ATOM 5148 N N . ASP D 1 122 ? 43.165 39.744 14.903 1.00 8.25 122 ASP D N 1
ATOM 5149 C CA . ASP D 1 122 ? 42.292 39.301 13.836 1.00 8.56 122 ASP D CA 1
ATOM 5150 C C . ASP D 1 122 ? 42.920 39.427 12.454 1.00 8.17 122 ASP D C 1
ATOM 5151 O O . ASP D 1 122 ? 42.225 39.347 11.471 1.00 8.18 122 ASP D O 1
ATOM 5156 N N . LEU D 1 123 ? 44.230 39.611 12.374 1.00 7.69 123 LEU D N 1
ATOM 5157 C CA . LEU D 1 123 ? 44.850 39.857 11.071 1.00 7.36 123 LEU D CA 1
ATOM 5158 C C . LEU D 1 123 ? 44.615 38.702 10.119 1.00 7.44 123 LEU D C 1
ATOM 5159 O O . LEU D 1 123 ? 44.200 38.893 8.985 1.00 8.22 123 LEU D O 1
ATOM 5164 N N . GLU D 1 124 ? 44.885 37.476 10.555 1.00 7.75 124 GLU D N 1
ATOM 5165 C CA . GLU D 1 124 ? 44.718 36.337 9.684 1.00 7.66 124 GLU D CA 1
ATOM 5166 C C . GLU D 1 124 ? 43.260 36.162 9.285 1.00 7.50 124 GLU D C 1
ATOM 5167 O O . GLU D 1 124 ? 42.969 35.926 8.118 1.00 7.82 124 GLU D O 1
ATOM 5173 N N . LEU D 1 125 ? 42.348 36.255 10.263 1.00 7.44 125 LEU D N 1
ATOM 5174 C CA . LEU D 1 125 ? 40.908 36.180 10.007 1.00 7.71 125 LEU D CA 1
ATOM 5175 C C . LEU D 1 125 ? 40.510 37.176 8.905 1.00 7.81 125 LEU D C 1
ATOM 5176 O O . LEU D 1 125 ? 39.851 36.822 7.922 1.00 7.87 125 LEU D O 1
ATOM 5181 N N . GLN D 1 126 ? 40.927 38.413 9.081 1.00 8.07 126 GLN D N 1
ATOM 5182 C CA . GLN D 1 126 ? 40.542 39.476 8.150 1.00 8.93 126 GLN D CA 1
ATOM 5183 C C . GLN D 1 126 ? 41.094 39.195 6.748 1.00 9.06 126 GLN D C 1
ATOM 5184 O O . GLN D 1 126 ? 40.392 39.343 5.751 1.00 9.45 126 GLN D O 1
ATOM 5190 N N . LEU D 1 127 ? 42.357 38.801 6.655 1.00 8.77 127 LEU D N 1
ATOM 5191 C CA . LEU D 1 127 ? 42.948 38.483 5.362 1.00 8.73 127 LEU D CA 1
ATOM 5192 C C . LEU D 1 127 ? 42.197 37.346 4.667 1.00 8.83 127 LEU D C 1
ATOM 5193 O O . LEU D 1 127 ? 41.835 37.448 3.507 1.00 9.19 127 LEU D O 1
ATOM 5198 N N . ARG D 1 128 ? 41.966 36.238 5.360 1.00 8.92 128 ARG D N 1
ATOM 5199 C CA . ARG D 1 128 ? 41.343 35.091 4.707 1.00 8.82 128 ARG D CA 1
ATOM 5200 C C . ARG D 1 128 ? 39.904 35.383 4.311 1.00 9.16 128 ARG D C 1
ATOM 5201 O O . ARG D 1 128 ? 39.482 35.032 3.212 1.00 10.90 128 ARG D O 1
ATOM 5209 N N . ARG D 1 129 ? 39.169 36.054 5.175 1.00 9.53 129 ARG D N 1
ATOM 5210 C CA . ARG D 1 129 ? 37.752 36.249 4.892 1.00 10.32 129 ARG D CA 1
ATOM 5211 C C . ARG D 1 129 ? 37.520 37.302 3.844 1.00 10.70 129 ARG D C 1
ATOM 5212 O O . ARG D 1 129 ? 36.465 37.319 3.229 1.00 11.00 129 ARG D O 1
ATOM 5220 N N . ARG D 1 130 ? 38.516 38.153 3.623 1.00 10.43 130 ARG D N 1
ATOM 5221 C CA . ARG D 1 130 ? 38.474 39.142 2.542 1.00 10.59 130 ARG D CA 1
ATOM 5222 C C . ARG D 1 130 ? 39.110 38.646 1.253 1.00 11.16 130 ARG D C 1
ATOM 5223 O O . ARG D 1 130 ? 39.218 39.422 0.280 1.00 13.19 130 ARG D O 1
ATOM 5231 N N . GLY D 1 131 ? 39.518 37.387 1.190 1.00 10.76 131 GLY D N 1
ATOM 5232 C CA . GLY D 1 131 ? 40.059 36.830 -0.024 1.00 11.25 131 GLY D CA 1
ATOM 5233 C C . GLY D 1 131 ? 41.449 37.330 -0.385 1.00 11.07 131 GLY D C 1
ATOM 5234 O O . GLY D 1 131 ? 41.796 37.385 -1.562 1.00 12.29 131 GLY D O 1
ATOM 5235 N N . ILE D 1 132 ? 42.238 37.699 0.622 1.00 10.19 132 ILE D N 1
ATOM 5236 C CA . ILE D 1 132 ? 43.602 38.201 0.428 1.00 9.87 132 ILE D CA 1
ATOM 5237 C C . ILE D 1 132 ? 44.589 37.054 0.444 1.00 10.50 132 ILE D C 1
ATOM 5238 O O . ILE D 1 132 ? 44.640 36.292 1.438 1.00 11.23 132 ILE D O 1
ATOM 5243 N N . ASP D 1 133 ? 45.381 36.909 -0.606 1.00 9.54 133 ASP D N 1
ATOM 5244 C CA . ASP D 1 133 ? 46.460 35.933 -0.604 1.00 10.40 133 ASP D CA 1
ATOM 5245 C C . ASP D 1 133 ? 47.852 36.552 -0.575 1.00 9.70 133 ASP D C 1
ATOM 5246 O O . ASP D 1 133 ? 48.812 35.803 -0.445 1.00 9.50 133 ASP D O 1
ATOM 5251 N N . THR D 1 134 ? 47.958 37.884 -0.672 1.00 8.96 134 THR D N 1
ATOM 5252 C CA . THR D 1 134 ? 49.241 38.585 -0.754 1.00 8.72 134 THR D CA 1
ATOM 5253 C C . THR D 1 134 ? 49.238 39.779 0.193 1.00 8.49 134 THR D C 1
ATOM 5254 O O . THR D 1 134 ? 48.291 40.536 0.227 1.00 8.47 134 THR D O 1
ATOM 5258 N N . ILE D 1 135 ? 50.333 39.949 0.924 1.00 8.01 135 ILE D N 1
ATOM 5259 C CA . ILE D 1 135 ? 50.523 41.075 1.824 1.00 7.78 135 ILE D CA 1
ATOM 5260 C C . ILE D 1 135 ? 51.706 41.905 1.347 1.00 7.41 135 ILE D C 1
ATOM 5261 O O . ILE D 1 135 ? 52.781 41.365 1.099 1.00 7.92 135 ILE D O 1
ATOM 5266 N N . VAL D 1 136 ? 51.513 43.214 1.226 1.00 7.00 136 VAL D N 1
ATOM 5267 C CA . VAL D 1 136 ? 52.613 44.163 1.145 1.00 7.55 136 VAL D CA 1
ATOM 5268 C C . VAL D 1 136 ? 52.843 44.674 2.571 1.00 7.22 136 VAL D C 1
ATOM 5269 O O . VAL D 1 136 ? 51.935 45.217 3.192 1.00 7.75 136 VAL D O 1
ATOM 5273 N N . LEU D 1 137 ? 54.061 44.489 3.058 1.00 7.05 137 LEU D N 1
ATOM 5274 C CA . LEU D 1 137 ? 54.431 44.777 4.423 1.00 8.05 137 LEU D CA 1
ATOM 5275 C C . LEU D 1 137 ? 55.406 45.941 4.469 1.00 7.71 137 LEU D C 1
ATOM 5276 O O . LEU D 1 137 ? 56.343 46.036 3.664 1.00 8.36 137 LEU D O 1
ATOM 5281 N N . CYS D 1 138 ? 55.191 46.819 5.437 1.00 7.53 138 CYS D N 1
ATOM 5282 C CA . CYS D 1 138 ? 56.073 47.936 5.689 1.00 8.02 138 CYS D CA 1
ATOM 5283 C C . CYS D 1 138 ? 55.980 48.348 7.142 1.00 7.50 138 CYS D C 1
ATOM 5284 O O . CYS D 1 138 ? 55.139 47.834 7.890 1.00 7.32 138 CYS D O 1
ATOM 5287 N N . GLY D 1 139 ? 56.887 49.222 7.555 1.00 7.72 139 GLY D N 1
ATOM 5288 C CA . GLY D 1 139 ? 56.831 49.861 8.856 1.00 7.78 139 GLY D CA 1
ATOM 5289 C C . GLY D 1 139 ? 58.121 49.793 9.640 1.00 6.66 139 GLY D C 1
ATOM 5290 O O . GLY D 1 139 ? 59.210 49.650 9.080 1.00 7.68 139 GLY D O 1
ATOM 5291 N N . ILE D 1 140 ? 57.993 49.923 10.962 1.00 6.90 140 ILE D N 1
ATOM 5292 C CA . ILE D 1 140 ? 59.131 49.990 11.869 1.00 6.73 140 ILE D CA 1
ATOM 5293 C C . ILE D 1 140 ? 58.875 48.987 12.996 1.00 7.02 140 ILE D C 1
ATOM 5294 O O . ILE D 1 140 ? 57.769 48.985 13.543 1.00 8.21 140 ILE D O 1
ATOM 5299 N N . SER D 1 141 ? 59.830 48.148 13.392 1.00 7.41 141 SER D N 1
ATOM 5300 C CA . SER D 1 141 ? 61.199 48.066 12.912 1.00 7.44 141 SER D CA 1
ATOM 5301 C C . SER D 1 141 ? 61.384 46.871 11.968 1.00 7.60 141 SER D C 1
ATOM 5302 O O . SER D 1 141 ? 60.870 45.764 12.222 1.00 7.75 141 SER D O 1
ATOM 5305 N N . THR D 1 142 ? 62.187 47.061 10.928 1.00 7.53 142 THR D N 1
ATOM 5306 C CA . THR D 1 142 ? 62.444 46.041 9.920 1.00 6.94 142 THR D CA 1
ATOM 5307 C C . THR D 1 142 ? 62.710 44.647 10.481 1.00 6.83 142 THR D C 1
ATOM 5308 O O . THR D 1 142 ? 62.187 43.666 9.954 1.00 7.65 142 THR D O 1
ATOM 5312 N N . ASN D 1 143 ? 63.601 44.557 11.470 1.00 7.29 143 ASN D N 1
ATOM 5313 C CA . ASN D 1 143 ? 64.044 43.258 11.970 1.00 7.76 143 ASN D CA 1
ATOM 5314 C C . ASN D 1 143 ? 63.360 42.853 13.260 1.00 8.02 143 ASN D C 1
ATOM 5315 O O . ASN D 1 143 ? 63.718 41.823 13.835 1.00 8.44 143 ASN D O 1
ATOM 5320 N N . ILE D 1 144 ? 62.416 43.646 13.743 1.00 7.67 144 ILE D N 1
ATOM 5321 C CA . ILE D 1 144 ? 61.717 43.340 14.989 1.00 7.64 144 ILE D CA 1
ATOM 5322 C C . ILE D 1 144 ? 60.239 43.006 14.666 1.00 7.55 144 ILE D C 1
ATOM 5323 O O . ILE D 1 144 ? 59.961 41.884 14.231 1.00 7.96 144 ILE D O 1
ATOM 5328 N N . GLY D 1 145 ? 59.320 43.949 14.779 1.00 7.66 145 GLY D N 1
ATOM 5329 C CA . GLY D 1 145 ? 57.911 43.670 14.520 1.00 8.20 145 GLY D CA 1
ATOM 5330 C C . GLY D 1 145 ? 57.628 43.378 13.069 1.00 8.04 145 GLY D C 1
ATOM 5331 O O . GLY D 1 145 ? 56.799 42.527 12.748 1.00 7.90 145 GLY D O 1
ATOM 5332 N N . VAL D 1 146 ? 58.266 44.089 12.142 1.00 7.13 146 VAL D N 1
ATOM 5333 C CA . VAL D 1 146 ? 58.025 43.777 10.744 1.00 7.89 146 VAL D CA 1
ATOM 5334 C C . VAL D 1 146 ? 58.439 42.325 10.445 1.00 7.52 146 VAL D C 1
ATOM 5335 O O . VAL D 1 146 ? 57.694 41.580 9.809 1.00 7.22 146 VAL D O 1
ATOM 5339 N N . GLU D 1 147 ? 59.614 41.925 10.935 1.00 7.34 147 GLU D N 1
ATOM 5340 C CA . GLU D 1 147 ? 60.140 40.593 10.622 1.00 7.42 147 GLU D CA 1
ATOM 5341 C C . GLU D 1 147 ? 59.360 39.463 11.296 1.00 7.59 147 GLU D C 1
ATOM 5342 O O . GLU D 1 147 ? 59.124 38.425 10.693 1.00 7.30 147 GLU D O 1
ATOM 5348 N N . SER D 1 148 ? 58.940 39.663 12.542 1.00 7.29 148 SER D N 1
ATOM 5349 C CA . SER D 1 148 ? 58.134 38.633 13.210 1.00 7.38 148 SER D CA 1
ATOM 5350 C C . SER D 1 148 ? 56.822 38.447 12.446 1.00 6.63 148 SER D C 1
ATOM 5351 O O . SER D 1 148 ? 56.368 37.330 12.239 1.00 7.35 148 SER D O 1
ATOM 5354 N N . THR D 1 149 ? 56.236 39.541 11.984 1.00 6.36 149 THR D N 1
ATOM 5355 C CA . THR D 1 149 ? 55.006 39.467 11.205 1.00 6.88 149 THR D CA 1
ATOM 5356 C C . THR D 1 149 ? 55.256 38.743 9.887 1.00 6.98 149 THR D C 1
ATOM 5357 O O . THR D 1 149 ? 54.449 37.913 9.480 1.00 6.95 149 THR D O 1
ATOM 5361 N N . ALA D 1 150 ? 56.362 39.071 9.224 1.00 6.81 150 ALA D N 1
ATOM 5362 C CA . ALA D 1 150 ? 56.709 38.451 7.953 1.00 6.97 150 ALA D CA 1
ATOM 5363 C C . ALA D 1 150 ? 56.938 36.945 8.076 1.00 7.08 150 ALA D C 1
ATOM 5364 O O . ALA D 1 150 ? 56.445 36.153 7.240 1.00 7.44 150 ALA D O 1
ATOM 5366 N N . ARG D 1 151 ? 57.707 36.532 9.076 1.00 6.99 151 ARG D N 1
ATOM 5367 C CA . ARG D 1 151 ? 57.963 35.118 9.287 1.00 7.33 151 ARG D CA 1
ATOM 5368 C C . ARG D 1 151 ? 56.642 34.370 9.511 1.00 7.27 151 ARG D C 1
ATOM 5369 O O . ARG D 1 151 ? 56.421 33.312 8.896 1.00 8.69 151 ARG D O 1
ATOM 5377 N N . ASN D 1 152 ? 55.761 34.922 10.344 1.00 7.54 152 ASN D N 1
ATOM 5378 C CA . ASN D 1 152 ? 54.434 34.330 10.555 1.00 8.62 152 ASN D CA 1
ATOM 5379 C C . ASN D 1 152 ? 53.635 34.228 9.251 1.00 7.68 152 ASN D C 1
ATOM 5380 O O . ASN D 1 152 ? 53.066 33.198 8.932 1.00 8.38 152 ASN D O 1
ATOM 5385 N N . ALA D 1 153 ? 53.568 35.326 8.512 1.00 7.67 153 ALA D N 1
ATOM 5386 C CA . ALA D 1 153 ? 52.743 35.395 7.310 1.00 6.99 153 ALA D CA 1
ATOM 5387 C C . ALA D 1 153 ? 53.173 34.346 6.310 1.00 7.44 153 ALA D C 1
ATOM 5388 O O . ALA D 1 153 ? 52.340 33.687 5.680 1.00 8.25 153 ALA D O 1
ATOM 5390 N N . TRP D 1 154 ? 54.480 34.188 6.158 1.00 7.21 154 TRP D N 1
ATOM 5391 C CA . TRP D 1 154 ? 55.009 33.200 5.232 1.00 7.38 154 TRP D CA 1
ATOM 5392 C C . TRP D 1 154 ? 54.628 31.771 5.661 1.00 7.62 154 TRP D C 1
ATOM 5393 O O . TRP D 1 154 ? 54.154 30.974 4.836 1.00 7.75 154 TRP D O 1
ATOM 5404 N N . GLU D 1 155 ? 54.822 31.424 6.927 1.00 8.57 155 GLU D N 1
ATOM 5405 C CA . GLU D 1 155 ? 54.470 30.087 7.401 1.00 8.58 155 GLU D CA 1
ATOM 5406 C C . GLU D 1 155 ? 52.975 29.807 7.246 1.00 8.49 155 GLU D C 1
ATOM 5407 O O . GLU D 1 155 ? 52.582 28.667 6.936 1.00 8.93 155 GLU D O 1
ATOM 5413 N N . LEU D 1 156 ? 52.158 30.850 7.415 1.00 8.85 156 LEU D N 1
ATOM 5414 C CA . LEU D 1 156 ? 50.708 30.749 7.254 1.00 9.53 156 LEU D CA 1
ATOM 5415 C C . LEU D 1 156 ? 50.270 30.608 5.807 1.00 9.80 156 LEU D C 1
ATOM 5416 O O . LEU D 1 156 ? 49.094 30.322 5.553 1.00 11.57 156 LEU D O 1
ATOM 5421 N N . GLY D 1 157 ? 51.168 30.822 4.861 1.00 8.97 157 GLY D N 1
ATOM 5422 C CA . GLY D 1 157 ? 50.902 30.559 3.457 1.00 8.97 157 GLY D CA 1
ATOM 5423 C C . GLY D 1 157 ? 50.625 31.792 2.605 1.00 9.28 157 GLY D C 1
ATOM 5424 O O . GLY D 1 157 ? 50.394 31.665 1.399 1.00 11.18 157 GLY D O 1
ATOM 5425 N N . PHE D 1 158 ? 50.690 32.985 3.202 1.00 8.48 158 PHE D N 1
ATOM 5426 C CA . PHE D 1 158 ? 50.498 34.216 2.421 1.00 8.41 158 PHE D CA 1
ATOM 5427 C C . PHE D 1 158 ? 51.704 34.527 1.551 1.00 8.49 158 PHE D C 1
ATOM 5428 O O . PHE D 1 158 ? 52.848 34.286 1.930 1.00 9.04 158 PHE D O 1
ATOM 5436 N N . ASN D 1 159 ? 51.464 35.076 0.371 1.00 8.40 159 ASN D N 1
ATOM 5437 C CA . ASN D 1 159 ? 52.544 35.654 -0.428 1.00 9.39 159 ASN D CA 1
ATOM 5438 C C . ASN D 1 159 ? 52.937 36.953 0.218 1.00 9.25 159 ASN D C 1
AT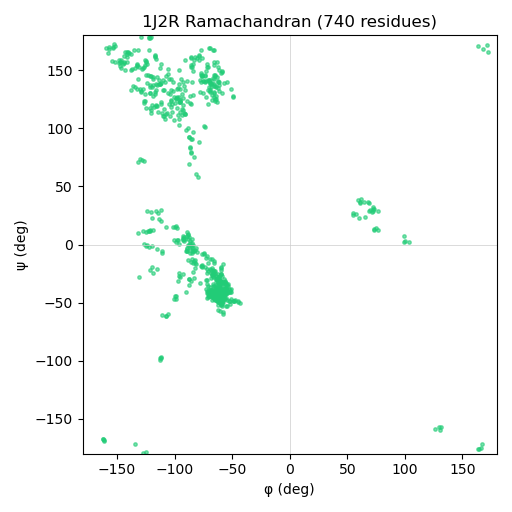OM 5439 O O . ASN D 1 159 ? 52.076 37.701 0.659 1.00 9.86 159 ASN D O 1
ATOM 5444 N N . LEU D 1 160 ? 54.234 37.213 0.253 1.00 8.89 160 LEU D N 1
ATOM 5445 C CA . LEU D 1 160 ? 54.756 38.383 0.935 1.00 9.53 160 LEU D CA 1
ATOM 5446 C C . LEU D 1 160 ? 55.535 39.264 -0.033 1.00 8.79 160 LEU D C 1
ATOM 5447 O O . LEU D 1 160 ? 56.365 38.770 -0.799 1.00 8.89 160 LEU D O 1
ATOM 5452 N N . VAL D 1 161 ? 55.293 40.563 0.042 1.00 8.89 161 VAL D N 1
ATOM 5453 C CA . VAL D 1 161 ? 56.078 41.565 -0.653 1.00 8.63 161 VAL D CA 1
ATOM 5454 C C . VAL D 1 161 ? 56.531 42.579 0.403 1.00 8.30 161 VAL D C 1
ATOM 5455 O O . VAL D 1 161 ? 55.701 43.091 1.149 1.00 9.56 161 VAL D O 1
ATOM 5459 N N . ILE D 1 162 ? 57.843 42.803 0.520 1.00 7.41 162 ILE D N 1
ATOM 5460 C CA . ILE D 1 162 ? 58.378 43.766 1.480 1.00 8.06 162 ILE D CA 1
ATOM 5461 C C . ILE D 1 162 ? 58.669 45.059 0.734 1.00 7.58 162 ILE D C 1
ATOM 5462 O O . ILE D 1 162 ? 59.407 45.048 -0.244 1.00 8.51 162 ILE D O 1
ATOM 5467 N N . ALA D 1 163 ? 58.128 46.173 1.211 1.00 7.34 163 ALA D N 1
ATOM 5468 C CA . ALA D 1 163 ? 58.405 47.493 0.636 1.00 7.74 163 ALA D CA 1
ATOM 5469 C C . ALA D 1 163 ? 59.658 48.001 1.348 1.00 7.63 163 ALA D C 1
ATOM 5470 O O . ALA D 1 163 ? 59.579 48.596 2.427 1.00 7.09 163 ALA D O 1
ATOM 5472 N N . GLU D 1 164 ? 60.819 47.738 0.766 1.00 7.59 164 GLU D N 1
ATOM 5473 C CA . GLU D 1 164 ? 62.101 47.936 1.440 1.00 7.81 164 GLU D CA 1
ATOM 5474 C C . GLU D 1 164 ? 62.303 49.354 1.942 1.00 7.95 164 GLU D C 1
ATOM 5475 O O . GLU D 1 164 ? 62.800 49.573 3.046 1.00 8.39 164 GLU D O 1
ATOM 5481 N N . ASP D 1 165 ? 61.927 50.323 1.122 1.00 8.59 165 ASP D N 1
ATOM 5482 C CA . ASP D 1 165 ? 62.178 51.725 1.450 1.00 8.28 165 ASP D CA 1
ATOM 5483 C C . ASP D 1 165 ? 61.043 52.359 2.254 1.00 8.64 165 ASP D C 1
ATOM 5484 O O . ASP D 1 165 ? 61.056 53.546 2.554 1.00 8.82 165 ASP D O 1
ATOM 5489 N N . ALA D 1 166 ? 60.073 51.548 2.673 1.00 7.89 166 ALA D N 1
ATOM 5490 C CA . ALA D 1 166 ? 59.095 51.969 3.679 1.00 8.28 166 ALA D CA 1
ATOM 5491 C C . ALA D 1 166 ? 59.244 51.154 4.966 1.00 7.72 166 ALA D C 1
ATOM 5492 O O . ALA D 1 166 ? 58.281 50.973 5.711 1.00 7.88 166 ALA D O 1
ATOM 5494 N N . CYS D 1 167 ? 60.458 50.673 5.212 1.00 7.58 167 CYS D N 1
ATOM 5495 C CA . CYS D 1 167 ? 60.816 50.030 6.469 1.00 7.89 167 CYS D CA 1
ATOM 5496 C C . CYS D 1 167 ? 62.053 50.730 7.021 1.00 7.83 167 CYS D C 1
ATOM 5497 O O . CYS D 1 167 ? 62.872 51.263 6.257 1.00 8.39 167 CYS D O 1
ATOM 5500 N N . SER D 1 168 ? 62.217 50.718 8.334 1.00 7.47 168 SER D N 1
ATOM 5501 C CA . SER D 1 168 ? 63.447 51.163 8.960 1.00 7.98 168 SER D CA 1
ATOM 5502 C C . SER D 1 168 ? 63.623 50.423 10.274 1.00 7.29 168 SER D C 1
ATOM 5503 O O . SER D 1 168 ? 62.655 49.955 10.894 1.00 7.61 168 SER D O 1
ATOM 5506 N N . ALA D 1 169 ? 64.867 50.343 10.724 1.00 7.17 169 ALA D N 1
ATOM 5507 C CA . ALA D 1 169 ? 65.231 49.610 11.928 1.00 7.17 169 ALA D CA 1
ATOM 5508 C C . ALA D 1 169 ? 66.068 50.495 12.863 1.00 7.59 169 ALA D C 1
ATOM 5509 O O . ALA D 1 169 ? 66.391 51.628 12.525 1.00 9.19 169 ALA D O 1
ATOM 5511 N N . ALA D 1 170 ? 66.449 49.968 14.019 1.00 8.20 170 ALA D N 1
ATOM 5512 C CA . ALA D 1 170 ? 67.306 50.697 14.968 1.00 8.52 170 ALA D CA 1
ATOM 5513 C C . ALA D 1 170 ? 68.614 51.126 14.328 1.00 8.88 170 ALA D C 1
ATOM 5514 O O . ALA D 1 170 ? 69.164 52.169 14.685 1.00 9.86 170 ALA D O 1
ATOM 5516 N N . SER D 1 171 ? 69.109 50.322 13.392 1.00 8.75 171 SER D N 1
ATOM 5517 C CA . SER D 1 171 ? 70.294 50.670 12.611 1.00 8.72 171 SER D CA 1
ATOM 5518 C C . SER D 1 171 ? 70.154 50.141 11.210 1.00 8.48 171 SER D C 1
ATOM 5519 O O . SER D 1 171 ? 69.442 49.163 10.981 1.00 8.50 171 SER D O 1
ATOM 5522 N N . ALA D 1 172 ? 70.852 50.780 10.278 1.00 8.34 172 ALA D N 1
ATOM 5523 C CA . ALA D 1 172 ? 70.929 50.299 8.914 1.00 8.28 172 ALA D CA 1
ATOM 5524 C C . ALA D 1 172 ? 71.463 48.889 8.860 1.00 8.22 172 ALA D C 1
ATOM 5525 O O . ALA D 1 172 ? 71.008 48.097 8.033 1.00 8.64 172 ALA D O 1
ATOM 5527 N N . GLU D 1 173 ? 72.416 48.543 9.718 1.00 8.20 173 GLU D N 1
ATOM 5528 C CA . GLU D 1 173 ? 72.969 47.188 9.711 1.00 9.28 173 GLU D CA 1
ATOM 5529 C C . GLU D 1 173 ? 71.868 46.141 10.004 1.00 8.61 173 GLU D C 1
ATOM 5530 O O . GLU D 1 173 ? 71.796 45.092 9.361 1.00 9.41 173 GLU D O 1
ATOM 5536 N N . GLN D 1 174 ? 71.034 46.439 10.974 1.00 8.64 174 GLN D N 1
ATOM 5537 C CA . GLN D 1 174 ? 69.970 45.523 11.372 1.00 8.63 174 GLN D CA 1
ATOM 5538 C C . GLN D 1 174 ? 68.915 45.414 10.267 1.00 8.55 174 GLN D C 1
ATOM 5539 O O . GLN D 1 174 ? 68.450 44.326 9.959 1.00 8.58 174 GLN D O 1
ATOM 5545 N N . HIS D 1 175 ? 68.574 46.526 9.632 1.00 7.14 175 HIS D N 1
ATOM 5546 C CA . HIS D 1 175 ? 67.664 46.524 8.478 1.00 6.94 175 HIS D CA 1
ATOM 5547 C C . HIS D 1 175 ? 68.245 45.720 7.328 1.00 7.25 175 HIS D C 1
ATOM 5548 O O . HIS D 1 175 ? 67.593 44.823 6.777 1.00 7.64 175 HIS D O 1
ATOM 5555 N N . ASN D 1 176 ? 69.481 46.036 6.954 1.00 7.90 176 ASN D N 1
ATOM 5556 C CA . ASN D 1 176 ? 70.097 45.423 5.793 1.00 8.36 176 ASN D CA 1
ATOM 5557 C C . ASN D 1 176 ? 70.269 43.933 5.947 1.00 9.42 176 ASN D C 1
ATOM 5558 O O . ASN D 1 176 ? 70.095 43.175 4.988 1.00 9.25 176 ASN D O 1
ATOM 5563 N N . ASN D 1 177 ? 70.595 43.498 7.159 1.00 9.30 177 ASN D N 1
ATOM 5564 C CA . ASN D 1 177 ? 70.779 42.080 7.403 1.00 11.05 177 ASN D CA 1
ATOM 5565 C C . ASN D 1 177 ? 69.513 41.293 7.089 1.00 10.70 177 ASN D C 1
ATOM 5566 O O . ASN D 1 177 ? 69.564 40.255 6.427 1.00 11.28 177 ASN D O 1
ATOM 5571 N N . SER D 1 178 ? 68.369 41.803 7.512 1.00 9.99 178 SER D N 1
ATOM 5572 C CA . SER D 1 178 ? 67.107 41.161 7.204 1.00 10.61 178 SER D CA 1
ATOM 5573 C C . SER D 1 178 ? 66.725 41.272 5.734 1.00 9.33 178 SER D C 1
ATOM 5574 O O . SER D 1 178 ? 66.312 40.279 5.117 1.00 9.45 178 SER D O 1
ATOM 5577 N N . ILE D 1 179 ? 66.888 42.445 5.138 1.00 8.41 179 ILE D N 1
ATOM 5578 C CA . ILE D 1 179 ? 66.621 42.631 3.714 1.00 8.45 179 ILE D CA 1
ATOM 5579 C C . ILE D 1 179 ? 67.464 41.715 2.841 1.00 8.34 179 ILE D C 1
ATOM 5580 O O . ILE D 1 179 ? 66.985 41.208 1.828 1.00 9.19 179 ILE D O 1
ATOM 5585 N N . ASN D 1 180 ? 68.722 41.505 3.217 1.00 8.72 180 ASN D N 1
ATOM 5586 C CA . ASN D 1 180 ? 69.653 40.737 2.404 1.00 10.94 180 ASN D CA 1
ATOM 5587 C C . ASN D 1 180 ? 69.623 39.238 2.661 1.00 10.77 180 ASN D C 1
ATOM 5588 O O . ASN D 1 180 ? 69.910 38.454 1.744 1.00 11.61 180 ASN D O 1
ATOM 5593 N N . HIS D 1 181 ? 69.299 38.832 3.884 1.00 10.72 181 HIS D N 1
ATOM 5594 C CA . HIS D 1 181 ? 69.523 37.453 4.330 1.00 11.86 181 HIS D CA 1
ATOM 5595 C C . HIS D 1 181 ? 68.287 36.695 4.781 1.00 11.99 181 HIS D C 1
ATOM 5596 O O . HIS D 1 181 ? 68.288 35.462 4.766 1.00 13.73 181 HIS D O 1
ATOM 5603 N N . ILE D 1 182 ? 67.227 37.404 5.169 1.00 10.52 182 ILE D N 1
ATOM 5604 C CA . ILE D 1 182 ? 65.989 36.774 5.610 1.00 10.95 182 ILE D CA 1
ATOM 5605 C C . ILE D 1 182 ? 64.904 36.934 4.582 1.00 10.20 182 ILE D C 1
ATOM 5606 O O . ILE D 1 182 ? 64.361 35.950 4.067 1.00 9.39 182 ILE D O 1
ATOM 5611 N N . TYR D 1 183 ? 64.545 38.179 4.298 1.00 9.27 183 TYR D N 1
ATOM 5612 C CA . TYR D 1 183 ? 63.413 38.452 3.448 1.00 9.13 183 TYR D CA 1
ATOM 5613 C C . TYR D 1 183 ? 63.470 37.817 2.056 1.00 9.30 183 TYR D C 1
ATOM 5614 O O . TYR D 1 183 ? 62.424 37.400 1.586 1.00 9.35 183 TYR D O 1
ATOM 5623 N N . PRO D 1 184 ? 64.616 37.739 1.372 1.00 8.70 184 PRO D N 1
ATOM 5624 C CA . PRO D 1 184 ? 64.597 37.117 0.037 1.00 9.35 184 PRO D CA 1
ATOM 5625 C C . PRO D 1 184 ? 64.094 35.675 0.038 1.00 9.00 184 PRO D C 1
ATOM 5626 O O . PRO D 1 184 ? 63.598 35.228 -0.987 1.00 9.13 184 PRO D O 1
ATOM 5630 N N . ARG D 1 185 ? 64.248 34.957 1.148 1.00 8.35 185 ARG D N 1
ATOM 5631 C CA . ARG D 1 185 ? 63.840 33.555 1.247 1.00 9.24 185 ARG D CA 1
ATOM 5632 C C . ARG D 1 185 ? 62.350 33.392 1.515 1.00 8.58 185 ARG D C 1
ATOM 5633 O O . ARG D 1 185 ? 61.807 32.304 1.309 1.00 9.39 185 ARG D O 1
ATOM 5641 N N . ILE D 1 186 ? 61.689 34.462 1.968 1.00 8.48 186 ILE D N 1
ATOM 5642 C CA . ILE D 1 186 ? 60.269 34.396 2.344 1.00 8.45 186 ILE D CA 1
ATOM 5643 C C . ILE D 1 186 ? 59.365 35.393 1.622 1.00 7.95 186 ILE D C 1
ATOM 5644 O O . ILE D 1 186 ? 58.170 35.412 1.858 1.00 8.98 186 ILE D O 1
ATOM 5649 N N . ALA D 1 187 ? 59.932 36.208 0.746 1.00 7.82 187 ALA D N 1
ATOM 5650 C CA . ALA D 1 187 ? 59.243 37.361 0.183 1.00 7.94 187 ALA D CA 1
ATOM 5651 C C . ALA D 1 187 ? 59.883 37.769 -1.128 1.00 8.05 187 ALA D C 1
ATOM 5652 O O . ALA D 1 187 ? 61.010 37.380 -1.451 1.00 8.80 187 ALA D O 1
ATOM 5654 N N . ARG D 1 188 ? 59.148 38.585 -1.869 1.00 8.23 188 ARG D N 1
ATOM 5655 C CA . ARG D 1 188 ? 59.719 39.438 -2.905 1.00 8.71 188 ARG D CA 1
ATOM 5656 C C . ARG D 1 188 ? 59.972 40.807 -2.287 1.00 8.19 188 ARG D C 1
ATOM 5657 O O . ARG D 1 188 ? 59.068 41.421 -1.735 1.00 8.98 188 ARG D O 1
ATOM 5665 N N . VAL D 1 189 ? 61.219 41.266 -2.374 1.00 8.28 189 VAL D N 1
ATOM 5666 C CA . VAL D 1 189 ? 61.641 42.546 -1.811 1.00 8.62 189 VAL D CA 1
ATOM 5667 C C . VAL D 1 189 ? 61.669 43.561 -2.946 1.00 8.24 189 VAL D C 1
ATOM 5668 O O . VAL D 1 189 ? 62.363 43.344 -3.952 1.00 8.60 189 VAL D O 1
ATOM 5672 N N . ARG D 1 190 ? 60.913 44.635 -2.800 1.00 8.20 190 ARG D N 1
ATOM 5673 C CA . ARG D 1 190 ? 60.797 45.626 -3.867 1.00 8.59 190 ARG D CA 1
ATOM 5674 C C . ARG D 1 190 ? 60.709 47.022 -3.285 1.00 8.70 190 ARG D C 1
ATOM 5675 O O . ARG D 1 190 ? 60.469 47.22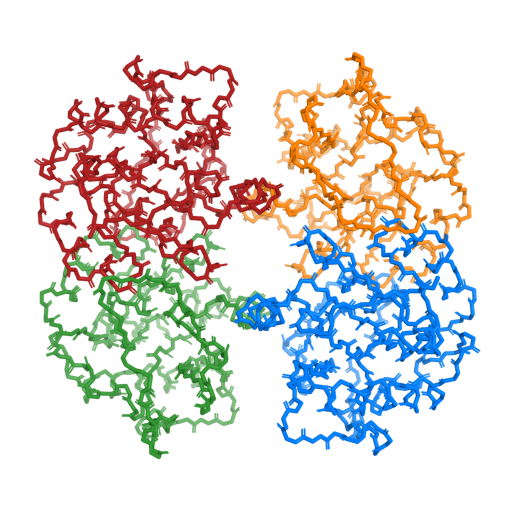4 -2.100 1.00 9.36 190 ARG D O 1
ATOM 5683 N N . SER D 1 191 ? 60.899 48.024 -4.137 1.00 8.73 191 SER D N 1
ATOM 5684 C CA . SER D 1 191 ? 60.722 49.403 -3.708 1.00 8.97 191 SER D CA 1
ATOM 5685 C C . SER D 1 191 ? 59.260 49.821 -3.745 1.00 8.34 191 SER D C 1
ATOM 5686 O O . SER D 1 191 ? 58.428 49.229 -4.445 1.00 8.66 191 SER D O 1
ATOM 5689 N N . VAL D 1 192 ? 58.952 50.889 -3.032 1.00 9.32 192 VAL D N 1
ATOM 5690 C CA . VAL D 1 192 ? 57.619 51.453 -3.063 1.00 9.70 192 VAL D CA 1
ATOM 5691 C C . VAL D 1 192 ? 57.213 51.830 -4.503 1.00 9.60 192 VAL D C 1
ATOM 5692 O O . VAL D 1 192 ? 56.084 51.577 -4.909 1.00 9.67 192 VAL D O 1
ATOM 5696 N N . GLU D 1 193 ? 58.123 52.409 -5.277 1.00 10.21 193 GLU D N 1
ATOM 5697 C CA . GLU D 1 193 ? 57.820 52.771 -6.662 1.00 11.63 193 GLU D CA 1
ATOM 5698 C C . GLU D 1 193 ? 57.453 51.535 -7.475 1.00 11.20 193 GLU D C 1
ATOM 5699 O O . GLU D 1 193 ? 56.477 51.551 -8.226 1.00 11.65 193 GLU D O 1
ATOM 5705 N N . GLU D 1 194 ? 58.200 50.448 -7.308 1.00 10.63 194 GLU D N 1
ATOM 5706 C CA . GLU D 1 194 ? 57.905 49.214 -8.026 1.00 10.61 194 GLU D CA 1
ATOM 5707 C C . GLU D 1 194 ? 56.537 48.657 -7.637 1.00 10.49 194 GLU D C 1
ATOM 5708 O O . GLU D 1 194 ? 55.784 48.178 -8.488 1.00 11.25 194 GLU D O 1
ATOM 5714 N N . ILE D 1 195 ? 56.207 48.716 -6.350 1.00 10.07 195 ILE D N 1
ATOM 5715 C CA . ILE D 1 195 ? 54.940 48.215 -5.869 1.00 9.79 195 ILE D CA 1
ATOM 5716 C C . ILE D 1 195 ? 53.788 49.083 -6.398 1.00 10.36 195 ILE D C 1
ATOM 5717 O O . ILE D 1 195 ? 52.778 48.555 -6.871 1.00 11.06 195 ILE D O 1
ATOM 5722 N N . LEU D 1 196 ? 53.940 50.403 -6.331 1.00 11.10 196 LEU D N 1
ATOM 5723 C CA . LEU D 1 196 ? 52.926 51.307 -6.876 1.00 11.68 196 LEU D CA 1
ATOM 5724 C C . LEU D 1 196 ? 52.663 51.025 -8.361 1.00 12.64 196 LEU D C 1
ATOM 5725 O O . LEU D 1 196 ? 51.520 51.011 -8.796 1.00 13.73 196 LEU D O 1
ATOM 5730 N N . ASN D 1 197 ? 53.714 50.773 -9.121 1.00 13.07 197 ASN D N 1
ATOM 5731 C CA . ASN D 1 197 ? 53.569 50.480 -10.549 1.00 14.99 197 ASN D CA 1
ATOM 5732 C C . ASN D 1 197 ? 52.883 49.147 -10.812 1.00 15.62 197 ASN D C 1
ATOM 5733 O O . ASN D 1 197 ? 52.207 48.986 -11.821 1.00 16.70 197 ASN D O 1
ATOM 5738 N N . ALA D 1 198 ? 53.023 48.195 -9.894 1.00 15.42 198 ALA D N 1
ATOM 5739 C CA . ALA D 1 198 ? 52.449 46.862 -10.055 1.00 15.67 198 ALA D CA 1
ATOM 5740 C C . ALA D 1 198 ? 50.976 46.784 -9.671 1.00 16.08 198 ALA D C 1
ATOM 5741 O O . ALA D 1 198 ? 50.266 45.874 -10.099 1.00 17.20 198 ALA D O 1
ATOM 5743 N N . LEU D 1 199 ? 50.499 47.732 -8.877 1.00 16.93 199 LEU D N 1
ATOM 5744 C CA . LEU D 1 199 ? 49.130 47.680 -8.383 1.00 18.45 199 LEU D CA 1
ATOM 5745 C C . LEU D 1 199 ? 48.150 48.315 -9.356 1.00 20.13 199 LEU D C 1
ATOM 5746 O O . LEU D 1 199 ? 48.538 49.189 -10.148 1.00 22.04 199 LEU D O 1
#

Foldseek 3Di:
DDADDLQQEEEEAEALFPQQQVLFDDDAHSVQLLLLLLVVLVLNVVVVHAYEYEHEDAPLVLPLEDDDDDPDDDDSDGGDPRRGHHPCSNVDDPRHHYWYDHAQARPPPTCPVVVSVVSNHQEYEYAYPAQQTSSVNNQVVSQVVRGAYEYQLNSHGGSYHVNSVCCVPPPQVVRYHYDHSVSVSVND/DPLLQEEEEAEAQFPQFQVLFQDDAHSVQLLLLLLVVVVLNVVVPHAYEYEHEDAPLVLPLEDDDDDPDDDDSDRGDPRRGHRDVSNVDDDRHHYWYDHAQERPPPTCVVVVSVVSNHQEYEYAYPAQQTSSVNNQVVSQVVRHAYEYALSSHGGNYHVSNVCCVPPPDVVRYHYHHSVVVSVVD/DADPLLQEEEEEEAQFPLCQVLFADDAHNVQLLLLLLVVLVLCVVVVHAYEYEHEDAPLVLPLEDDDDDPDDDDSDGGDPRRGHHPVSSVDDPRHHYQYDHAQERPPPTCVVVVSVVSNHQEYEFAYPAQQTNSVNNQVVSQVVRHAYEYQLSNHGGNYHVNSVCCVPPPDVVRYHYDHSVVVSVND/DDADDLQQEEEEAEALFPQQQVLFADDAHSVQLLLLLLVVLVLSVVVVHEYEYEHEDAPLVLPLEDDDDDPDDDDSDRRDPRRGHHDPSNVDDPRHHYQYDHAQERPPPTCVVVVSVVSNHQEYEYAYPAQQTSRVNNQVVSQVVRGAYEYQLNSHGYSHPVSSVCCVPP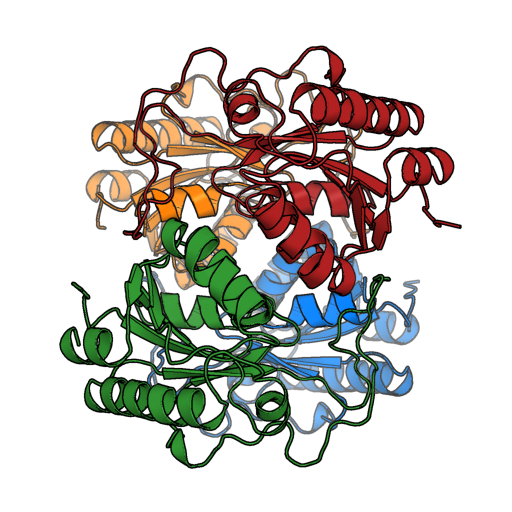PDVVRYHYDHSVVVSVND

CATH classification: 3.40.50.850

GO terms:
  GO:0005829 cytosol (C, IDA)

Radius of gyration: 25.57 Å; Cα contacts (8 Å, |Δi|>4): 1726; chains: 4; bounding box: 67×66×60 Å

Secondary structure (DSSP, 8-state):
-----GGGEEEEEE--STTTGGG--BSS-HHHHHHHHHHHHHHHHHTT--EEEEEE---TT-TTS-----SSPPP-PPPPTTTTPPPGGG---TTSEEEEESSSSSSTTSSHHHHHHHTT--EEEEEEE-TTTHHHHHHHHHHHTT-EEEEEEEEEEBSSHHHHHHHHHHTHHHHSEEE-HHHHHHH-/--GGGEEEEEE--STTTGGG--BSS-HHHHHHHHHHHHHHHHHTT--EEEEEE---TT-TTS-----SSPPP-PPPPTTTTPPPGGG---TTSEEEEESSSSSSTTSSHHHHHHHTT--EEEEEEE-TTTHHHHHHHHHHHTT-EEEEEEEEEEBSSHHHHHHHHHHTHHHHSEEE-HHHHHHH-/----GGGEEEEEE--STTTGGG--BSS-HHHHHHHHHHHHHHHHHHT--EEEEEE---TT-TTS-----SSPPP-PPPPTTTTPPPGGG---TTSEEEEESSSSSSTTSSHHHHHHHTT--EEEEEEE-TTTHHHHHHHHHHHTT-EEEEEEEEEEBSSHHHHHHHHHHTHHHHSEEE-HHHHHHH-/-----GGGEEEEEE--STTTGGG--BSS-HHHHHHHHHHHHHHHHHTT--EEEEEE---TT-TTS-----SSPPP-PPPPTTTTPPPGGG---TTSEEEEESSSSSSTTSSHHHHHHHTT--EEEEEEE-TTTHHHHHHHHHHHTT-EEEEEEEEEEBSSHHHHHHHHHHTHHHHSEEE-HHHHHHH-